Protein AF-A0A2T4H9T2-F1 (afdb_monomer_lite)

Sequence (642 aa):
MNTPTLPVQPPLKVDITNKEGQTPLYLAVSANNWRLVSCLVDAGASPSVQDENRISPMILACKQGYAVIADDLLTKSKYRGIESDTDGKTALHHAASSSRWSSDWRRLDVVRQLSKVMKTIDVLDHQDETPLQSAVIANQKLVCLDLLRNKASINLVDVKRLSALSQIVQSGPRMERKSLAKWESEIRETTAKKANEQDRNGDTALHTAVYQGDYEKLDWLMQNEVDLHIENSSGRTAFIEACRRENCHRLIRGVVHALNSRLPEPKAGQASHPEGDADDEQDLSGTDWLRNLVRTKFDINAGDSMFDESPLAWACEDGLEEVVEILLEAKEININRKATKCDSYTPLHFALASKNSAIVQLLLDHSEGHGKPGELSYSDPGAVLKVCAGYNIQPSDWDWISDKWTLADIAGKYGHPNLQSHLRNKTGNSIPKPHLRPSWFFGNYSGLSFTNNPASSPSRTITMNVTFSGSFSEHFYFRAQEAIPPEDLDFYFEVKIIRLRKNNVFTLGFCGEEIPKYRAPGWDPSSWGYHSDDGGLFEGDGRAVVEDAKHICGQGDTMGCGVNFKTGEGYRTRNGVLLDSGDAFTSGWLKIGKLYPCVGFRDSGNGGKLQAEIALLGPGTRLFKSDLPQNERARNHLMIEK

InterPro domains:
  IPR001870 B30.2/SPRY domain [PS50188] (423-617)
  IPR002110 Ankyrin repeat [PF12796] (25-114)
  IPR002110 Ankyrin repeat [PF12796] (194-248)
  IPR002110 Ankyrin repeat [PF12796] (291-366)
  IPR002110 Ankyrin repeat [PS50088] (20-52)
  IPR002110 Ankyrin repeat [PS50088] (201-233)
  IPR002110 Ankyrin repeat [PS50088] (343-367)
  IPR002110 Ankyrin repeat [SM00248] (20-49)
  IPR002110 Ankyrin repeat [SM00248] (53-84)
  IPR002110 Ankyrin repeat [SM00248] (87-123)
  IPR002110 Ankyrin repeat [SM00248] (127-156)
  IPR002110 Ankyrin repeat [SM00248] (201-230)
  IPR002110 Ankyrin repeat [SM00248] (307-337)
  IPR002110 Ankyrin repeat [SM00248] (343-375)
  IPR003877 SPRY domain [PF00622] (491-609)
  IPR003877 SPRY domain [SM00449] (488-611)
  IPR013320 Concanavalin A-like lectin/glucanase domain superfamily [SSF49899] (490-602)
  IPR036770 Ankyrin repeat-containing domain superfamily [G3DSA:1.25.40.20] (7-191)
  IPR036770 Ankyrin repeat-containing domain superfamily [G3DSA:1.25.40.20] (192-261)
  IPR036770 Ankyrin repeat-containing domain superfamily [G3DSA:1.25.40.20] (282-430)

Organism: Fusarium culmorum (NCBI:txid5516)

Foldseek 3Di:
DDPDPDPPPDLDPQCDADPQQAGQLLVCLVVLPLVSNLVSLLSAYQQQRAGPQQQGSLLSCLLQQSLSSNVSNLPSHPDQFPTAGPQQHTSLLSLLQHPNHPDDVSSLVSNVSSCVSPVHQQRQTNQRDGSLLSNLLNVVVSSNVSSVVVPHDQCRATNVRAGSVNSNVVDDDDDDDVVCVVVLVVCLVVVLVQQCDADPQQDGVLLVCLVVLVVVSNLVNLLRQHAQCRATNQQDGSLLSNLLDLSNLVVLLVLQVLQQPDDDDDPPDDPDDDDDDDDDPPDPPSDSNNVNCVVNVDDQQQAGPQQSQGSLLSNLLSLPLSSNLSSLSHPRDDQQQFRVRPPRDGSLNSNLVNVRVNSNVSSLVSVQPDDDDDDDDPVDCVVVVVVVNDDPDDLVVQPDDQADQHSLQVCVLSPNPVSSVVVVVVSPDPPDQPWPQLADWDDDDPQKDWDWDRDPDPQFKTKIKIWGDFWDQFKFKIWGSYFDRSVQLKFKKKKAFADDDPPKKKKWWKFAPDTDPRDGAQCALGGWIQIQQQRFIHHHHPDGLDGDNPRRHDHGKMKMKMARNVLQAIWIDIPLETDDGGRPCPDPCVSPHTMTIMMMMGDRTDIDMTIMMMGRPTDDQDEGAYPDDPVVVVVVPGHHDD

Secondary structure (DSSP, 8-state):
--------PPP--TT---TTS--HHHHHHHTT-HHHHHHHHHTT--TT---TTS--HHHHHHHHT-HHHHHHHHHHS------B-TT--BHHHHHHH-S--S-HHHHHHHHHHHHHHHT-S----TT---HHHHHHHTT-HHHHHHHHHTT--TT-B-TTS-BHHHHHHHT-S-S-HHHHHHHHHHHHHHHHHHHT---TTS--HHHHHHHHT-HHHHHHHHHTT--S--B-TTS-BHHHHHHT-GGGHHHHHHHHHHHHT------TT------------------HHHHHHHHHT--TTPPPTTT---HHHHHHHTT-HHHHHHHHT-TT--TT--BTTTTTB-HHHHHHHTT-HHHHHHHHHHGGGS-PPPP--TT-HHHHHHHHTT----GGG----TT---HHHHHHHTT-HHHHHHHHHHT-----------PPEE---TTEEEEEE--SSSS-EEEEEEEE-S---SEEEEEESSPPPTT-SEEEEEEEEEE--TT-EEEEEEE-SS--TT--TTSSTTEEEEETTT--EEESSS-EEE--TTS---TT-EEEEEEETTTTEEEEEETTEEPP---TT-SGGGGSS--EEEEEEE--SS--EEEEEEE---SS---BEE-S-HHHHTTT-PPBP-

Structure (mmCIF, N/CA/C/O backbone):
data_AF-A0A2T4H9T2-F1
#
_entry.id   AF-A0A2T4H9T2-F1
#
loop_
_atom_site.group_PDB
_atom_site.id
_atom_site.type_symbol
_atom_site.label_atom_id
_atom_site.label_alt_id
_atom_site.label_comp_id
_atom_site.label_asym_id
_atom_site.label_entity_id
_atom_site.label_seq_id
_atom_site.pdbx_PDB_ins_code
_atom_site.Cartn_x
_atom_site.Cartn_y
_atom_site.Cartn_z
_atom_site.occupancy
_atom_site.B_iso_or_equiv
_atom_site.auth_seq_id
_atom_site.auth_comp_id
_atom_site.auth_asym_id
_atom_site.auth_atom_id
_atom_site.pdbx_PDB_model_num
ATOM 1 N N . MET A 1 1 ? 62.724 23.140 -68.842 1.00 39.16 1 MET A N 1
ATOM 2 C CA . MET A 1 1 ? 61.859 22.114 -68.227 1.00 39.16 1 MET A CA 1
ATOM 3 C C . MET A 1 1 ? 61.239 22.733 -66.990 1.00 39.16 1 MET A C 1
ATOM 5 O O . MET A 1 1 ? 61.945 22.938 -66.014 1.00 39.16 1 MET A O 1
ATOM 9 N N . ASN A 1 2 ? 59.963 23.112 -67.074 1.00 41.78 2 ASN A N 1
ATOM 10 C CA . ASN A 1 2 ? 59.170 23.491 -65.909 1.00 41.78 2 ASN A CA 1
ATOM 11 C C . ASN A 1 2 ? 58.841 22.204 -65.152 1.00 41.78 2 ASN A C 1
ATOM 13 O O . ASN A 1 2 ? 58.091 21.379 -65.669 1.00 41.78 2 ASN A O 1
ATOM 17 N N . THR A 1 3 ? 59.394 22.012 -63.958 1.00 46.94 3 THR A N 1
ATOM 18 C CA . THR A 1 3 ? 58.753 21.145 -62.969 1.00 46.94 3 THR A CA 1
ATOM 19 C C . THR A 1 3 ? 57.492 21.885 -62.519 1.00 46.94 3 THR A C 1
ATOM 21 O O . THR A 1 3 ? 57.608 22.989 -61.984 1.00 46.94 3 THR A O 1
ATOM 24 N N . PRO A 1 4 ? 56.277 21.376 -62.788 1.00 48.88 4 PRO A N 1
ATOM 25 C CA . PRO A 1 4 ? 55.081 22.038 -62.308 1.00 48.88 4 PRO A CA 1
ATOM 26 C C . PRO A 1 4 ? 55.066 21.876 -60.791 1.00 48.88 4 PRO A C 1
ATOM 28 O O . PRO A 1 4 ? 54.924 20.767 -60.276 1.00 48.88 4 PRO A O 1
ATOM 31 N N . THR A 1 5 ? 55.244 22.978 -60.069 1.00 53.50 5 THR A N 1
ATOM 32 C CA . THR A 1 5 ? 54.831 23.072 -58.674 1.00 53.50 5 THR A CA 1
ATOM 33 C C . THR A 1 5 ? 53.336 22.777 -58.642 1.00 53.50 5 THR A C 1
ATOM 35 O O . THR A 1 5 ? 52.525 23.553 -59.146 1.00 53.50 5 THR A O 1
ATOM 38 N N . LEU A 1 6 ? 52.975 21.601 -58.122 1.00 52.44 6 LEU A N 1
ATOM 39 C CA . LEU A 1 6 ? 51.584 21.255 -57.853 1.00 52.44 6 LEU A CA 1
ATOM 40 C C . LEU A 1 6 ? 50.980 22.394 -57.017 1.00 52.44 6 LEU A C 1
ATOM 42 O O . LEU A 1 6 ? 51.574 22.759 -55.997 1.00 52.44 6 LEU A O 1
ATOM 46 N N . PRO A 1 7 ? 49.856 22.997 -57.442 1.00 53.22 7 PRO A N 1
ATOM 47 C CA . PRO A 1 7 ? 49.224 24.047 -56.663 1.00 53.22 7 PRO A CA 1
ATOM 48 C C . PRO A 1 7 ? 48.892 23.474 -55.286 1.00 53.22 7 PRO A C 1
ATOM 50 O O . PRO A 1 7 ? 48.322 22.384 -55.193 1.00 53.22 7 PRO A O 1
ATOM 53 N N . VAL A 1 8 ? 49.275 24.193 -54.225 1.00 55.41 8 VAL A N 1
ATOM 54 C CA . VAL A 1 8 ? 48.832 23.906 -52.857 1.00 55.41 8 VAL A CA 1
ATOM 55 C C . VAL A 1 8 ? 47.310 23.888 -52.908 1.00 55.41 8 VAL A C 1
ATOM 57 O O . VAL A 1 8 ? 46.683 24.933 -53.084 1.00 55.41 8 VAL A O 1
ATOM 60 N N . GLN A 1 9 ? 46.723 22.691 -52.873 1.00 55.75 9 GLN A N 1
ATOM 61 C CA . GLN A 1 9 ? 45.278 22.559 -52.922 1.00 55.75 9 GLN A CA 1
ATOM 62 C C . GLN A 1 9 ? 44.709 23.274 -51.690 1.00 55.75 9 GLN A C 1
ATOM 64 O O . GLN A 1 9 ? 45.250 23.100 -50.592 1.00 55.75 9 GLN A O 1
ATOM 69 N N . PRO A 1 10 ? 43.662 24.105 -51.844 1.00 59.22 10 PRO A N 1
ATOM 70 C CA . PRO A 1 10 ? 42.992 24.692 -50.693 1.00 59.22 10 PRO A CA 1
ATOM 71 C C . PRO A 1 10 ? 42.564 23.565 -49.739 1.00 59.22 10 PRO A C 1
ATOM 73 O O . PRO A 1 10 ? 42.245 22.473 -50.219 1.00 59.22 10 PRO A O 1
ATOM 76 N N . PRO A 1 11 ? 42.559 23.795 -48.411 1.00 64.06 11 PRO A N 1
ATOM 77 C CA . PRO A 1 11 ? 42.157 22.770 -47.456 1.00 64.06 11 PRO A CA 1
ATOM 78 C C . PRO A 1 11 ? 40.789 22.224 -47.863 1.00 64.06 11 PRO A C 1
ATOM 80 O O . PRO A 1 11 ? 39.823 22.982 -48.003 1.00 64.06 11 PRO A O 1
ATOM 83 N N . LEU A 1 12 ? 40.741 20.917 -48.131 1.00 73.50 12 LEU A N 1
ATOM 84 C CA . LEU A 1 12 ? 39.542 20.237 -48.593 1.00 73.50 12 LEU A CA 1
ATOM 85 C C . LEU A 1 12 ? 38.439 20.453 -47.553 1.00 73.50 12 LEU A C 1
ATOM 87 O O . LEU A 1 12 ? 38.557 20.016 -46.410 1.00 73.50 12 LEU A O 1
ATOM 91 N N . LYS A 1 13 ? 37.363 21.147 -47.936 1.00 84.25 13 LYS A N 1
ATOM 92 C CA . LYS A 1 13 ? 36.178 21.282 -47.083 1.00 84.25 13 LYS A CA 1
ATOM 93 C C . LYS A 1 13 ? 35.403 19.967 -47.128 1.00 84.25 13 LYS A C 1
ATOM 95 O O . LYS A 1 13 ? 34.566 19.768 -48.001 1.00 84.25 13 LYS A O 1
ATOM 100 N N . VAL A 1 14 ? 35.734 19.064 -46.212 1.00 88.50 14 VAL A N 1
ATOM 101 C CA . VAL A 1 14 ? 35.209 17.688 -46.171 1.00 88.50 14 VAL A CA 1
ATOM 102 C C . VAL A 1 14 ? 33.744 17.588 -45.726 1.00 88.50 14 VAL A C 1
ATOM 104 O O . VAL A 1 14 ? 33.053 16.664 -46.146 1.00 88.50 14 VAL A O 1
ATOM 107 N N . ASP A 1 15 ? 33.246 18.574 -44.975 1.00 92.56 15 ASP A N 1
ATOM 108 C CA . ASP A 1 15 ? 31.880 18.604 -44.424 1.00 92.56 15 ASP A CA 1
ATOM 109 C C . ASP A 1 15 ? 30.929 19.553 -45.185 1.00 92.56 15 ASP A C 1
ATOM 111 O O . ASP A 1 15 ? 29.998 20.116 -44.612 1.00 92.56 15 ASP A O 1
ATOM 115 N N . ILE A 1 16 ? 31.159 19.781 -46.484 1.00 94.19 16 ILE A N 1
ATOM 116 C CA . ILE A 1 16 ? 30.186 20.509 -47.319 1.00 94.19 16 ILE A CA 1
ATOM 117 C C . ILE A 1 16 ? 28.883 19.719 -47.435 1.00 94.19 16 ILE A C 1
ATOM 119 O O . ILE A 1 16 ? 28.915 18.495 -47.482 1.00 94.19 16 ILE A O 1
ATOM 123 N N . THR A 1 17 ? 27.749 20.405 -47.533 1.00 95.75 17 THR A N 1
ATOM 124 C CA . THR A 1 17 ? 26.437 19.761 -47.635 1.00 95.75 17 THR A CA 1
ATOM 125 C C . THR A 1 17 ? 25.785 20.006 -48.993 1.00 95.75 17 THR A C 1
ATOM 127 O O . THR A 1 17 ? 25.987 21.047 -49.626 1.00 95.75 17 THR A O 1
ATOM 130 N N . ASN A 1 18 ? 25.007 19.029 -49.465 1.00 94.38 18 ASN A N 1
ATOM 131 C CA . ASN A 1 18 ? 24.081 19.229 -50.579 1.00 94.38 18 ASN A CA 1
ATOM 132 C C . ASN A 1 18 ? 22.810 19.970 -50.103 1.00 94.38 18 ASN A C 1
ATOM 134 O O . ASN A 1 18 ? 22.722 20.414 -48.959 1.00 94.38 18 ASN A O 1
ATOM 138 N N . LYS A 1 19 ? 21.812 20.109 -50.987 1.00 96.12 19 LYS A N 1
ATOM 139 C CA . LYS A 1 19 ? 20.543 20.779 -50.649 1.00 96.12 19 LYS A CA 1
ATOM 140 C C . LYS A 1 19 ? 19.772 20.089 -49.523 1.00 96.12 19 LYS A C 1
ATOM 142 O O . LYS A 1 19 ? 19.080 20.785 -48.809 1.00 96.12 19 LYS A O 1
ATOM 147 N N . GLU A 1 20 ? 19.949 18.780 -49.360 1.00 94.69 20 GLU A N 1
ATOM 148 C CA . GLU A 1 20 ? 19.311 17.947 -48.329 1.00 94.69 20 GLU A CA 1
ATOM 149 C C . GLU A 1 20 ? 20.119 17.929 -47.014 1.00 94.69 20 GLU A C 1
ATOM 151 O O . GLU A 1 20 ? 19.839 17.143 -46.112 1.00 94.69 20 GLU A O 1
ATOM 156 N N . GLY A 1 21 ? 21.176 18.744 -46.898 1.00 94.88 21 GLY A N 1
ATOM 157 C CA . GLY A 1 21 ? 22.042 18.769 -45.716 1.00 94.88 21 GLY A CA 1
ATOM 158 C C . GLY A 1 21 ? 23.037 17.602 -45.628 1.00 94.88 21 GLY A C 1
ATOM 159 O O . GLY A 1 21 ? 23.742 17.473 -44.632 1.00 94.88 21 GLY A O 1
ATOM 160 N N . GLN A 1 22 ? 23.149 16.758 -46.655 1.00 97.06 22 GLN A N 1
ATOM 161 C CA . GLN A 1 22 ? 23.993 15.560 -46.626 1.00 97.06 22 GLN A CA 1
ATOM 162 C C . GLN A 1 22 ? 25.444 15.882 -46.996 1.00 97.06 22 GLN A C 1
ATOM 164 O O . GLN A 1 22 ? 25.711 16.518 -48.020 1.00 97.06 22 GLN A O 1
ATOM 169 N N . THR A 1 23 ? 26.391 15.389 -46.195 1.00 96.56 23 THR A N 1
ATOM 170 C CA . THR A 1 23 ? 27.833 15.505 -46.462 1.00 96.56 23 THR A CA 1
ATOM 171 C C . THR A 1 23 ? 28.352 14.407 -47.398 1.00 96.56 23 THR A C 1
ATOM 173 O O . THR A 1 23 ? 27.713 13.360 -47.538 1.00 96.56 23 THR A O 1
ATOM 176 N N . PRO A 1 24 ? 29.553 14.562 -47.997 1.00 96.44 24 PRO A N 1
ATOM 177 C CA . PRO A 1 24 ? 30.239 13.460 -48.670 1.00 96.44 24 PRO A CA 1
ATOM 178 C C . PRO A 1 24 ? 30.332 12.195 -47.807 1.00 96.44 24 PRO A C 1
ATOM 180 O O . PRO A 1 24 ? 30.154 11.089 -48.318 1.00 96.44 24 PRO A O 1
ATOM 183 N N . LEU A 1 25 ? 30.553 12.352 -46.493 1.00 96.94 25 LEU A N 1
ATOM 184 C CA . LEU A 1 25 ? 30.584 11.237 -45.546 1.00 96.94 25 LEU A CA 1
ATOM 185 C C . LEU A 1 25 ? 29.209 10.572 -45.408 1.00 96.94 25 LEU A C 1
ATOM 187 O O . LEU A 1 25 ? 29.130 9.348 -45.466 1.00 96.94 25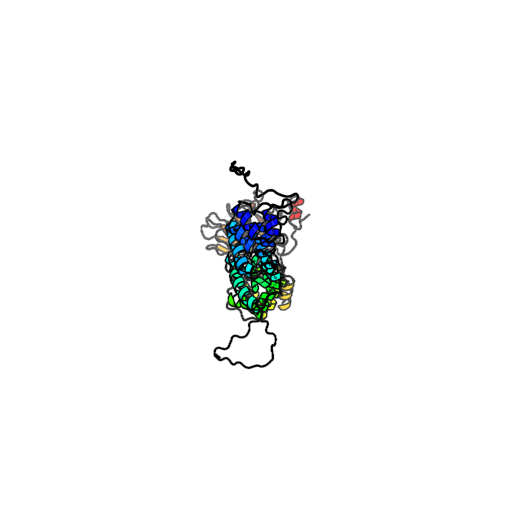 LEU A O 1
ATOM 191 N N . TYR A 1 26 ? 28.127 11.349 -45.302 1.00 97.44 26 TYR A N 1
ATOM 192 C CA . TYR A 1 26 ? 26.760 10.815 -45.290 1.00 97.44 26 TYR A CA 1
ATOM 193 C C . TYR A 1 26 ? 26.480 9.965 -46.535 1.00 97.44 26 TYR A C 1
ATOM 195 O O . TYR A 1 26 ? 26.018 8.830 -46.427 1.00 97.44 26 TYR A O 1
ATOM 203 N N . LEU A 1 27 ? 26.806 10.481 -47.724 1.00 97.25 27 LEU A N 1
ATOM 204 C CA . LEU A 1 27 ? 26.595 9.773 -48.990 1.00 97.25 27 LEU A CA 1
ATOM 205 C C . LEU A 1 27 ? 27.427 8.484 -49.070 1.00 97.25 27 LEU A C 1
ATOM 207 O O . LEU A 1 27 ? 26.932 7.459 -49.540 1.00 97.25 27 LEU A O 1
ATOM 211 N N . ALA A 1 28 ? 28.664 8.503 -48.564 1.00 97.12 28 ALA A N 1
ATOM 212 C CA . ALA A 1 28 ? 29.516 7.318 -48.485 1.00 97.12 28 ALA A CA 1
ATOM 213 C C . ALA A 1 28 ? 28.938 6.238 -47.551 1.00 97.12 28 ALA A C 1
ATOM 215 O O . ALA A 1 28 ? 28.970 5.053 -47.897 1.00 97.12 28 ALA A O 1
ATOM 216 N N . VAL A 1 29 ? 28.375 6.640 -46.404 1.00 97.50 29 VAL A N 1
ATOM 217 C CA . VAL A 1 29 ? 27.665 5.739 -45.481 1.00 97.50 29 VAL A CA 1
ATOM 218 C C . VAL A 1 29 ? 26.393 5.190 -46.129 1.00 97.50 29 VAL A C 1
ATOM 220 O O . VAL A 1 29 ? 26.170 3.984 -46.079 1.00 97.50 29 VAL A O 1
ATOM 223 N N . SER A 1 30 ? 25.592 6.035 -46.785 1.00 96.62 30 SER A N 1
ATOM 224 C CA . SER A 1 30 ? 24.369 5.631 -47.498 1.00 96.62 30 SER A CA 1
ATOM 225 C C . SER A 1 30 ? 24.654 4.578 -48.577 1.00 96.62 30 SER A C 1
ATOM 227 O O . SER A 1 30 ? 23.951 3.574 -48.682 1.00 96.62 30 SER A O 1
ATOM 229 N N . ALA A 1 31 ? 25.766 4.742 -49.301 1.00 96.06 31 ALA A N 1
ATOM 230 C CA . ALA A 1 31 ? 26.255 3.785 -50.290 1.00 96.06 31 ALA A CA 1
ATOM 231 C C . ALA A 1 31 ? 26.927 2.529 -49.689 1.00 96.06 31 ALA A C 1
ATOM 233 O O . ALA A 1 31 ? 27.397 1.678 -50.446 1.00 96.06 31 ALA A O 1
ATOM 234 N N . ASN A 1 32 ? 27.020 2.412 -48.356 1.00 94.81 32 ASN A N 1
ATOM 235 C CA . ASN A 1 32 ? 27.740 1.355 -47.634 1.00 94.81 32 ASN A CA 1
ATOM 236 C C . ASN A 1 32 ? 29.196 1.163 -48.123 1.00 94.81 32 ASN A C 1
ATOM 238 O O . ASN A 1 32 ? 29.727 0.051 -48.185 1.00 94.81 32 ASN A O 1
ATOM 242 N N . ASN A 1 33 ? 29.858 2.257 -48.511 1.00 95.62 33 ASN A N 1
ATOM 243 C CA . ASN A 1 33 ? 31.213 2.225 -49.051 1.00 95.62 33 ASN A CA 1
ATOM 244 C C . ASN A 1 33 ? 32.239 2.502 -47.945 1.00 95.62 33 ASN A C 1
ATOM 246 O O . ASN A 1 33 ? 32.772 3.605 -47.830 1.00 95.62 33 ASN A O 1
ATOM 250 N N . TRP A 1 34 ? 32.529 1.480 -47.137 1.00 92.75 34 TRP A N 1
ATOM 251 C CA . TRP A 1 34 ? 33.434 1.588 -45.984 1.00 92.75 34 TRP A CA 1
ATOM 252 C C . TRP A 1 34 ? 34.834 2.131 -46.335 1.00 92.75 34 TRP A C 1
ATOM 254 O O . TRP A 1 34 ? 35.432 2.844 -45.536 1.00 92.75 34 TRP A O 1
ATOM 264 N N . ARG A 1 35 ? 35.352 1.856 -47.546 1.00 94.75 35 ARG A N 1
ATOM 265 C CA . ARG A 1 35 ? 36.651 2.394 -47.995 1.00 94.75 35 ARG A CA 1
ATOM 266 C C . ARG A 1 35 ? 36.602 3.910 -48.132 1.00 94.75 35 ARG A C 1
ATOM 268 O O . ARG A 1 35 ? 37.500 4.598 -47.659 1.00 94.75 35 ARG A O 1
ATOM 275 N N . LEU A 1 36 ? 35.541 4.418 -48.759 1.00 94.62 36 LEU A N 1
ATOM 276 C CA . LEU A 1 36 ? 35.337 5.853 -48.918 1.00 94.62 36 LEU A CA 1
ATOM 277 C C . LEU A 1 36 ? 35.062 6.529 -47.570 1.00 94.62 36 LEU A C 1
ATOM 279 O O . LEU A 1 36 ? 35.586 7.611 -47.327 1.00 94.62 36 LEU A O 1
ATOM 283 N N . VAL A 1 37 ? 34.313 5.869 -46.681 1.00 96.06 37 VAL A N 1
ATOM 284 C CA . VAL A 1 37 ? 34.125 6.318 -45.293 1.00 96.06 37 VAL A CA 1
ATOM 285 C C . VAL A 1 37 ? 35.475 6.485 -44.594 1.00 96.06 37 VAL A C 1
ATOM 287 O O . VAL A 1 37 ? 35.736 7.568 -44.082 1.00 96.06 37 VAL A O 1
ATOM 290 N N . SER A 1 38 ? 36.351 5.472 -44.620 1.00 92.88 38 SER A N 1
ATOM 291 C CA . SER A 1 38 ? 37.668 5.565 -43.971 1.00 92.88 38 SER A CA 1
ATOM 292 C C . SER A 1 38 ? 38.484 6.729 -44.534 1.00 92.88 38 SER A C 1
ATOM 294 O O . SER A 1 38 ? 38.973 7.540 -43.759 1.00 92.88 38 SER A O 1
ATOM 296 N N . CYS A 1 39 ? 38.557 6.885 -45.863 1.00 93.00 39 CYS A N 1
ATOM 297 C CA . CYS A 1 39 ? 39.285 8.002 -46.475 1.00 93.00 39 CYS A CA 1
ATOM 298 C C . CYS A 1 39 ? 38.747 9.378 -46.052 1.00 93.00 39 CYS A C 1
ATOM 300 O O . CYS A 1 39 ? 39.526 10.307 -45.853 1.00 93.00 39 CYS A O 1
ATOM 302 N N . LEU A 1 40 ? 37.425 9.528 -45.934 1.00 93.44 40 LEU A N 1
ATOM 303 C CA . LEU A 1 40 ? 36.804 10.790 -45.528 1.00 93.44 40 LEU A CA 1
ATOM 304 C C . LEU A 1 40 ? 37.019 11.079 -44.039 1.00 93.44 40 LEU A C 1
ATOM 306 O O . LEU A 1 40 ? 37.300 12.221 -43.681 1.00 93.44 40 LEU A O 1
ATOM 310 N N . VAL A 1 41 ? 36.942 10.060 -43.181 1.00 93.12 41 VAL A N 1
ATOM 311 C CA . VAL A 1 41 ? 37.238 10.192 -41.747 1.00 93.12 41 VAL A CA 1
ATOM 312 C C . VAL A 1 41 ? 38.714 10.534 -41.521 1.00 93.12 41 VAL A C 1
ATOM 314 O O . VAL A 1 41 ? 39.004 11.449 -40.754 1.00 93.12 41 VAL A O 1
ATOM 317 N N . ASP A 1 42 ? 39.635 9.895 -42.249 1.00 90.56 42 ASP A N 1
ATOM 318 C CA . ASP A 1 42 ? 41.073 10.205 -42.211 1.00 90.56 42 ASP A CA 1
ATOM 319 C C . ASP A 1 42 ? 41.361 11.642 -42.689 1.00 90.56 42 ASP A C 1
ATOM 321 O O . ASP A 1 42 ? 42.283 12.301 -42.205 1.00 90.56 42 ASP A O 1
ATOM 325 N N . ALA A 1 43 ? 40.533 12.164 -43.601 1.00 90.19 43 ALA A N 1
ATOM 326 C CA . ALA A 1 43 ? 40.561 13.559 -44.040 1.00 90.19 43 ALA A CA 1
ATOM 327 C C . ALA A 1 43 ? 39.885 14.538 -43.052 1.00 90.19 43 ALA A C 1
ATOM 329 O O . ALA A 1 43 ? 39.850 15.742 -43.311 1.00 90.19 43 ALA A O 1
ATOM 330 N N . GLY A 1 44 ? 39.369 14.049 -41.919 1.00 90.56 44 GLY A N 1
ATOM 331 C CA . GLY A 1 44 ? 38.781 14.851 -40.847 1.00 90.56 44 GLY A CA 1
ATOM 332 C C . GLY A 1 44 ? 37.279 15.115 -40.971 1.00 90.56 44 GLY A C 1
ATOM 333 O O . GLY A 1 44 ? 36.791 16.025 -40.303 1.00 90.56 44 GLY A O 1
ATOM 334 N N . ALA A 1 45 ? 36.551 14.363 -41.804 1.00 93.75 45 ALA A N 1
ATOM 335 C CA . ALA A 1 45 ? 35.101 14.509 -41.934 1.00 93.75 45 ALA A CA 1
ATOM 336 C C . ALA A 1 45 ? 34.376 14.177 -40.621 1.00 93.75 45 ALA A C 1
ATOM 338 O O . ALA A 1 45 ? 34.696 13.199 -39.936 1.00 93.75 45 ALA A O 1
ATOM 339 N N . SER A 1 46 ? 33.373 14.982 -40.276 1.00 93.31 46 SER A N 1
ATOM 340 C CA . SER A 1 46 ? 32.620 14.837 -39.035 1.00 93.31 46 SER A CA 1
ATOM 341 C C . SER A 1 46 ? 31.448 13.860 -39.196 1.00 93.31 46 SER A C 1
ATOM 343 O O . SER A 1 46 ? 30.561 14.086 -40.024 1.00 93.31 46 SER A O 1
ATOM 345 N N . PRO A 1 47 ? 31.351 12.806 -38.362 1.00 95.50 47 PRO A N 1
ATOM 346 C CA . PRO A 1 47 ? 30.220 11.874 -38.392 1.00 95.50 47 PRO A CA 1
ATOM 347 C C . PRO A 1 47 ? 28.937 12.434 -37.756 1.00 95.50 47 PRO A C 1
ATOM 349 O O . PRO A 1 47 ? 27.939 11.717 -37.704 1.00 95.50 47 PRO A O 1
ATOM 352 N N . SER A 1 48 ? 28.963 13.671 -37.242 1.00 95.50 48 SER A N 1
ATOM 353 C CA . SER A 1 48 ? 27.856 14.296 -36.504 1.00 95.50 48 SER A CA 1
ATOM 354 C C . SER A 1 48 ? 27.090 15.351 -37.312 1.00 95.50 48 SER A C 1
ATOM 356 O O . SER A 1 48 ? 26.119 15.899 -36.798 1.00 95.50 48 SER A O 1
ATOM 358 N N . VAL A 1 49 ? 27.497 15.667 -38.549 1.00 94.75 49 VAL A N 1
ATOM 359 C CA . VAL A 1 49 ? 26.762 16.630 -39.394 1.00 94.75 49 VAL A CA 1
ATOM 360 C C . VAL A 1 49 ? 25.426 16.020 -39.800 1.00 94.75 49 VAL A C 1
ATOM 362 O O . VAL A 1 49 ? 25.405 14.925 -40.353 1.00 94.75 49 VAL A O 1
ATOM 365 N N . GLN A 1 50 ? 24.326 16.705 -39.499 1.00 95.75 50 GLN A N 1
ATOM 366 C CA . GLN A 1 50 ? 22.980 16.174 -39.690 1.00 95.75 50 GLN A CA 1
ATOM 367 C C . GLN A 1 50 ? 22.353 16.660 -41.005 1.00 95.75 50 GLN A C 1
ATOM 369 O O . GLN A 1 50 ? 22.529 17.820 -41.377 1.00 95.75 50 GLN A O 1
ATOM 374 N N . ASP A 1 51 ? 21.609 15.776 -41.672 1.00 95.75 51 ASP A N 1
ATOM 375 C CA . ASP A 1 51 ? 20.751 16.124 -42.810 1.00 95.75 51 ASP A CA 1
ATOM 376 C C . ASP A 1 51 ? 19.480 16.888 -42.369 1.00 95.75 51 ASP A C 1
ATOM 378 O O . ASP A 1 51 ? 19.289 17.187 -41.185 1.00 95.75 51 ASP A O 1
ATOM 382 N N . GLU A 1 52 ? 18.586 17.203 -43.311 1.00 95.00 52 GLU A N 1
ATOM 383 C CA . GLU A 1 52 ? 17.302 17.873 -43.024 1.00 95.00 52 GLU A CA 1
ATOM 384 C C . GLU A 1 52 ? 16.410 17.126 -42.008 1.00 95.00 52 GLU A C 1
ATOM 386 O O . GLU A 1 52 ? 15.639 17.762 -41.290 1.00 95.00 52 GLU A O 1
ATOM 391 N N . ASN A 1 53 ? 16.544 15.799 -41.885 1.00 94.06 53 ASN A N 1
ATOM 392 C CA . ASN A 1 53 ? 15.817 14.967 -40.915 1.00 94.06 53 ASN A CA 1
ATOM 393 C C . ASN A 1 53 ? 16.598 14.765 -39.610 1.00 94.06 53 ASN A C 1
ATOM 395 O O . ASN A 1 53 ? 16.313 13.852 -38.830 1.00 94.06 53 ASN A O 1
ATOM 399 N N . ARG A 1 54 ? 17.617 15.591 -39.371 1.00 96.12 54 ARG A N 1
ATOM 400 C CA . ARG A 1 54 ? 18.520 15.471 -38.229 1.00 96.12 54 ARG A CA 1
ATOM 401 C C . ARG A 1 54 ? 19.267 14.119 -38.184 1.00 96.12 54 ARG A C 1
ATOM 403 O O . ARG A 1 54 ? 19.746 13.698 -37.133 1.00 96.12 54 ARG A O 1
ATOM 410 N N . ILE A 1 55 ? 19.431 13.422 -39.308 1.00 97.25 55 ILE A N 1
ATOM 411 C CA . ILE A 1 55 ? 20.174 12.158 -39.365 1.00 97.25 55 ILE A CA 1
ATOM 412 C C . ILE A 1 55 ? 21.651 12.449 -39.635 1.00 97.25 55 ILE A C 1
ATOM 414 O O . ILE A 1 55 ? 22.010 13.006 -40.670 1.00 97.25 55 ILE A O 1
ATOM 418 N N . SER A 1 56 ? 22.527 12.048 -38.710 1.00 96.88 56 SER A N 1
ATOM 419 C CA . SER A 1 56 ? 23.983 12.104 -38.894 1.00 96.88 56 SER A CA 1
ATOM 420 C C . SER A 1 56 ? 24.520 10.853 -39.609 1.00 96.88 56 SER A C 1
ATOM 422 O O . SER A 1 56 ? 23.864 9.807 -39.574 1.00 96.88 56 SER A O 1
ATOM 424 N N . PRO A 1 57 ? 25.729 10.889 -40.211 1.00 97.19 57 PRO A N 1
ATOM 425 C CA . PRO A 1 57 ? 26.400 9.689 -40.707 1.00 97.19 57 PRO A CA 1
ATOM 426 C C . PRO A 1 57 ? 26.484 8.553 -39.674 1.00 97.19 57 PRO A C 1
ATOM 428 O O . PRO A 1 57 ? 26.302 7.391 -40.040 1.00 97.19 57 PRO A O 1
ATOM 431 N N . MET A 1 58 ? 26.699 8.864 -38.386 1.00 97.38 58 MET A N 1
ATOM 432 C CA . MET A 1 58 ? 26.695 7.848 -37.324 1.00 97.38 58 MET A CA 1
ATOM 433 C C . MET A 1 58 ? 25.302 7.248 -37.089 1.00 97.38 58 MET A C 1
ATOM 435 O O . MET A 1 58 ? 25.163 6.023 -37.017 1.00 97.38 58 MET A O 1
ATOM 439 N N . ILE A 1 59 ? 24.264 8.090 -36.987 1.00 97.00 59 ILE A N 1
ATOM 440 C CA . ILE A 1 59 ? 22.877 7.625 -36.830 1.00 97.00 59 ILE A CA 1
ATOM 441 C C . ILE A 1 59 ? 22.487 6.752 -38.026 1.00 97.00 59 ILE A C 1
ATOM 443 O O . ILE A 1 59 ? 21.935 5.669 -37.837 1.00 97.00 59 ILE A O 1
ATOM 447 N N . LEU A 1 60 ? 22.831 7.171 -39.248 1.00 96.69 60 LEU A N 1
ATOM 448 C CA . LEU A 1 60 ? 22.561 6.414 -40.468 1.00 96.69 60 LEU A CA 1
ATOM 449 C C . LEU A 1 60 ? 23.241 5.038 -40.444 1.00 96.69 60 LEU A C 1
ATOM 451 O O . LEU A 1 60 ? 22.589 4.035 -40.737 1.00 96.69 60 LEU A O 1
ATOM 455 N N . ALA A 1 61 ? 24.516 4.968 -40.047 1.00 96.12 61 ALA A N 1
ATOM 456 C CA . ALA A 1 61 ? 25.242 3.705 -39.931 1.00 96.12 61 ALA A CA 1
ATOM 457 C C . ALA A 1 61 ? 24.580 2.747 -38.923 1.00 96.12 61 ALA A C 1
ATOM 459 O O . ALA A 1 61 ? 24.378 1.571 -39.233 1.00 96.12 61 ALA A O 1
ATOM 460 N N . CYS A 1 62 ? 24.177 3.248 -37.748 1.00 95.88 62 CYS A N 1
ATOM 461 C CA . CYS A 1 62 ? 23.504 2.448 -36.719 1.00 95.88 62 CYS A CA 1
ATOM 462 C C . CYS A 1 62 ? 22.100 1.999 -37.153 1.00 95.88 62 CYS A C 1
ATOM 464 O O . CYS A 1 62 ? 21.733 0.838 -36.965 1.00 95.88 62 CYS A O 1
ATOM 466 N N . LYS A 1 63 ? 21.339 2.893 -37.795 1.00 94.69 63 LYS A N 1
ATOM 467 C CA . LYS A 1 63 ? 19.995 2.624 -38.326 1.00 94.69 63 LYS A CA 1
ATOM 468 C C . LYS A 1 63 ? 20.029 1.530 -39.394 1.00 94.69 63 LYS A C 1
ATOM 470 O O . LYS A 1 63 ? 19.216 0.605 -39.353 1.00 94.69 63 LYS A O 1
ATOM 475 N N . GLN A 1 64 ? 21.006 1.583 -40.301 1.00 94.06 64 GLN A N 1
ATOM 476 C CA . GLN A 1 64 ? 21.174 0.592 -41.371 1.00 94.06 64 GLN A CA 1
ATOM 477 C C . GLN A 1 64 ? 21.906 -0.688 -40.940 1.00 94.06 64 GLN A C 1
ATOM 479 O O . GLN A 1 64 ? 21.941 -1.648 -41.705 1.00 94.06 64 GLN A O 1
ATOM 484 N N . GLY A 1 65 ? 22.455 -0.740 -39.721 1.00 92.50 65 GLY A N 1
ATOM 485 C CA . GLY A 1 65 ? 23.173 -1.909 -39.208 1.00 92.50 65 GLY A CA 1
ATOM 486 C C . GLY A 1 65 ? 24.574 -2.096 -39.799 1.00 92.50 65 GLY A C 1
ATOM 487 O O . GLY A 1 65 ? 25.107 -3.208 -39.801 1.00 92.50 65 GLY A O 1
ATOM 488 N N . TYR A 1 66 ? 25.188 -1.024 -40.308 1.00 94.00 66 TYR A N 1
ATOM 489 C CA . TYR A 1 66 ? 26.516 -1.050 -40.923 1.00 94.00 66 TYR A CA 1
ATOM 490 C C . TYR A 1 66 ? 27.617 -1.070 -39.861 1.00 94.00 66 TYR A C 1
ATOM 492 O O . TYR A 1 66 ? 28.323 -0.090 -39.642 1.00 94.00 66 TYR A O 1
ATOM 500 N N . ALA A 1 67 ? 27.775 -2.224 -39.211 1.00 89.50 67 ALA A N 1
ATOM 501 C CA . ALA A 1 67 ? 28.634 -2.396 -38.042 1.00 89.50 67 ALA A CA 1
ATOM 502 C C . ALA A 1 67 ? 30.085 -1.939 -38.246 1.00 89.50 67 ALA A C 1
ATOM 504 O O . ALA A 1 67 ? 30.649 -1.288 -37.378 1.00 89.50 67 ALA A O 1
ATOM 505 N N . VAL A 1 68 ? 30.674 -2.268 -39.401 1.00 90.88 68 VAL A N 1
ATOM 506 C CA . VAL A 1 68 ? 32.060 -1.891 -39.737 1.00 90.88 68 VAL A CA 1
ATOM 507 C C . VAL A 1 68 ? 32.198 -0.378 -39.866 1.00 90.88 68 VAL A C 1
ATOM 509 O O . VAL A 1 68 ? 33.157 0.197 -39.375 1.00 90.88 68 VAL A O 1
ATOM 512 N N . ILE A 1 69 ? 31.219 0.263 -40.504 1.00 94.56 69 ILE A N 1
ATOM 513 C CA . ILE A 1 69 ? 31.198 1.714 -40.679 1.00 94.56 69 ILE A CA 1
ATOM 514 C C . ILE A 1 69 ? 30.992 2.400 -39.326 1.00 94.56 69 ILE A C 1
ATOM 516 O O . ILE A 1 69 ? 31.698 3.351 -39.026 1.00 94.56 69 ILE A O 1
ATOM 520 N N . ALA A 1 70 ? 30.063 1.917 -38.495 1.00 94.62 70 ALA A N 1
ATOM 521 C CA . ALA A 1 70 ? 29.821 2.482 -37.168 1.00 94.62 70 ALA A CA 1
ATOM 522 C C . ALA A 1 70 ? 31.062 2.384 -36.260 1.00 94.62 70 ALA A C 1
ATOM 524 O O . ALA A 1 70 ? 31.411 3.361 -35.602 1.00 94.62 70 ALA A O 1
ATOM 525 N N . ASP A 1 71 ? 31.757 1.244 -36.272 1.00 91.50 71 ASP A N 1
ATOM 526 C CA . ASP A 1 71 ? 33.011 1.048 -35.534 1.00 91.50 71 ASP A CA 1
ATOM 527 C C . ASP A 1 71 ? 34.138 1.961 -36.052 1.00 91.50 71 ASP A C 1
ATOM 529 O O . ASP A 1 71 ? 34.796 2.642 -35.266 1.00 91.50 71 ASP A O 1
ATOM 533 N N . ASP A 1 72 ? 34.307 2.081 -37.375 1.00 91.44 72 ASP A N 1
ATOM 534 C CA . ASP A 1 72 ? 35.267 3.018 -37.977 1.00 91.44 72 ASP A CA 1
ATOM 535 C C . ASP A 1 72 ? 34.964 4.472 -37.578 1.00 91.44 72 ASP A C 1
ATOM 537 O O . ASP A 1 72 ? 35.869 5.225 -37.215 1.00 91.44 72 ASP A O 1
ATOM 541 N N . LEU A 1 73 ? 33.690 4.878 -37.595 1.00 94.50 73 LEU A N 1
ATOM 542 C CA . LEU A 1 73 ? 33.286 6.224 -37.188 1.00 94.50 73 LEU A CA 1
ATOM 543 C C . LEU A 1 73 ? 33.540 6.466 -35.692 1.00 94.50 73 LEU A C 1
ATOM 545 O O . LEU A 1 73 ? 33.908 7.579 -35.322 1.00 94.50 73 LEU A O 1
ATOM 549 N N . LEU A 1 74 ? 33.374 5.462 -34.829 1.00 92.50 74 LEU A N 1
ATOM 550 C CA . LEU A 1 74 ? 33.624 5.583 -33.388 1.00 92.50 74 LEU A CA 1
ATOM 551 C C . LEU A 1 74 ? 35.113 5.667 -33.055 1.00 92.50 74 LEU A C 1
ATOM 553 O O . LEU A 1 74 ? 35.506 6.432 -32.176 1.00 92.50 74 LEU A O 1
ATOM 557 N N . THR A 1 75 ? 35.932 4.884 -33.753 1.00 88.88 75 THR A N 1
ATOM 558 C CA . THR A 1 75 ? 37.346 4.690 -33.412 1.00 88.88 75 THR A CA 1
ATOM 559 C C . THR A 1 75 ? 38.277 5.680 -34.108 1.00 88.88 75 THR A C 1
ATOM 561 O O . THR A 1 75 ? 39.281 6.084 -33.521 1.00 88.88 75 THR A O 1
ATOM 564 N N . LYS A 1 76 ? 37.957 6.099 -35.340 1.00 87.50 76 LYS A N 1
ATOM 565 C CA . LYS A 1 76 ? 38.833 6.955 -36.163 1.00 87.50 76 LYS A CA 1
ATOM 566 C C . LYS A 1 76 ? 38.446 8.433 -36.159 1.00 87.50 76 LYS A C 1
ATOM 568 O O . LYS A 1 76 ? 39.208 9.259 -36.653 1.00 87.50 76 LYS A O 1
ATOM 573 N N . SER A 1 77 ? 37.291 8.794 -35.602 1.00 86.06 77 SER A N 1
ATOM 574 C CA . SER A 1 77 ? 36.811 10.180 -35.579 1.00 86.06 77 SER A CA 1
ATOM 575 C C . SER A 1 77 ? 36.643 10.728 -34.156 1.00 86.06 77 SER A C 1
ATOM 577 O O . SER A 1 77 ? 36.664 9.997 -33.169 1.00 86.06 77 SER A O 1
ATOM 579 N N . LYS A 1 78 ? 36.442 12.046 -34.029 1.00 84.38 78 LYS A N 1
ATOM 580 C CA . LYS A 1 78 ? 36.147 12.712 -32.745 1.00 84.38 78 LYS A CA 1
ATOM 581 C C . LYS A 1 78 ? 34.643 12.723 -32.442 1.00 84.38 78 LYS A C 1
ATOM 583 O O . LYS A 1 78 ? 34.060 13.789 -32.238 1.00 84.38 78 LYS A O 1
ATOM 588 N N . TYR A 1 79 ? 34.014 11.551 -32.430 1.00 89.12 79 TYR A N 1
ATOM 589 C CA . TYR A 1 79 ? 32.582 11.421 -32.160 1.00 89.12 79 TYR A CA 1
ATOM 590 C C . TYR A 1 79 ? 32.232 11.691 -30.686 1.00 89.12 79 TYR A C 1
ATOM 592 O O . TYR A 1 79 ? 32.974 11.303 -29.786 1.00 89.12 79 TYR A O 1
ATOM 600 N N . ARG A 1 80 ? 31.098 12.365 -30.432 1.00 84.06 80 ARG A N 1
ATOM 601 C CA . ARG A 1 80 ? 30.612 12.697 -29.072 1.00 84.06 80 ARG A CA 1
ATOM 602 C C . ARG A 1 80 ? 29.225 12.147 -28.733 1.00 84.06 80 ARG A C 1
ATOM 604 O O . ARG A 1 80 ? 28.892 12.101 -27.555 1.00 84.06 80 ARG A O 1
ATOM 611 N N . GLY A 1 81 ? 28.431 11.739 -29.723 1.00 82.31 81 GLY A N 1
ATOM 612 C CA . GLY A 1 81 ? 27.143 11.076 -29.495 1.00 82.31 81 GLY A CA 1
ATOM 613 C C . GLY A 1 81 ? 26.042 11.931 -28.878 1.00 82.31 81 GLY A C 1
ATOM 614 O O . GLY A 1 81 ? 25.152 11.385 -28.239 1.00 82.31 81 GLY A O 1
ATOM 615 N N . ILE A 1 82 ? 26.095 13.254 -29.040 1.00 81.81 82 ILE A N 1
ATOM 616 C CA . ILE A 1 82 ? 25.065 14.158 -28.498 1.00 81.81 82 ILE A CA 1
ATOM 617 C C . ILE A 1 82 ? 23.924 14.421 -29.483 1.00 81.81 82 ILE A C 1
ATOM 619 O O . ILE A 1 82 ? 22.930 15.038 -29.112 1.00 81.81 82 ILE A O 1
ATOM 623 N N . GLU A 1 83 ? 24.077 14.021 -30.743 1.00 92.69 83 GLU A N 1
ATOM 624 C CA . GLU A 1 83 ? 23.081 14.301 -31.763 1.00 92.69 83 GLU A CA 1
ATOM 625 C C . GLU A 1 83 ? 21.946 13.266 -31.784 1.00 92.69 83 GLU A C 1
ATOM 627 O O . GLU A 1 83 ? 22.130 12.084 -31.481 1.00 92.69 83 GLU A O 1
ATOM 632 N N . SER A 1 84 ? 20.760 13.741 -32.152 1.00 95.25 84 SER A N 1
ATOM 633 C CA . SER A 1 84 ? 19.524 12.970 -32.233 1.00 95.25 84 SER A CA 1
ATOM 634 C C . SER A 1 84 ? 18.734 13.346 -33.477 1.00 95.25 84 SER A C 1
ATOM 636 O O . SER A 1 84 ? 18.845 14.478 -33.960 1.00 95.25 84 SER A O 1
ATOM 638 N N . ASP A 1 85 ? 17.950 12.399 -33.986 1.00 95.94 85 ASP A N 1
ATOM 639 C CA . ASP A 1 85 ? 17.066 12.622 -35.127 1.00 95.94 85 ASP A CA 1
ATOM 640 C C . ASP A 1 85 ? 15.817 13.454 -34.764 1.00 95.94 85 ASP A C 1
ATOM 642 O O . ASP A 1 85 ? 15.719 14.050 -33.685 1.00 95.94 85 ASP A O 1
ATOM 646 N N . THR A 1 86 ? 14.863 13.561 -35.689 1.00 96.44 86 THR A N 1
ATOM 647 C CA . THR A 1 86 ? 13.598 14.282 -35.466 1.00 96.44 86 THR A CA 1
ATOM 648 C C . THR A 1 86 ? 12.739 13.694 -34.346 1.00 96.44 86 THR A C 1
ATOM 650 O O . THR A 1 86 ? 11.984 14.444 -33.729 1.00 96.44 86 THR A O 1
ATOM 653 N N . ASP A 1 87 ? 12.889 12.405 -34.036 1.00 94.81 87 ASP A N 1
ATOM 654 C CA . ASP A 1 87 ? 12.179 11.718 -32.950 1.00 94.81 87 ASP A CA 1
ATOM 655 C C . ASP A 1 87 ? 12.964 11.779 -31.627 1.00 94.81 87 ASP A C 1
ATOM 657 O O . ASP A 1 87 ? 12.538 11.245 -30.608 1.00 94.81 87 ASP A O 1
ATOM 661 N N . GLY A 1 88 ? 14.125 12.441 -31.619 1.00 95.50 88 GLY A N 1
ATOM 662 C CA . GLY A 1 88 ? 15.009 12.487 -30.459 1.00 95.50 88 GLY A CA 1
ATOM 663 C C . GLY A 1 88 ? 15.867 11.230 -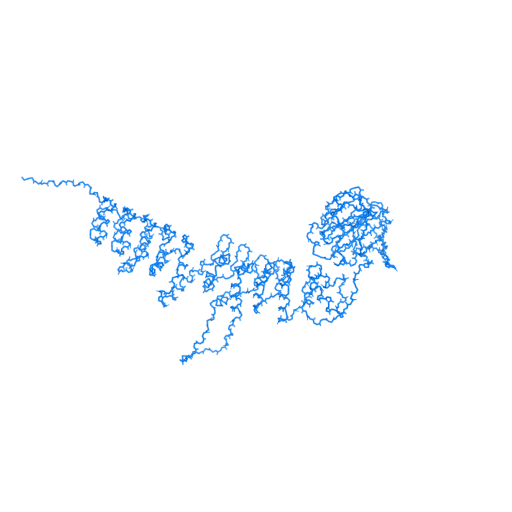30.308 1.00 95.50 88 GLY A C 1
ATOM 664 O O . GLY A 1 88 ? 16.648 11.136 -29.361 1.00 95.50 88 GLY A O 1
ATOM 665 N N . LYS A 1 89 ? 15.816 10.289 -31.259 1.00 96.19 89 LYS A N 1
ATOM 666 C CA . LYS A 1 89 ? 16.572 9.037 -31.188 1.00 96.19 89 LYS A CA 1
ATOM 667 C C . LYS A 1 89 ? 18.031 9.265 -31.555 1.00 96.19 89 LYS A C 1
ATOM 669 O O . LYS A 1 89 ? 18.383 9.730 -32.639 1.00 96.19 89 LYS A O 1
ATOM 674 N N . THR A 1 90 ? 18.902 8.916 -30.617 1.00 96.12 90 THR A N 1
ATOM 675 C CA . THR A 1 90 ? 20.363 8.951 -30.783 1.00 96.12 90 THR A CA 1
ATOM 676 C C . THR A 1 90 ? 20.875 7.713 -31.525 1.00 96.12 90 THR A C 1
ATOM 678 O O . THR A 1 90 ? 20.159 6.722 -31.699 1.00 96.12 90 THR A O 1
ATOM 681 N N . ALA A 1 91 ? 22.158 7.709 -31.900 1.00 95.94 91 ALA A N 1
ATOM 682 C CA . ALA A 1 91 ? 22.806 6.530 -32.481 1.00 95.94 91 ALA A CA 1
ATOM 683 C C . ALA A 1 91 ? 22.666 5.274 -31.595 1.00 95.94 91 ALA A C 1
ATOM 685 O O . ALA A 1 91 ? 22.505 4.172 -32.120 1.00 95.94 91 ALA A O 1
ATOM 686 N N . LEU A 1 92 ? 22.647 5.437 -30.263 1.00 95.62 92 LEU A N 1
ATOM 687 C CA . LEU A 1 92 ? 22.465 4.336 -29.314 1.00 95.62 92 LEU A CA 1
ATOM 688 C C . LEU A 1 92 ? 21.059 3.718 -29.396 1.00 95.62 92 LEU A C 1
ATOM 690 O O . LEU A 1 92 ? 20.953 2.496 -29.386 1.00 95.62 92 LEU A O 1
ATOM 694 N N . HIS A 1 93 ? 20.000 4.515 -29.574 1.00 95.81 93 HIS A N 1
ATOM 695 C CA . HIS A 1 93 ? 18.635 4.006 -29.791 1.00 95.81 93 HIS A CA 1
ATOM 696 C C . HIS A 1 93 ? 18.524 3.185 -31.082 1.00 95.81 93 HIS A C 1
ATOM 698 O O . HIS A 1 93 ? 17.949 2.092 -31.098 1.00 95.81 93 HIS A O 1
ATOM 704 N N . HIS A 1 94 ? 19.118 3.682 -32.171 1.00 95.81 94 HIS A N 1
ATOM 705 C CA . HIS A 1 94 ? 19.124 2.990 -33.465 1.00 95.81 94 HIS A CA 1
ATOM 706 C C . HIS A 1 94 ? 19.969 1.713 -33.429 1.00 95.81 94 HIS A C 1
ATOM 708 O O . HIS A 1 94 ? 19.542 0.674 -33.931 1.00 95.81 94 HIS A O 1
ATOM 714 N N . ALA A 1 95 ? 21.132 1.741 -32.772 1.00 94.44 95 ALA A N 1
ATOM 715 C CA . ALA A 1 95 ? 21.932 0.541 -32.535 1.00 94.44 95 ALA A CA 1
ATOM 716 C C . ALA A 1 95 ? 21.177 -0.474 -31.658 1.00 94.44 95 ALA A C 1
ATOM 718 O O . ALA A 1 95 ? 21.255 -1.681 -31.897 1.00 94.44 95 ALA A O 1
ATOM 719 N N . ALA A 1 96 ? 20.393 -0.003 -30.687 1.00 93.00 96 ALA A N 1
ATOM 720 C CA . ALA A 1 96 ? 19.621 -0.842 -29.781 1.00 93.00 96 ALA A CA 1
ATOM 721 C C . ALA A 1 96 ? 18.389 -1.501 -30.423 1.00 93.00 96 ALA A C 1
ATOM 723 O O . ALA A 1 96 ? 18.073 -2.639 -30.085 1.00 93.00 96 ALA A O 1
ATOM 724 N N . SER A 1 97 ? 17.757 -0.862 -31.409 1.00 91.44 97 SER A N 1
ATOM 725 C CA . SER A 1 97 ? 16.523 -1.357 -32.046 1.00 91.44 97 SER A CA 1
ATOM 726 C C . SER A 1 97 ? 16.706 -1.974 -33.439 1.00 91.44 97 SER A C 1
ATOM 728 O O . SER A 1 97 ? 15.878 -2.776 -33.865 1.00 91.44 97 SER A O 1
ATOM 730 N N . SER A 1 98 ? 17.777 -1.652 -34.170 1.00 88.69 98 SER A N 1
ATOM 731 C CA . SER A 1 98 ? 17.924 -2.113 -35.557 1.00 88.69 98 SER A CA 1
ATOM 732 C C . SER A 1 98 ? 18.131 -3.629 -35.660 1.00 88.69 98 SER A C 1
ATOM 734 O O . SER A 1 98 ? 19.029 -4.197 -35.045 1.00 88.69 98 SER A O 1
ATOM 736 N N . SER A 1 99 ? 17.339 -4.285 -36.509 1.00 83.56 99 SER A N 1
ATOM 737 C CA . SER A 1 99 ? 17.468 -5.711 -36.846 1.00 83.56 99 SER A CA 1
ATOM 738 C C . SER A 1 99 ? 18.389 -5.979 -38.044 1.00 83.56 99 SER A C 1
ATOM 740 O O . SER A 1 99 ? 18.576 -7.127 -38.436 1.00 83.56 99 SER A O 1
ATOM 742 N N . ARG A 1 100 ? 18.962 -4.930 -38.653 1.00 84.06 100 ARG A N 1
ATOM 743 C CA . ARG A 1 100 ? 19.721 -5.009 -39.918 1.00 84.06 100 ARG A CA 1
ATOM 744 C C . ARG A 1 100 ? 21.190 -5.411 -39.748 1.00 84.06 100 ARG A C 1
ATOM 746 O O . ARG A 1 100 ? 21.915 -5.532 -40.732 1.00 84.06 100 ARG A O 1
ATOM 753 N N . TRP A 1 101 ? 21.644 -5.599 -38.513 1.00 85.25 101 TRP A N 1
ATOM 754 C CA . TRP A 1 101 ? 23.035 -5.920 -38.207 1.00 85.25 101 TRP A CA 1
ATOM 755 C C . TRP A 1 101 ? 23.385 -7.336 -38.667 1.00 85.25 101 TRP A C 1
ATOM 757 O O . TRP A 1 101 ? 22.744 -8.304 -38.276 1.00 85.25 101 TRP A O 1
ATOM 767 N N . SER A 1 102 ? 24.445 -7.475 -39.466 1.00 75.62 102 SER A N 1
ATOM 768 C CA . SER A 1 102 ? 24.881 -8.785 -39.978 1.00 75.62 102 SER A CA 1
ATOM 769 C C . SER A 1 102 ? 25.548 -9.674 -38.916 1.00 75.62 102 SER A C 1
ATOM 771 O O . SER A 1 102 ? 25.727 -10.869 -39.134 1.00 75.62 102 SER A O 1
ATOM 773 N N . SER A 1 103 ? 25.988 -9.108 -37.786 1.00 75.00 103 SER A N 1
ATOM 774 C CA . SER A 1 103 ? 26.609 -9.847 -36.678 1.00 75.00 103 SER A CA 1
ATOM 775 C C . SER A 1 103 ? 26.313 -9.198 -35.331 1.00 75.00 103 SER A C 1
ATOM 777 O O . SER A 1 103 ? 26.638 -8.026 -35.128 1.00 75.00 103 SER A O 1
ATOM 779 N N . ASP A 1 104 ? 25.794 -9.987 -34.389 1.00 70.94 104 ASP A N 1
ATOM 780 C CA . ASP A 1 104 ? 25.412 -9.489 -33.065 1.00 70.94 104 ASP A CA 1
ATOM 781 C C . ASP A 1 104 ? 26.607 -8.980 -32.255 1.00 70.94 104 ASP A C 1
ATOM 783 O O . ASP A 1 104 ? 26.528 -7.922 -31.646 1.00 70.94 104 ASP A O 1
ATOM 787 N N . TRP A 1 105 ? 27.761 -9.653 -32.279 1.00 81.06 105 TRP A N 1
ATOM 788 C CA . TRP A 1 105 ? 28.882 -9.257 -31.413 1.00 81.06 105 TRP A CA 1
ATOM 789 C C . TRP A 1 105 ? 29.442 -7.856 -31.724 1.00 81.06 105 TRP A C 1
ATOM 791 O O . TRP A 1 105 ? 29.781 -7.124 -30.797 1.00 81.06 105 TRP A O 1
ATOM 801 N N . ARG A 1 106 ? 29.502 -7.455 -33.005 1.00 84.75 106 ARG A N 1
ATOM 802 C CA . ARG A 1 106 ? 29.957 -6.106 -33.403 1.00 84.75 106 ARG A CA 1
ATOM 803 C C . ARG A 1 106 ? 28.952 -5.042 -33.007 1.00 84.75 106 ARG A C 1
ATOM 805 O O . ARG A 1 106 ? 29.335 -3.957 -32.596 1.00 84.75 106 ARG A O 1
ATOM 812 N N . ARG A 1 107 ? 27.664 -5.368 -33.111 1.00 89.81 107 ARG A N 1
ATOM 813 C CA . ARG A 1 107 ? 26.586 -4.508 -32.634 1.00 89.81 107 ARG A CA 1
ATOM 814 C C . ARG A 1 107 ? 26.708 -4.244 -31.143 1.00 89.81 107 ARG A C 1
ATOM 816 O O . ARG A 1 107 ? 26.626 -3.094 -30.731 1.00 89.81 107 ARG A O 1
ATOM 823 N N . LEU A 1 108 ? 26.919 -5.296 -30.351 1.00 90.12 108 LEU A N 1
ATOM 824 C CA . LEU A 1 108 ? 27.113 -5.166 -28.907 1.00 90.12 108 LEU A CA 1
ATOM 825 C C . LEU A 1 108 ? 28.322 -4.286 -28.593 1.00 90.12 108 LEU A C 1
ATOM 827 O O . LEU A 1 108 ? 28.249 -3.433 -27.715 1.00 90.12 108 LEU A O 1
ATOM 831 N N . ASP A 1 109 ? 29.414 -4.446 -29.337 1.00 91.06 109 ASP A N 1
ATOM 832 C CA . ASP A 1 109 ? 30.588 -3.605 -29.144 1.00 91.06 109 ASP A CA 1
ATOM 833 C C . ASP A 1 109 ? 30.311 -2.129 -29.469 1.00 91.06 109 ASP A C 1
ATOM 835 O O . ASP A 1 109 ? 30.596 -1.262 -28.645 1.00 91.06 109 ASP A O 1
ATOM 839 N N . VAL A 1 110 ? 29.629 -1.847 -30.585 1.00 92.56 110 VAL A N 1
ATOM 840 C CA . VAL A 1 110 ? 29.174 -0.491 -30.932 1.00 92.56 110 VAL A CA 1
ATOM 841 C C . VAL A 1 110 ? 28.265 0.092 -29.845 1.00 92.56 110 VAL A C 1
ATOM 843 O O . VAL A 1 110 ? 28.478 1.226 -29.425 1.00 92.56 110 VAL A O 1
ATOM 846 N N . VAL A 1 111 ? 27.295 -0.669 -29.328 1.00 93.25 111 VAL A N 1
ATOM 847 C CA . VAL A 1 111 ? 26.403 -0.242 -28.231 1.00 93.25 111 VAL A CA 1
ATOM 848 C C . VAL A 1 111 ? 27.202 0.151 -26.980 1.00 93.25 111 VAL A C 1
ATOM 850 O O . VAL A 1 111 ? 26.972 1.216 -26.401 1.00 93.25 111 VAL A O 1
ATOM 853 N N . ARG A 1 112 ? 28.194 -0.657 -26.588 1.00 90.88 112 ARG A N 1
ATOM 854 C CA . ARG A 1 112 ? 29.072 -0.365 -25.439 1.00 90.88 112 ARG A CA 1
ATOM 855 C C . ARG A 1 112 ? 29.945 0.861 -25.676 1.00 90.88 112 ARG A C 1
ATOM 857 O O . ARG A 1 112 ? 30.112 1.681 -24.773 1.00 90.88 112 ARG A O 1
ATOM 864 N N . GLN A 1 113 ? 30.532 0.979 -26.864 1.00 91.56 113 GLN A N 1
ATOM 865 C CA . GLN A 1 113 ? 31.372 2.116 -27.233 1.00 91.56 113 GLN A CA 1
ATOM 866 C C . GLN A 1 113 ? 30.559 3.418 -27.259 1.00 91.56 113 GLN A C 1
ATOM 868 O O . GLN A 1 113 ? 30.995 4.416 -26.686 1.00 91.56 113 GLN A O 1
ATOM 873 N N . LEU A 1 114 ? 29.349 3.393 -27.826 1.00 92.88 114 LEU A N 1
ATOM 874 C CA . LEU A 1 114 ? 28.422 4.526 -27.827 1.00 92.88 114 LEU A CA 1
ATOM 875 C C . LEU A 1 114 ? 28.097 4.986 -26.404 1.00 92.88 114 LEU A C 1
ATOM 877 O O . LEU A 1 114 ? 28.264 6.164 -26.101 1.00 92.88 114 LEU A O 1
ATOM 881 N N . SER A 1 115 ? 27.739 4.064 -25.505 1.00 90.12 115 SER A N 1
ATOM 882 C CA . SER A 1 115 ? 27.481 4.392 -24.094 1.00 90.12 115 SER A CA 1
ATOM 883 C C . SER A 1 115 ? 28.677 5.083 -23.418 1.00 90.12 115 SER A C 1
ATOM 885 O O . SER A 1 115 ? 28.506 6.065 -22.691 1.00 90.12 115 SER A O 1
ATOM 887 N N . LYS A 1 116 ? 29.908 4.633 -23.703 1.00 89.69 116 LYS A N 1
ATOM 888 C CA . LYS A 1 116 ? 31.133 5.265 -23.182 1.00 89.69 116 LYS A CA 1
ATOM 889 C C . LYS A 1 116 ? 31.340 6.673 -23.733 1.00 89.69 116 LYS A C 1
ATOM 891 O O . LYS A 1 116 ? 31.645 7.582 -22.963 1.00 89.69 116 LYS A O 1
ATOM 896 N N . VAL A 1 117 ? 31.180 6.857 -25.045 1.00 91.12 117 VAL A N 1
ATOM 897 C CA . VAL A 1 117 ? 31.343 8.160 -25.711 1.00 91.12 117 VAL A CA 1
ATOM 898 C C . VAL A 1 117 ? 30.317 9.168 -25.189 1.00 91.12 117 VAL A C 1
ATOM 900 O O . VAL A 1 117 ? 30.671 10.303 -24.873 1.00 91.12 117 VAL A O 1
ATOM 903 N N . MET A 1 118 ? 29.071 8.726 -25.025 1.00 88.81 118 MET A N 1
ATOM 904 C CA . MET A 1 118 ? 27.956 9.539 -24.538 1.00 88.81 118 MET A CA 1
ATOM 905 C C . MET A 1 118 ? 28.016 9.803 -23.027 1.00 88.81 118 MET A C 1
ATOM 907 O O . MET A 1 118 ? 27.331 10.694 -22.533 1.00 88.81 118 MET A O 1
ATOM 911 N N . LYS A 1 119 ? 28.842 9.048 -22.287 1.00 89.00 119 LYS A N 1
ATOM 912 C CA . LYS A 1 119 ? 28.951 9.066 -20.814 1.00 89.00 119 LYS A CA 1
ATOM 913 C C . LYS A 1 119 ? 27.644 8.740 -20.081 1.00 89.00 119 LYS A C 1
ATOM 915 O O . LYS A 1 119 ? 27.519 9.020 -18.893 1.00 89.00 119 LYS A O 1
ATOM 920 N N . THR A 1 120 ? 26.683 8.149 -20.776 1.00 89.12 120 THR A N 1
ATOM 921 C CA . THR A 1 120 ? 25.423 7.666 -20.218 1.00 89.12 120 THR A CA 1
ATOM 922 C C . THR A 1 120 ? 24.857 6.577 -21.126 1.00 89.12 120 THR A C 1
ATOM 924 O O . THR A 1 120 ? 25.116 6.555 -22.331 1.00 89.12 120 THR A O 1
ATOM 927 N N . ILE A 1 121 ? 24.121 5.643 -20.531 1.00 89.81 121 ILE A N 1
ATOM 928 C CA . ILE A 1 121 ? 23.407 4.568 -21.228 1.00 89.81 121 ILE A CA 1
ATOM 929 C C . ILE A 1 121 ? 21.896 4.837 -21.309 1.00 89.81 121 ILE A C 1
ATOM 931 O O . ILE A 1 121 ? 21.244 4.381 -22.244 1.00 89.81 121 ILE A O 1
ATOM 935 N N . ASP A 1 122 ? 21.370 5.641 -20.381 1.00 91.38 122 ASP A N 1
ATOM 936 C CA . ASP A 1 122 ? 19.951 5.975 -20.230 1.00 91.38 122 ASP A CA 1
ATOM 937 C C . ASP A 1 122 ? 19.644 7.334 -20.880 1.00 91.38 122 ASP A C 1
ATOM 939 O O . ASP A 1 122 ? 19.170 8.271 -20.239 1.00 91.38 122 ASP A O 1
ATOM 943 N N . VAL A 1 123 ? 20.001 7.483 -22.155 1.00 92.88 123 VAL A N 1
ATOM 944 C CA . VAL A 1 123 ? 19.563 8.649 -22.937 1.00 92.88 123 VAL A CA 1
ATOM 945 C C . VAL A 1 123 ? 18.076 8.553 -23.244 1.00 92.88 123 VAL A C 1
ATOM 947 O O . VAL A 1 123 ? 17.577 7.456 -23.443 1.00 92.88 123 VAL A O 1
ATOM 950 N N . LEU A 1 124 ? 17.392 9.691 -23.309 1.00 93.62 124 LEU A N 1
ATOM 951 C CA . LEU A 1 124 ? 15.957 9.755 -23.575 1.00 93.62 124 LEU A CA 1
ATOM 952 C C . LEU A 1 124 ? 15.708 10.361 -24.957 1.00 93.62 124 LEU A C 1
ATOM 954 O O . LEU A 1 124 ? 16.373 11.334 -25.328 1.00 93.62 124 LEU A O 1
ATOM 958 N N . ASP A 1 125 ? 14.785 9.774 -25.713 1.00 94.38 125 ASP A N 1
ATOM 959 C CA . ASP A 1 125 ? 14.250 10.368 -26.940 1.00 94.38 125 ASP A CA 1
ATOM 960 C C . ASP A 1 125 ? 13.066 11.317 -26.652 1.00 94.38 125 ASP A C 1
ATOM 962 O O . ASP A 1 125 ? 12.803 11.670 -25.503 1.00 94.38 125 ASP A O 1
ATOM 966 N N . HIS A 1 126 ? 12.349 11.791 -27.680 1.00 94.94 126 HIS A N 1
ATOM 967 C CA . HIS A 1 126 ? 11.205 12.695 -27.475 1.00 94.94 126 HIS A CA 1
ATOM 968 C C . HIS A 1 126 ? 9.970 12.008 -26.859 1.00 94.94 126 HIS A C 1
ATOM 970 O O . HIS A 1 126 ? 8.976 12.679 -26.574 1.00 94.94 126 HIS A O 1
ATOM 976 N N . GLN A 1 127 ? 9.985 10.684 -26.702 1.00 90.44 127 GLN A N 1
ATOM 977 C CA . GLN A 1 127 ? 8.962 9.900 -26.014 1.00 90.44 127 GLN A CA 1
ATOM 978 C C . GLN A 1 127 ? 9.425 9.472 -24.615 1.00 90.44 127 GLN A C 1
ATOM 980 O O . GLN A 1 127 ? 8.751 8.661 -23.983 1.00 90.44 127 GLN A O 1
ATOM 985 N N . ASP A 1 128 ? 10.535 10.018 -24.114 1.00 89.50 128 ASP A N 1
ATOM 986 C CA . ASP A 1 128 ? 11.197 9.562 -22.891 1.00 89.50 128 ASP A CA 1
ATOM 987 C C . ASP A 1 128 ? 11.545 8.056 -22.931 1.00 89.50 128 ASP A C 1
ATOM 989 O O . ASP A 1 128 ? 11.714 7.416 -21.891 1.00 89.50 128 ASP A O 1
ATOM 993 N N . GLU A 1 129 ? 11.666 7.462 -24.127 1.00 90.81 129 GLU A N 1
ATOM 994 C CA . GLU A 1 129 ? 12.118 6.082 -24.276 1.00 90.81 129 GLU A CA 1
ATOM 995 C C . GLU A 1 129 ? 13.642 6.023 -24.148 1.00 90.81 129 GLU A C 1
ATOM 997 O O . GLU A 1 129 ? 14.378 6.856 -24.675 1.00 90.81 129 GLU A O 1
ATOM 1002 N N . THR A 1 130 ? 14.119 4.992 -23.460 1.00 93.25 130 THR A N 1
ATOM 1003 C CA . THR A 1 130 ? 15.533 4.634 -23.346 1.00 93.25 130 THR A CA 1
ATOM 1004 C C . THR A 1 130 ? 15.967 3.709 -24.489 1.00 93.25 130 THR A C 1
ATOM 1006 O O . THR A 1 130 ? 15.144 2.993 -25.079 1.00 93.25 130 THR A O 1
ATOM 1009 N N . PRO A 1 131 ? 17.283 3.564 -24.748 1.00 94.00 131 PRO A N 1
ATOM 1010 C CA . PRO A 1 131 ? 17.789 2.545 -25.660 1.00 94.00 131 PRO A CA 1
ATOM 1011 C C . PRO A 1 131 ? 17.370 1.129 -25.255 1.00 94.00 131 PRO A C 1
ATOM 1013 O O . PRO A 1 131 ? 17.168 0.279 -26.121 1.00 94.00 131 PRO A O 1
ATOM 1016 N N . LEU A 1 132 ? 17.201 0.871 -23.953 1.00 89.19 132 LEU A N 1
ATOM 1017 C CA . LEU A 1 132 ? 16.712 -0.410 -23.453 1.00 89.19 132 LEU A CA 1
ATOM 1018 C C . LEU A 1 132 ? 15.259 -0.664 -23.879 1.00 89.19 132 LEU A C 1
ATOM 1020 O O . LEU A 1 132 ? 14.978 -1.744 -24.392 1.00 89.19 132 LEU A O 1
ATOM 1024 N N . GLN A 1 133 ? 14.364 0.319 -23.739 1.00 82.75 133 GLN A N 1
ATOM 1025 C CA . GLN A 1 133 ? 12.975 0.226 -24.219 1.00 82.75 133 GLN A CA 1
ATOM 1026 C C . GLN A 1 133 ? 12.923 0.049 -25.743 1.00 82.75 133 GLN A C 1
ATOM 1028 O O . GLN A 1 133 ? 12.260 -0.859 -26.239 1.00 82.75 133 GLN A O 1
ATOM 1033 N N . SER A 1 134 ? 13.732 0.804 -26.492 1.00 89.38 134 SER A N 1
ATOM 1034 C CA . SER A 1 134 ? 13.891 0.616 -27.942 1.00 89.38 134 SER A CA 1
ATOM 1035 C C . SER A 1 134 ? 14.339 -0.809 -28.319 1.00 89.38 134 SER A C 1
ATOM 1037 O O . SER A 1 134 ? 13.843 -1.377 -29.295 1.00 89.38 134 SER A O 1
ATOM 1039 N N . ALA A 1 135 ? 15.252 -1.419 -27.552 1.00 88.12 135 ALA A N 1
ATOM 1040 C CA . ALA A 1 135 ? 15.670 -2.807 -27.758 1.00 88.12 135 ALA A CA 1
ATOM 1041 C C . ALA A 1 135 ? 14.564 -3.817 -27.412 1.00 88.12 135 ALA A C 1
ATOM 1043 O O . ALA A 1 135 ? 14.403 -4.805 -28.129 1.00 88.12 135 ALA A O 1
ATOM 1044 N N . VAL A 1 136 ? 13.797 -3.567 -26.346 1.00 77.00 136 VAL A N 1
ATOM 1045 C CA . VAL A 1 136 ? 12.656 -4.398 -25.927 1.00 77.00 136 VAL A CA 1
ATOM 1046 C C . VAL A 1 136 ? 11.570 -4.398 -27.001 1.00 77.00 136 VAL A C 1
ATOM 1048 O O . VAL A 1 136 ? 11.198 -5.466 -27.485 1.00 77.00 136 VAL A O 1
ATOM 1051 N N . ILE A 1 137 ? 11.126 -3.217 -27.441 1.00 77.00 137 ILE A N 1
ATOM 1052 C CA . ILE A 1 137 ? 10.086 -3.052 -28.470 1.00 77.00 137 ILE A CA 1
ATOM 1053 C C . ILE A 1 137 ? 10.497 -3.745 -29.776 1.00 77.00 137 ILE A C 1
ATOM 1055 O O . ILE A 1 137 ? 9.689 -4.400 -30.434 1.00 77.00 137 ILE A O 1
ATOM 1059 N N . ALA A 1 138 ? 11.776 -3.643 -30.141 1.00 77.75 138 ALA A N 1
ATOM 1060 C CA . ALA A 1 138 ? 12.320 -4.266 -31.341 1.00 77.75 138 ALA A CA 1
ATOM 1061 C C . ALA A 1 138 ? 12.691 -5.754 -31.174 1.00 77.75 138 ALA A C 1
ATOM 1063 O O . ALA A 1 138 ? 13.220 -6.353 -32.116 1.00 77.75 138 ALA A O 1
ATOM 1064 N N . ASN A 1 139 ? 12.437 -6.351 -30.004 1.00 72.44 139 ASN A N 1
ATOM 1065 C CA . ASN A 1 139 ? 12.751 -7.739 -29.658 1.00 72.44 139 ASN A CA 1
ATOM 1066 C C . ASN A 1 139 ? 14.243 -8.108 -29.836 1.00 72.44 139 ASN A C 1
ATOM 1068 O O . ASN A 1 139 ? 14.599 -9.163 -30.362 1.00 72.44 139 ASN A O 1
ATOM 1072 N N . GLN A 1 140 ? 15.145 -7.218 -29.417 1.00 78.69 140 GLN A N 1
ATOM 1073 C CA . GLN A 1 140 ? 16.596 -7.332 -29.607 1.00 78.69 140 GLN A CA 1
ATOM 1074 C C . GLN A 1 140 ? 17.281 -7.897 -28.359 1.00 78.69 140 GLN A C 1
ATOM 1076 O O . GLN A 1 140 ? 18.085 -7.241 -27.696 1.00 78.69 140 GLN A O 1
ATOM 1081 N N . LYS A 1 141 ? 16.973 -9.159 -28.051 1.00 70.69 141 LYS A N 1
ATOM 1082 C CA . LYS A 1 141 ? 17.341 -9.848 -26.801 1.00 70.69 141 LYS A CA 1
ATOM 1083 C C . LYS A 1 141 ? 18.808 -9.705 -26.381 1.00 70.69 141 LYS A C 1
ATOM 1085 O O . LYS A 1 141 ? 19.088 -9.406 -25.220 1.00 70.69 141 LYS A O 1
ATOM 1090 N N . LEU A 1 142 ? 19.751 -9.951 -27.296 1.00 75.75 142 LEU A N 1
ATOM 1091 C CA . LEU A 1 142 ? 21.182 -9.881 -26.975 1.00 75.75 142 LEU A CA 1
ATOM 1092 C C . LEU A 1 142 ? 21.608 -8.463 -26.589 1.00 75.75 142 LEU A C 1
ATOM 1094 O O . LEU A 1 142 ? 22.471 -8.303 -25.730 1.00 75.75 142 LEU A O 1
ATOM 1098 N N . VAL A 1 143 ? 20.967 -7.447 -27.168 1.00 84.81 143 VAL A N 1
ATOM 1099 C CA . VAL A 1 143 ? 21.236 -6.049 -26.838 1.00 84.81 143 VAL A CA 1
ATOM 1100 C C . VAL A 1 143 ? 20.588 -5.647 -25.523 1.00 84.81 143 VAL A C 1
ATOM 1102 O O . VAL A 1 143 ? 21.250 -4.996 -24.723 1.00 84.81 143 VAL A O 1
ATOM 1105 N N . CYS A 1 144 ? 19.355 -6.085 -25.240 1.00 80.06 144 CYS A N 1
ATOM 1106 C CA . CYS A 1 144 ? 18.722 -5.862 -23.934 1.00 80.06 144 CYS A CA 1
ATOM 1107 C C . CYS A 1 144 ? 19.618 -6.364 -22.792 1.00 80.06 144 CYS A C 1
ATOM 1109 O O . CYS A 1 144 ? 19.882 -5.639 -21.837 1.00 80.06 144 CYS A O 1
ATOM 1111 N N . LEU A 1 145 ? 20.135 -7.592 -22.924 1.00 70.44 145 LEU A N 1
ATOM 1112 C CA . LEU A 1 145 ? 21.053 -8.187 -21.950 1.00 70.44 145 LEU A CA 1
ATOM 1113 C C . LEU A 1 145 ? 22.333 -7.374 -21.776 1.00 70.44 145 LEU A C 1
ATOM 1115 O O . LEU A 1 145 ? 22.814 -7.196 -20.659 1.00 70.44 145 LEU A O 1
ATOM 1119 N N . ASP A 1 146 ? 22.902 -6.900 -22.878 1.00 81.81 146 ASP A N 1
ATOM 1120 C CA . ASP A 1 146 ? 24.141 -6.144 -22.828 1.00 81.81 146 ASP A CA 1
ATOM 1121 C C . ASP A 1 146 ? 23.948 -4.753 -22.219 1.00 81.81 146 ASP A C 1
ATOM 1123 O O . ASP A 1 146 ? 24.751 -4.332 -21.390 1.00 81.81 146 ASP A O 1
ATOM 1127 N N . LEU A 1 147 ? 22.847 -4.071 -22.543 1.00 85.19 147 LEU A N 1
ATOM 1128 C CA . LEU A 1 147 ? 22.487 -2.789 -21.938 1.00 85.19 147 LEU A CA 1
ATOM 1129 C C . LEU A 1 147 ? 22.289 -2.924 -20.420 1.00 85.19 147 LEU A C 1
ATOM 1131 O O . LEU A 1 147 ? 22.850 -2.141 -19.655 1.00 85.19 147 LEU A O 1
ATOM 1135 N N . LEU A 1 148 ? 21.578 -3.961 -19.968 1.00 74.19 148 LEU A N 1
ATOM 1136 C CA . LEU A 1 148 ? 21.385 -4.243 -18.540 1.00 74.19 148 LEU A CA 1
ATOM 1137 C C . LEU A 1 148 ? 22.709 -4.539 -17.821 1.00 74.19 148 LEU A C 1
ATOM 1139 O O . LEU A 1 148 ? 22.972 -3.990 -16.751 1.00 74.19 148 LEU A O 1
ATOM 1143 N N . ARG A 1 149 ? 23.597 -5.340 -18.429 1.00 77.50 149 ARG A N 1
ATOM 1144 C CA . ARG A 1 149 ? 24.952 -5.590 -17.893 1.00 77.50 149 ARG A CA 1
ATOM 1145 C C . ARG A 1 149 ? 25.778 -4.314 -17.770 1.00 77.50 149 ARG A C 1
ATOM 1147 O O . ARG A 1 149 ? 26.601 -4.202 -16.865 1.00 77.50 149 ARG A O 1
ATOM 1154 N N . ASN A 1 150 ? 25.533 -3.345 -18.646 1.00 79.56 150 ASN A N 1
ATOM 1155 C CA . ASN A 1 150 ? 26.143 -2.020 -18.606 1.00 79.56 150 ASN A CA 1
ATOM 1156 C C . ASN A 1 150 ? 25.332 -1.005 -17.774 1.00 79.56 150 ASN A C 1
ATOM 1158 O O . ASN A 1 150 ? 25.524 0.199 -17.925 1.00 79.56 150 ASN A O 1
ATOM 1162 N N . LYS A 1 151 ? 24.497 -1.488 -16.840 1.00 78.38 151 LYS A N 1
ATOM 1163 C CA . LYS A 1 151 ? 23.749 -0.701 -15.845 1.00 78.38 151 LYS A CA 1
ATOM 1164 C C . LYS A 1 151 ? 22.662 0.219 -16.419 1.00 78.38 151 LYS A C 1
ATOM 1166 O O . LYS A 1 151 ? 22.359 1.231 -15.795 1.00 78.38 151 LYS A O 1
ATOM 1171 N N . ALA A 1 152 ? 22.059 -0.130 -17.556 1.00 83.44 152 ALA A N 1
ATOM 1172 C CA . ALA A 1 152 ? 20.853 0.555 -18.025 1.00 83.44 152 ALA A CA 1
ATOM 1173 C C . ALA A 1 152 ? 19.702 0.412 -17.018 1.00 83.44 152 ALA A C 1
ATOM 1175 O O . ALA A 1 152 ? 19.479 -0.668 -16.458 1.00 83.44 152 ALA A O 1
ATOM 1176 N N . SER A 1 153 ? 18.957 1.491 -16.786 1.00 75.38 153 SER A N 1
ATOM 1177 C CA . SER A 1 153 ? 17.845 1.489 -15.842 1.00 75.38 153 SER A CA 1
ATOM 1178 C C . SER A 1 153 ? 16.596 0.860 -16.456 1.00 75.38 153 SER A C 1
ATOM 1180 O O . SER A 1 153 ? 15.994 1.387 -17.385 1.00 75.38 153 SER A O 1
ATOM 1182 N N . ILE A 1 154 ? 16.136 -0.244 -15.863 1.00 68.31 154 ILE A N 1
ATOM 1183 C CA . ILE A 1 154 ? 14.907 -0.938 -16.281 1.00 68.31 154 ILE A CA 1
ATOM 1184 C C . ILE A 1 154 ? 13.608 -0.223 -15.851 1.00 68.31 154 ILE A C 1
ATOM 1186 O O . ILE A 1 154 ? 12.536 -0.534 -16.365 1.00 68.31 154 ILE A O 1
ATOM 1190 N N . ASN A 1 155 ? 13.699 0.750 -14.933 1.00 62.66 155 ASN A N 1
ATOM 1191 C CA . ASN A 1 155 ? 12.534 1.402 -14.310 1.00 62.66 155 ASN A CA 1
ATOM 1192 C C . ASN A 1 155 ? 12.243 2.806 -14.840 1.00 62.66 155 ASN A C 1
ATOM 1194 O O . ASN A 1 155 ? 11.281 3.419 -14.384 1.00 62.66 155 ASN A O 1
ATOM 1198 N N . LEU A 1 156 ? 13.073 3.341 -15.738 1.00 69.69 156 LEU A N 1
ATOM 1199 C CA . LEU A 1 156 ? 12.727 4.599 -16.391 1.00 69.69 156 LEU A CA 1
ATOM 1200 C C . LEU A 1 156 ? 11.455 4.384 -17.203 1.00 69.69 156 LEU A C 1
ATOM 1202 O O . LEU A 1 156 ? 11.289 3.334 -17.827 1.00 69.69 156 LEU A O 1
ATOM 1206 N N . VAL A 1 157 ? 10.548 5.347 -17.105 1.00 69.19 157 VAL A N 1
ATOM 1207 C CA . VAL A 1 157 ? 9.239 5.288 -17.741 1.00 69.19 157 VAL A CA 1
ATOM 1208 C C . VAL A 1 157 ? 9.198 6.269 -18.898 1.00 69.19 157 VAL A C 1
ATOM 1210 O O . VAL A 1 157 ? 9.725 7.372 -18.783 1.00 69.19 157 VAL A O 1
ATOM 1213 N N . ASP A 1 158 ? 8.570 5.843 -19.986 1.00 75.38 158 ASP A N 1
ATOM 1214 C CA . ASP A 1 158 ? 8.299 6.695 -21.139 1.00 75.38 158 ASP A CA 1
ATOM 1215 C C . ASP A 1 158 ? 7.143 7.681 -20.854 1.00 75.38 158 ASP A C 1
ATOM 1217 O O . ASP A 1 158 ? 6.522 7.676 -19.781 1.00 75.38 158 ASP A O 1
ATOM 1221 N N . VAL A 1 159 ? 6.786 8.501 -21.846 1.00 73.81 159 VAL A N 1
ATOM 1222 C CA . VAL A 1 159 ? 5.638 9.426 -21.772 1.00 73.81 159 VAL A CA 1
ATOM 1223 C C . VAL A 1 159 ? 4.295 8.728 -21.509 1.00 73.81 159 VAL A C 1
ATOM 1225 O O . VAL A 1 159 ? 3.344 9.368 -21.058 1.00 73.81 159 VAL A O 1
ATOM 1228 N N . LYS A 1 160 ? 4.192 7.416 -21.763 1.00 71.75 160 LYS A N 1
ATOM 1229 C CA . LYS A 1 160 ? 3.012 6.584 -21.468 1.00 71.75 160 LYS A CA 1
ATOM 1230 C C . LYS A 1 160 ? 3.079 5.949 -20.076 1.00 71.75 160 LYS A C 1
ATOM 1232 O O . LYS A 1 160 ? 2.196 5.170 -19.728 1.00 71.75 160 LYS A O 1
ATOM 1237 N N . ARG A 1 161 ? 4.085 6.300 -19.269 1.00 65.44 161 ARG A N 1
ATOM 1238 C CA . ARG A 1 161 ? 4.395 5.717 -17.955 1.00 65.44 161 ARG A CA 1
ATOM 1239 C C . ARG A 1 161 ? 4.768 4.233 -18.004 1.00 65.44 161 ARG A C 1
ATOM 1241 O O . ARG A 1 161 ? 4.708 3.552 -16.981 1.00 65.44 161 ARG A O 1
ATOM 1248 N N . LEU A 1 162 ? 5.180 3.734 -19.166 1.00 58.53 162 LEU A N 1
ATOM 1249 C CA . LEU A 1 162 ? 5.596 2.352 -19.352 1.00 58.53 162 LEU A CA 1
ATOM 1250 C C . LEU A 1 162 ? 7.110 2.244 -19.179 1.00 58.53 162 LEU A C 1
ATOM 1252 O O . LEU A 1 162 ? 7.879 2.926 -19.851 1.00 58.53 162 LEU A O 1
ATOM 1256 N N . SER A 1 163 ? 7.551 1.366 -18.282 1.00 69.81 163 SER A N 1
ATOM 1257 C CA . SER A 1 163 ? 8.962 0.998 -18.144 1.00 69.81 163 SER A CA 1
ATOM 1258 C C . SER A 1 163 ? 9.364 -0.104 -19.124 1.00 69.81 163 SER A C 1
ATOM 1260 O O . SER A 1 163 ? 8.501 -0.807 -19.660 1.00 69.81 163 SER A O 1
ATOM 1262 N N . ALA A 1 164 ? 10.673 -0.327 -19.301 1.00 64.62 164 ALA A N 1
ATOM 1263 C CA . ALA A 1 164 ? 11.184 -1.473 -20.061 1.00 64.62 164 ALA A CA 1
ATOM 1264 C C . ALA A 1 164 ? 10.586 -2.799 -19.558 1.00 64.62 164 ALA A C 1
ATOM 1266 O O . ALA A 1 164 ? 10.214 -3.652 -20.358 1.00 64.62 164 ALA A O 1
ATOM 1267 N N . LEU A 1 165 ? 10.424 -2.944 -18.237 1.00 58.31 165 LEU A N 1
ATOM 1268 C CA . LEU A 1 165 ? 9.771 -4.103 -17.632 1.00 58.31 165 LEU A CA 1
ATOM 1269 C C . LEU A 1 165 ? 8.307 -4.240 -18.073 1.00 58.31 165 LEU A C 1
ATOM 1271 O O . LEU A 1 165 ? 7.894 -5.319 -18.486 1.00 58.31 165 LEU A O 1
ATOM 1275 N N . SER A 1 166 ? 7.530 -3.154 -18.031 1.00 52.97 166 SER A N 1
ATOM 1276 C CA . SER A 1 166 ? 6.117 -3.199 -18.439 1.00 52.97 166 SER A CA 1
ATOM 1277 C C . SER A 1 166 ? 5.953 -3.565 -19.919 1.00 52.97 166 SER A C 1
ATOM 1279 O O . SER A 1 166 ? 5.081 -4.355 -20.273 1.00 52.97 166 SER A O 1
ATOM 1281 N N . GLN A 1 167 ? 6.849 -3.077 -20.781 1.00 60.12 167 GLN A N 1
ATOM 1282 C CA . GLN A 1 167 ? 6.835 -3.367 -22.215 1.00 60.12 167 GLN A CA 1
ATOM 1283 C C . GLN A 1 167 ? 7.230 -4.824 -22.509 1.00 60.12 167 GLN A C 1
ATOM 1285 O O . GLN A 1 167 ? 6.712 -5.429 -23.447 1.00 60.12 167 GLN A O 1
ATOM 1290 N N . ILE A 1 168 ? 8.102 -5.425 -21.690 1.00 58.66 168 ILE A N 1
ATOM 1291 C CA . ILE A 1 168 ? 8.421 -6.862 -21.746 1.00 58.66 168 ILE A CA 1
ATOM 1292 C C . ILE A 1 168 ? 7.180 -7.698 -21.416 1.00 58.66 168 ILE A C 1
ATOM 1294 O O . ILE A 1 168 ? 6.868 -8.644 -22.136 1.00 58.66 168 ILE A O 1
ATOM 1298 N N . VAL A 1 169 ? 6.457 -7.333 -20.355 1.00 50.44 169 VAL A N 1
ATOM 1299 C CA . VAL A 1 169 ? 5.233 -8.033 -19.933 1.00 50.44 169 VAL A CA 1
ATOM 1300 C C . VAL A 1 169 ? 4.155 -7.946 -21.018 1.00 50.44 169 VAL A C 1
ATOM 1302 O O . VAL A 1 169 ? 3.538 -8.953 -21.356 1.00 50.44 169 VAL A O 1
ATOM 1305 N N . GLN A 1 170 ? 3.994 -6.777 -21.642 1.00 49.84 170 GLN A N 1
ATOM 1306 C CA . GLN A 1 170 ? 3.019 -6.559 -22.716 1.00 49.84 170 GLN A CA 1
ATOM 1307 C C . GLN A 1 170 ? 3.366 -7.263 -24.043 1.00 49.84 170 GLN A C 1
ATOM 1309 O O . GLN A 1 170 ? 2.495 -7.403 -24.899 1.00 49.84 170 GLN A O 1
ATOM 1314 N N . SER A 1 171 ? 4.614 -7.702 -24.249 1.00 51.28 171 SER A N 1
ATOM 1315 C CA . SER A 1 171 ? 5.103 -8.214 -25.544 1.00 51.28 171 SER A CA 1
ATOM 1316 C C . SER A 1 171 ? 5.193 -9.748 -25.669 1.00 51.28 171 SER A C 1
ATOM 1318 O O . SER A 1 171 ? 5.713 -10.256 -26.670 1.00 51.28 171 SER A O 1
ATOM 1320 N N . GLY A 1 172 ? 4.647 -10.529 -24.727 1.00 47.59 172 GLY A N 1
ATOM 1321 C CA . GLY A 1 172 ? 4.480 -11.987 -24.905 1.00 47.59 172 GLY A CA 1
ATOM 1322 C C . GLY A 1 172 ? 3.422 -12.334 -25.978 1.00 47.59 172 GLY A C 1
ATOM 1323 O O . GLY A 1 172 ? 2.484 -11.555 -26.135 1.00 47.59 172 GLY A O 1
ATOM 1324 N N . PRO A 1 173 ? 3.489 -13.460 -26.739 1.00 43.47 173 PRO A N 1
ATOM 1325 C CA . PRO A 1 173 ? 4.442 -14.573 -26.782 1.00 43.47 173 PRO A CA 1
ATOM 1326 C C . PRO A 1 173 ? 5.259 -14.582 -28.101 1.00 43.47 173 PRO A C 1
ATOM 1328 O O . PRO A 1 173 ? 4.797 -15.049 -29.142 1.00 43.47 173 PRO A O 1
ATOM 1331 N N . ARG A 1 174 ? 6.506 -14.092 -28.081 1.00 46.66 174 ARG A N 1
ATOM 1332 C CA . ARG A 1 174 ? 7.465 -14.209 -29.211 1.00 46.66 174 ARG A CA 1
ATOM 1333 C C . ARG A 1 174 ? 8.878 -14.655 -28.798 1.00 46.66 174 ARG A C 1
ATOM 1335 O O . ARG A 1 174 ? 9.796 -14.619 -29.611 1.00 46.66 174 ARG A O 1
ATOM 1342 N N . MET A 1 175 ? 9.060 -15.090 -27.550 1.00 48.38 175 MET A N 1
ATOM 1343 C CA . MET A 1 175 ? 10.359 -15.455 -26.966 1.00 48.38 175 MET A CA 1
ATOM 1344 C C . MET A 1 175 ? 10.465 -16.973 -26.733 1.00 48.38 175 MET A C 1
ATOM 1346 O O . MET A 1 175 ? 9.540 -17.599 -26.221 1.00 48.38 175 MET A O 1
ATOM 1350 N N . GLU A 1 176 ? 11.593 -17.587 -27.108 1.00 45.81 176 GLU A N 1
ATOM 1351 C CA . GLU A 1 176 ? 11.829 -19.032 -26.943 1.00 45.81 176 GLU A CA 1
ATOM 1352 C C . GLU A 1 176 ? 11.901 -19.466 -25.461 1.00 45.81 176 GLU A C 1
ATOM 1354 O O . GLU A 1 176 ? 12.717 -18.959 -24.683 1.00 45.81 176 GLU A O 1
ATOM 1359 N N . ARG A 1 177 ? 11.108 -20.487 -25.092 1.00 39.28 177 ARG A N 1
ATOM 1360 C CA . ARG A 1 177 ? 10.848 -20.951 -23.707 1.00 39.28 177 ARG A CA 1
ATOM 1361 C C . ARG A 1 177 ? 12.086 -21.236 -22.839 1.00 39.28 177 ARG A C 1
ATOM 1363 O O . ARG A 1 177 ? 12.095 -20.887 -21.667 1.00 39.28 177 ARG A O 1
ATOM 1370 N N . LYS A 1 178 ? 13.149 -21.852 -23.375 1.00 40.34 178 LYS A N 1
ATOM 1371 C CA . LYS A 1 178 ? 14.353 -22.204 -22.577 1.00 40.34 178 LYS A CA 1
ATOM 1372 C C . LYS A 1 178 ? 15.227 -20.997 -22.237 1.00 40.34 178 LYS A C 1
ATOM 1374 O O . LYS A 1 178 ? 15.896 -20.970 -21.211 1.00 40.34 178 LYS A O 1
ATOM 1379 N N . SER A 1 179 ? 15.223 -20.001 -23.115 1.00 39.41 179 SER A N 1
ATOM 1380 C CA . SER A 1 179 ? 15.903 -18.733 -22.885 1.00 39.41 179 SER A CA 1
ATOM 1381 C C . SER A 1 179 ? 15.096 -17.798 -21.991 1.00 39.41 179 SER A C 1
ATOM 1383 O O . SER A 1 179 ? 15.699 -17.001 -21.283 1.00 39.41 179 SER A O 1
ATOM 1385 N N . LEU A 1 180 ? 13.766 -17.913 -22.030 1.00 41.53 180 LEU A N 1
ATOM 1386 C CA . LEU A 1 180 ? 12.837 -17.187 -21.175 1.00 41.53 180 LEU A CA 1
ATOM 1387 C C . LEU A 1 180 ? 13.118 -17.480 -19.696 1.00 41.53 180 LEU A C 1
ATOM 1389 O O . LEU A 1 180 ? 13.370 -16.547 -18.963 1.00 41.53 180 LEU A O 1
ATOM 1393 N N . ALA A 1 181 ? 13.249 -18.747 -19.290 1.00 43.38 181 ALA A N 1
ATOM 1394 C CA . ALA A 1 181 ? 13.434 -19.116 -17.879 1.00 43.38 181 ALA A CA 1
ATOM 1395 C C . ALA A 1 181 ? 14.709 -18.542 -17.218 1.00 43.38 181 ALA A C 1
ATOM 1397 O O . ALA A 1 181 ? 14.680 -18.090 -16.075 1.00 43.38 181 ALA A O 1
ATOM 1398 N N . LYS A 1 182 ? 15.846 -18.530 -17.931 1.00 43.59 182 LYS A N 1
ATOM 1399 C CA . LYS A 1 182 ? 17.101 -17.945 -17.416 1.00 43.59 182 LYS A CA 1
ATOM 1400 C C . LYS A 1 182 ? 17.059 -16.412 -17.405 1.00 43.59 182 LYS A C 1
ATOM 1402 O O . LYS A 1 182 ? 17.609 -15.774 -16.516 1.00 43.59 182 LYS A O 1
ATOM 1407 N N . TRP A 1 183 ? 16.407 -15.830 -18.406 1.00 46.97 183 TRP A N 1
ATOM 1408 C CA . TRP A 1 183 ? 16.210 -14.387 -18.529 1.00 46.97 183 TRP A CA 1
ATOM 1409 C C . TRP A 1 183 ? 15.211 -13.865 -17.484 1.00 46.97 183 TRP A C 1
ATOM 1411 O O . TRP A 1 183 ? 15.446 -12.835 -16.863 1.00 46.97 183 TRP A O 1
ATOM 1421 N N . GLU A 1 184 ? 14.160 -14.637 -17.216 1.00 49.59 184 GLU A N 1
ATOM 1422 C CA . GLU A 1 184 ? 13.203 -14.443 -16.133 1.00 49.59 184 GLU A CA 1
ATOM 1423 C C . GLU A 1 184 ? 13.894 -14.518 -14.779 1.00 49.59 184 GLU A C 1
ATOM 1425 O O . GLU A 1 184 ? 13.600 -13.670 -13.955 1.00 49.59 184 GLU A O 1
ATOM 1430 N N . SER A 1 185 ? 14.829 -15.447 -14.533 1.00 53.84 185 SER A N 1
ATOM 1431 C CA . SER A 1 185 ? 15.489 -15.527 -13.219 1.00 53.84 185 SER A CA 1
ATOM 1432 C C . SER A 1 185 ? 16.426 -14.343 -12.934 1.00 53.84 185 SER A C 1
ATOM 1434 O O . SER A 1 185 ? 16.415 -13.817 -11.826 1.00 53.84 185 SER A O 1
ATOM 1436 N N . GLU A 1 186 ? 17.216 -13.890 -13.917 1.00 51.75 186 GLU A N 1
ATOM 1437 C CA . GLU A 1 186 ? 18.127 -12.738 -13.754 1.00 51.75 186 GLU A CA 1
ATOM 1438 C C . GLU A 1 186 ? 17.356 -11.400 -13.652 1.00 51.75 186 GLU A C 1
ATOM 1440 O O . GLU A 1 186 ? 17.722 -10.518 -12.865 1.00 51.75 186 GLU A O 1
ATOM 1445 N N . ILE A 1 187 ? 16.248 -11.256 -14.394 1.00 52.47 187 ILE A N 1
ATOM 1446 C CA . ILE A 1 187 ? 15.322 -10.122 -14.245 1.00 52.47 187 ILE A CA 1
ATOM 1447 C C . ILE A 1 187 ? 14.576 -10.218 -12.915 1.00 52.47 187 ILE A C 1
ATOM 1449 O O . ILE A 1 187 ? 14.456 -9.198 -12.249 1.00 52.47 187 ILE A O 1
ATOM 1453 N N . ARG A 1 188 ? 14.128 -11.404 -12.486 1.00 54.47 188 ARG A N 1
ATOM 1454 C CA . ARG A 1 188 ? 13.470 -11.638 -11.188 1.00 54.47 188 ARG A CA 1
ATOM 1455 C C . ARG A 1 188 ? 14.326 -11.163 -10.035 1.00 54.47 188 ARG A C 1
ATOM 1457 O O . ARG A 1 188 ? 13.858 -10.353 -9.251 1.00 54.47 188 ARG A O 1
ATOM 1464 N N . GLU A 1 189 ? 15.584 -11.585 -9.972 1.00 57.81 189 GLU A N 1
ATOM 1465 C CA . GLU A 1 189 ? 16.490 -11.194 -8.888 1.00 57.81 189 GLU A CA 1
ATOM 1466 C C . GLU A 1 189 ? 16.721 -9.672 -8.859 1.00 57.81 189 GLU A C 1
ATOM 1468 O O . GLU A 1 189 ? 16.597 -9.022 -7.819 1.00 57.81 189 GLU A O 1
ATOM 1473 N N . THR A 1 190 ? 16.992 -9.077 -10.025 1.00 54.66 190 THR A N 1
ATOM 1474 C CA . THR A 1 190 ? 17.245 -7.631 -10.144 1.00 54.66 190 THR A CA 1
ATOM 1475 C C . THR A 1 190 ? 15.985 -6.807 -9.864 1.00 54.66 190 THR A C 1
ATOM 1477 O O . THR A 1 190 ? 16.053 -5.738 -9.255 1.00 54.66 190 THR A O 1
ATOM 1480 N N . THR A 1 191 ? 14.824 -7.301 -10.288 1.00 55.97 191 THR A N 1
ATOM 1481 C CA . THR A 1 191 ? 13.551 -6.594 -10.167 1.00 55.97 191 THR A CA 1
ATOM 1482 C C . THR A 1 191 ? 12.935 -6.767 -8.788 1.00 55.97 191 THR A C 1
ATOM 1484 O O . THR A 1 191 ? 12.420 -5.786 -8.273 1.00 55.97 191 THR A O 1
ATOM 1487 N N . ALA A 1 192 ? 13.056 -7.929 -8.139 1.00 63.12 192 ALA A N 1
ATOM 1488 C CA . ALA A 1 192 ? 12.670 -8.118 -6.739 1.00 63.12 192 ALA A CA 1
ATOM 1489 C C . ALA A 1 192 ? 13.460 -7.167 -5.832 1.00 63.12 192 ALA A C 1
ATOM 1491 O O . ALA A 1 192 ? 12.884 -6.436 -5.028 1.00 63.12 192 ALA A O 1
ATOM 1492 N N . LYS A 1 193 ? 14.782 -7.070 -6.048 1.00 66.94 193 LYS A N 1
ATOM 1493 C CA . LYS A 1 193 ? 15.640 -6.138 -5.307 1.00 66.94 193 LYS A CA 1
ATOM 1494 C C . LYS A 1 193 ? 15.202 -4.681 -5.473 1.00 66.94 193 LYS A C 1
ATOM 1496 O O . LYS A 1 193 ? 15.188 -3.944 -4.495 1.00 66.94 193 LYS A O 1
ATOM 1501 N N . LYS A 1 194 ? 14.834 -4.276 -6.691 1.00 64.56 194 LYS A N 1
ATOM 1502 C CA . LYS A 1 194 ? 14.406 -2.902 -6.984 1.00 64.56 194 LYS A CA 1
ATOM 1503 C C . LYS A 1 194 ? 12.955 -2.622 -6.580 1.00 64.56 194 LYS A C 1
ATOM 1505 O O . LYS A 1 194 ? 12.629 -1.502 -6.215 1.00 64.56 194 LYS A O 1
ATOM 1510 N N . ALA A 1 195 ? 12.084 -3.628 -6.618 1.00 70.75 195 ALA A N 1
ATOM 1511 C CA . ALA A 1 195 ? 10.702 -3.539 -6.157 1.00 70.75 195 ALA A CA 1
ATOM 1512 C C . ALA A 1 195 ? 10.610 -3.306 -4.641 1.00 70.75 195 ALA A C 1
ATOM 1514 O O . ALA A 1 195 ? 9.659 -2.671 -4.188 1.00 70.75 195 ALA A O 1
ATOM 1515 N N . ASN A 1 196 ? 11.614 -3.779 -3.898 1.00 82.50 196 ASN A N 1
ATOM 1516 C CA . ASN A 1 196 ? 11.759 -3.601 -2.455 1.00 82.50 196 ASN A CA 1
ATOM 1517 C C . ASN A 1 196 ? 12.403 -2.253 -2.060 1.00 82.50 196 ASN A C 1
ATOM 1519 O O . ASN A 1 196 ? 12.498 -1.957 -0.872 1.00 82.50 196 ASN A O 1
ATOM 1523 N N . GLU A 1 197 ? 12.864 -1.428 -3.011 1.00 78.12 197 GLU A N 1
ATOM 1524 C CA . GLU A 1 197 ? 13.359 -0.080 -2.697 1.00 78.12 197 GLU A CA 1
ATOM 1525 C C . GLU A 1 197 ? 12.199 0.817 -2.245 1.00 78.12 197 GLU A C 1
ATOM 1527 O O . GLU A 1 197 ? 11.118 0.804 -2.836 1.00 78.12 197 GLU A O 1
ATOM 1532 N N . GLN A 1 198 ? 12.439 1.599 -1.193 1.00 83.69 198 GLN A N 1
ATOM 1533 C CA . GLN A 1 198 ? 11.465 2.528 -0.632 1.00 83.69 198 GLN A CA 1
ATOM 1534 C C . GLN A 1 198 ? 11.665 3.935 -1.198 1.00 83.69 198 GLN A C 1
ATOM 1536 O O . GLN A 1 198 ? 12.796 4.415 -1.323 1.00 83.69 198 GLN A O 1
ATOM 1541 N N . ASP A 1 199 ? 10.567 4.610 -1.528 1.00 74.81 199 ASP A N 1
ATOM 1542 C CA . ASP A 1 199 ? 10.587 6.014 -1.924 1.00 74.81 199 ASP A CA 1
ATOM 1543 C C . ASP A 1 199 ? 10.718 6.963 -0.710 1.00 74.81 199 ASP A C 1
ATOM 1545 O O . ASP A 1 199 ? 11.016 6.556 0.414 1.00 74.81 199 ASP A O 1
ATOM 1549 N N . ARG A 1 200 ? 10.505 8.270 -0.920 1.00 77.50 200 ARG A N 1
ATOM 1550 C CA . ARG A 1 200 ? 10.599 9.279 0.154 1.00 77.50 200 ARG A CA 1
ATOM 1551 C C . ARG A 1 200 ? 9.542 9.121 1.249 1.00 77.50 200 ARG A C 1
ATOM 1553 O O . ARG A 1 200 ? 9.757 9.631 2.344 1.00 77.50 200 ARG A O 1
ATOM 1560 N N . ASN A 1 201 ? 8.431 8.460 0.948 1.00 69.94 201 ASN A N 1
ATOM 1561 C CA . ASN A 1 201 ? 7.362 8.154 1.889 1.00 69.94 201 ASN A CA 1
ATOM 1562 C C . ASN A 1 201 ? 7.542 6.762 2.509 1.00 69.94 201 ASN A C 1
ATOM 1564 O O . ASN A 1 201 ? 6.723 6.344 3.328 1.00 69.94 201 ASN A O 1
ATOM 1568 N N . GLY A 1 202 ? 8.620 6.046 2.186 1.00 82.56 202 GLY A N 1
ATOM 1569 C CA . GLY A 1 202 ? 8.818 4.668 2.619 1.00 82.56 202 GLY A CA 1
ATOM 1570 C C . GLY A 1 202 ? 8.051 3.654 1.761 1.00 82.56 202 GLY A C 1
ATOM 1571 O O . GLY A 1 202 ? 8.056 2.467 2.075 1.00 82.56 202 GLY A O 1
ATOM 1572 N N . ASP A 1 203 ? 7.372 4.083 0.697 1.00 80.56 203 ASP A N 1
ATOM 1573 C CA . ASP A 1 203 ? 6.522 3.202 -0.096 1.00 80.56 203 ASP A CA 1
ATOM 1574 C C . ASP A 1 203 ? 7.368 2.373 -1.073 1.00 80.56 203 ASP A C 1
ATOM 1576 O O . ASP A 1 203 ? 8.242 2.888 -1.772 1.00 80.56 203 ASP A O 1
ATOM 1580 N N . THR A 1 204 ? 7.089 1.071 -1.137 1.00 85.38 204 THR A N 1
ATOM 1581 C CA . THR A 1 204 ? 7.679 0.154 -2.129 1.00 85.38 204 THR A CA 1
ATOM 1582 C C . THR A 1 204 ? 6.867 0.128 -3.427 1.00 85.38 204 THR A C 1
ATOM 1584 O O . THR A 1 204 ? 5.755 0.665 -3.516 1.00 85.38 204 THR A O 1
ATOM 1587 N N . ALA A 1 205 ? 7.369 -0.571 -4.451 1.00 74.69 205 ALA A N 1
ATOM 1588 C CA . ALA A 1 205 ? 6.616 -0.769 -5.691 1.00 74.69 205 ALA A CA 1
ATOM 1589 C C . ALA A 1 205 ? 5.262 -1.468 -5.457 1.00 74.69 205 ALA A C 1
ATOM 1591 O O . ALA A 1 205 ? 4.302 -1.183 -6.179 1.00 74.69 205 ALA A O 1
ATOM 1592 N N . LEU A 1 206 ? 5.179 -2.332 -4.436 1.00 83.81 206 LEU A N 1
ATOM 1593 C CA . LEU A 1 206 ? 3.948 -3.015 -4.041 1.00 83.81 206 LEU A CA 1
ATOM 1594 C C . LEU A 1 206 ? 2.941 -2.055 -3.392 1.00 83.81 206 LEU A C 1
ATOM 1596 O O . LEU A 1 206 ? 1.770 -2.088 -3.758 1.00 83.81 206 LEU A O 1
ATOM 1600 N N . HIS A 1 207 ? 3.391 -1.131 -2.534 1.00 84.62 207 HIS A N 1
ATOM 1601 C CA . HIS A 1 207 ? 2.532 -0.062 -2.003 1.00 84.62 207 HIS A CA 1
ATOM 1602 C C . HIS A 1 207 ? 1.962 0.793 -3.136 1.00 84.62 207 HIS A C 1
ATOM 1604 O O . HIS A 1 207 ? 0.762 1.035 -3.206 1.00 84.62 207 HIS A O 1
ATOM 1610 N N . THR A 1 208 ? 2.814 1.194 -4.084 1.00 76.31 208 THR A N 1
ATOM 1611 C CA . THR A 1 208 ? 2.384 1.998 -5.237 1.00 76.31 208 THR A CA 1
ATOM 1612 C C . THR A 1 208 ? 1.334 1.274 -6.083 1.00 76.31 208 THR A C 1
ATOM 1614 O O . THR A 1 208 ? 0.375 1.904 -6.523 1.00 76.31 208 THR A O 1
ATOM 1617 N N . ALA A 1 209 ? 1.482 -0.039 -6.295 1.00 78.81 209 ALA A N 1
ATOM 1618 C CA . ALA A 1 209 ? 0.491 -0.840 -7.016 1.00 78.81 209 ALA A CA 1
ATOM 1619 C C . ALA A 1 209 ? -0.865 -0.867 -6.286 1.00 78.81 209 ALA A C 1
ATOM 1621 O O . ALA A 1 209 ? -1.901 -0.694 -6.926 1.00 78.81 209 ALA A O 1
ATOM 1622 N N . VAL A 1 210 ? -0.853 -0.989 -4.953 1.00 85.25 210 VAL A N 1
ATOM 1623 C CA . VAL A 1 210 ? -2.054 -0.916 -4.102 1.00 85.25 210 VAL A CA 1
ATOM 1624 C C . VAL A 1 210 ? -2.718 0.462 -4.183 1.00 85.25 210 VAL A C 1
ATOM 1626 O O . VAL A 1 210 ? -3.923 0.547 -4.408 1.00 85.25 210 VAL A O 1
ATOM 1629 N N . TYR A 1 211 ? -1.948 1.552 -4.091 1.00 79.06 211 TYR A N 1
ATOM 1630 C CA . TYR A 1 211 ? -2.481 2.915 -4.219 1.00 79.06 211 TYR A CA 1
ATOM 1631 C C . TYR A 1 211 ? -3.160 3.165 -5.568 1.00 79.06 211 TYR A C 1
ATOM 1633 O O . TYR A 1 211 ? -4.145 3.900 -5.637 1.00 79.06 211 TYR A O 1
ATOM 1641 N N . GLN A 1 212 ? -2.612 2.580 -6.634 1.00 72.38 212 GLN A N 1
ATOM 1642 C CA . GLN A 1 212 ? -3.064 2.784 -8.009 1.00 72.38 212 GLN A CA 1
ATOM 1643 C C . GLN A 1 212 ? -4.153 1.795 -8.443 1.00 72.38 212 GLN A C 1
ATOM 1645 O O . GLN A 1 212 ? -4.767 2.016 -9.484 1.00 72.38 212 GLN A O 1
ATOM 1650 N N . GLY A 1 213 ? -4.401 0.727 -7.674 1.00 71.44 213 GLY A N 1
ATOM 1651 C CA . GLY A 1 213 ? -5.299 -0.358 -8.081 1.00 71.44 213 GLY A CA 1
ATOM 1652 C C . GLY A 1 213 ? -4.798 -1.121 -9.314 1.00 71.44 213 GLY A C 1
ATOM 1653 O O . GLY A 1 213 ? -5.598 -1.651 -10.082 1.00 71.44 213 GLY A O 1
ATOM 1654 N N . ASP A 1 214 ? -3.481 -1.147 -9.539 1.00 71.12 214 ASP A N 1
ATOM 1655 C CA . ASP A 1 214 ? -2.865 -1.776 -10.710 1.00 71.12 214 ASP A CA 1
ATOM 1656 C C . ASP A 1 214 ? -2.690 -3.283 -10.468 1.00 71.12 214 ASP A C 1
ATOM 1658 O O . ASP A 1 214 ? -1.656 -3.748 -9.978 1.00 71.12 214 ASP A O 1
ATOM 1662 N N . TYR A 1 215 ? -3.745 -4.047 -10.769 1.00 69.94 215 TYR A N 1
ATOM 1663 C CA . TYR A 1 215 ? -3.772 -5.491 -10.531 1.00 69.94 215 TYR A CA 1
ATOM 1664 C C . TYR A 1 215 ? -2.756 -6.260 -11.375 1.00 69.94 215 TYR A C 1
ATOM 1666 O O . TYR A 1 215 ? -2.250 -7.271 -10.906 1.00 69.94 215 TYR A O 1
ATOM 1674 N N . GLU A 1 216 ? -2.423 -5.797 -12.582 1.00 65.50 216 GLU A N 1
ATOM 1675 C CA . GLU A 1 216 ? -1.430 -6.470 -13.430 1.00 65.50 216 GLU A CA 1
ATOM 1676 C C . GLU A 1 216 ? -0.030 -6.334 -12.830 1.00 65.50 216 GLU A C 1
ATOM 1678 O O . GLU A 1 216 ? 0.709 -7.315 -12.707 1.00 65.50 216 GLU A O 1
ATOM 1683 N N . LYS A 1 217 ? 0.320 -5.123 -12.387 1.00 66.69 217 LYS A N 1
ATOM 1684 C CA . LYS A 1 217 ? 1.574 -4.874 -11.673 1.00 66.69 217 LYS A CA 1
ATOM 1685 C C . LYS A 1 217 ? 1.628 -5.639 -10.358 1.00 66.69 217 LYS A C 1
ATOM 1687 O O . LYS A 1 217 ? 2.686 -6.142 -9.992 1.00 66.69 217 LYS A O 1
ATOM 1692 N N . LEU A 1 218 ? 0.504 -5.751 -9.662 1.00 72.31 218 LEU A N 1
ATOM 1693 C CA . LEU A 1 218 ? 0.399 -6.519 -8.432 1.00 72.31 218 LEU A CA 1
ATOM 1694 C C . LEU A 1 218 ? 0.578 -8.025 -8.670 1.00 72.31 218 LEU A C 1
ATOM 1696 O O . LEU A 1 218 ? 1.383 -8.646 -7.978 1.00 72.31 218 LEU A O 1
ATOM 1700 N N . ASP A 1 219 ? -0.124 -8.593 -9.655 1.00 70.44 219 ASP A N 1
ATOM 1701 C CA . ASP A 1 219 ? -0.026 -10.004 -10.048 1.00 70.44 219 ASP A CA 1
ATOM 1702 C C . ASP A 1 219 ? 1.426 -10.339 -10.388 1.00 70.44 219 ASP A C 1
ATOM 1704 O O . ASP A 1 219 ? 1.978 -11.336 -9.917 1.00 70.44 219 ASP A O 1
ATOM 1708 N N . TRP A 1 220 ? 2.073 -9.446 -11.136 1.00 70.25 220 TRP A N 1
ATOM 1709 C CA . TRP A 1 220 ? 3.482 -9.556 -11.457 1.00 70.25 220 TRP A CA 1
ATOM 1710 C C . TRP A 1 220 ? 4.355 -9.502 -10.194 1.00 70.25 220 TRP A C 1
ATOM 1712 O O . TRP A 1 220 ? 5.150 -10.407 -9.969 1.00 70.25 220 TRP A O 1
ATOM 1722 N N . LEU A 1 221 ? 4.210 -8.506 -9.317 1.00 73.31 221 LEU A N 1
ATOM 1723 C CA . LEU A 1 221 ? 5.037 -8.400 -8.104 1.00 73.31 221 LEU A CA 1
ATOM 1724 C C . LEU A 1 221 ? 4.879 -9.630 -7.192 1.00 73.31 221 LEU A C 1
ATOM 1726 O O . LEU A 1 221 ? 5.877 -10.186 -6.735 1.00 73.31 221 LEU A O 1
ATOM 1730 N N . MET A 1 222 ? 3.651 -10.118 -7.001 1.00 74.06 222 MET A N 1
ATOM 1731 C CA . MET A 1 222 ? 3.360 -11.302 -6.185 1.00 74.06 222 MET A CA 1
ATOM 1732 C C . MET A 1 222 ? 3.979 -12.591 -6.745 1.00 74.06 222 MET A C 1
ATOM 1734 O O . MET A 1 222 ? 4.329 -13.477 -5.968 1.00 74.06 222 MET A O 1
ATOM 1738 N N . GLN A 1 223 ? 4.176 -12.682 -8.064 1.00 71.12 223 GLN A N 1
ATOM 1739 C CA . GLN A 1 223 ? 4.863 -13.797 -8.729 1.00 71.12 223 GLN A CA 1
ATOM 1740 C C . GLN A 1 223 ? 6.399 -13.738 -8.617 1.00 71.12 223 GLN A C 1
ATOM 1742 O O . GLN A 1 223 ? 7.069 -14.733 -8.898 1.00 71.12 223 GLN A O 1
ATOM 1747 N N . ASN A 1 224 ? 6.979 -12.592 -8.239 1.00 68.88 224 ASN A N 1
ATOM 1748 C CA . ASN A 1 224 ? 8.413 -12.315 -8.395 1.00 68.88 224 ASN A CA 1
ATOM 1749 C C . ASN A 1 224 ? 9.151 -12.042 -7.062 1.00 68.88 224 ASN A C 1
ATOM 1751 O O . ASN A 1 224 ? 9.989 -11.151 -6.999 1.00 68.88 224 ASN A O 1
ATOM 1755 N N . GLU A 1 225 ? 8.892 -12.842 -6.019 1.00 73.62 225 GLU A N 1
ATOM 1756 C CA . GLU A 1 225 ? 9.679 -12.891 -4.759 1.00 73.62 225 GLU A CA 1
ATOM 1757 C C . GLU A 1 225 ? 9.917 -11.527 -4.071 1.00 73.62 225 GLU A C 1
ATOM 1759 O O . GLU A 1 225 ? 10.986 -11.269 -3.513 1.00 73.62 225 GLU A O 1
ATOM 1764 N N . VAL A 1 226 ? 8.927 -10.632 -4.114 1.00 82.00 226 VAL A N 1
ATOM 1765 C CA . VAL A 1 226 ? 8.991 -9.340 -3.410 1.00 82.00 226 VAL A CA 1
ATOM 1766 C C . VAL A 1 226 ? 8.778 -9.506 -1.908 1.00 82.00 226 VAL A C 1
ATOM 1768 O O . VAL A 1 226 ? 8.010 -10.370 -1.479 1.00 82.00 226 VAL A O 1
ATOM 1771 N N . ASP A 1 227 ? 9.431 -8.656 -1.116 1.00 86.19 227 ASP A N 1
ATOM 1772 C CA . ASP A 1 227 ? 9.272 -8.651 0.336 1.00 86.19 227 ASP A CA 1
ATOM 1773 C C . ASP A 1 227 ? 7.945 -7.979 0.714 1.00 86.19 227 ASP A C 1
ATOM 1775 O O . ASP A 1 227 ? 7.665 -6.841 0.331 1.00 86.19 227 ASP A O 1
ATOM 1779 N N . LEU A 1 228 ? 7.115 -8.713 1.454 1.00 88.19 228 LEU A N 1
ATOM 1780 C CA . LEU A 1 228 ? 5.780 -8.287 1.874 1.00 88.19 228 LEU A CA 1
ATOM 1781 C C . LEU A 1 228 ? 5.784 -7.597 3.246 1.00 88.19 228 LEU A C 1
ATOM 1783 O O . LEU A 1 228 ? 4.754 -7.062 3.652 1.00 88.19 228 LEU A O 1
ATOM 1787 N N . HIS A 1 229 ? 6.922 -7.602 3.946 1.00 91.75 229 HIS A N 1
ATOM 1788 C CA . HIS A 1 229 ? 7.062 -7.091 5.315 1.00 91.75 229 HIS A CA 1
ATOM 1789 C C . HIS A 1 229 ? 7.593 -5.667 5.388 1.00 91.75 229 HIS A C 1
ATOM 1791 O O . HIS A 1 229 ? 7.705 -5.109 6.475 1.00 91.75 229 HIS A O 1
ATOM 1797 N N . ILE A 1 230 ? 7.954 -5.076 4.250 1.00 91.94 230 ILE A N 1
ATOM 1798 C CA . ILE A 1 230 ? 8.448 -3.703 4.228 1.00 91.94 230 ILE A CA 1
ATOM 1799 C C . ILE A 1 230 ? 7.291 -2.768 4.573 1.00 91.94 230 ILE A C 1
ATOM 1801 O O . ILE A 1 230 ? 6.236 -2.813 3.940 1.00 91.94 230 ILE A O 1
ATOM 1805 N N . GLU A 1 231 ? 7.517 -1.909 5.561 1.00 94.69 231 GLU A N 1
ATOM 1806 C CA . GLU A 1 231 ? 6.561 -0.913 6.029 1.00 94.69 231 GLU A CA 1
ATOM 1807 C C . GLU A 1 231 ? 6.910 0.482 5.510 1.00 94.69 231 GLU A C 1
ATOM 1809 O O . GLU A 1 231 ? 8.082 0.862 5.479 1.00 94.69 231 GLU A O 1
ATOM 1814 N N . ASN A 1 232 ? 5.900 1.272 5.150 1.00 91.06 232 ASN A N 1
ATOM 1815 C CA . ASN A 1 232 ? 6.092 2.674 4.791 1.00 91.06 232 ASN A CA 1
ATOM 1816 C C . ASN A 1 232 ? 6.323 3.581 6.014 1.00 91.06 232 ASN A C 1
ATOM 1818 O O . ASN A 1 232 ? 6.353 3.129 7.156 1.00 91.06 232 ASN A O 1
ATOM 1822 N N . SER A 1 233 ? 6.461 4.895 5.803 1.00 91.44 233 SER A N 1
ATOM 1823 C CA . SER A 1 233 ? 6.723 5.849 6.902 1.00 91.44 233 SER A CA 1
ATOM 1824 C C . SER A 1 233 ? 5.597 5.936 7.938 1.00 91.44 233 SER A C 1
ATOM 1826 O O . SER A 1 233 ? 5.790 6.545 8.987 1.00 91.44 233 SER A O 1
ATOM 1828 N N . SER A 1 234 ? 4.423 5.363 7.655 1.00 87.81 234 SER A N 1
ATOM 1829 C CA . SER A 1 234 ? 3.327 5.250 8.622 1.00 87.81 234 SER A CA 1
ATOM 1830 C C . SER A 1 234 ? 3.317 3.910 9.370 1.00 87.81 234 SER A C 1
ATOM 1832 O O . SER A 1 234 ? 2.353 3.631 10.076 1.00 87.81 234 SER A O 1
ATOM 1834 N N . GLY A 1 235 ? 4.339 3.069 9.180 1.00 91.81 235 GLY A N 1
ATOM 1835 C CA . GLY A 1 235 ? 4.465 1.757 9.813 1.00 91.81 235 GLY A CA 1
ATOM 1836 C C . GLY A 1 235 ? 3.621 0.650 9.181 1.00 91.81 235 GLY A C 1
ATOM 1837 O O . GLY A 1 235 ? 3.519 -0.431 9.750 1.00 91.81 235 GLY A O 1
ATOM 1838 N N . ARG A 1 236 ? 2.989 0.893 8.024 1.00 94.12 236 ARG A N 1
ATOM 1839 C CA . ARG A 1 236 ? 2.063 -0.056 7.385 1.00 94.12 236 ARG A CA 1
ATOM 1840 C C . ARG A 1 236 ? 2.732 -0.804 6.242 1.00 94.12 236 ARG A C 1
ATOM 1842 O O . ARG A 1 236 ? 3.433 -0.186 5.447 1.00 94.12 236 ARG A O 1
ATOM 1849 N N . THR A 1 237 ? 2.456 -2.101 6.121 1.00 95.06 237 THR A N 1
ATOM 1850 C CA . THR A 1 237 ? 2.807 -2.892 4.931 1.00 95.06 237 THR A CA 1
ATOM 1851 C C . THR A 1 237 ? 1.829 -2.628 3.786 1.00 95.06 237 THR A C 1
ATOM 1853 O O . THR A 1 237 ? 0.704 -2.160 3.995 1.00 95.06 237 THR A O 1
ATOM 1856 N N . ALA A 1 238 ? 2.204 -3.014 2.563 1.00 91.75 238 ALA A N 1
ATOM 1857 C CA . ALA A 1 238 ? 1.330 -2.871 1.398 1.00 91.75 238 ALA A CA 1
ATOM 1858 C C . ALA A 1 238 ? 0.011 -3.654 1.550 1.00 91.75 238 ALA A C 1
ATOM 1860 O O . ALA A 1 238 ? -1.022 -3.226 1.038 1.00 91.75 238 ALA A O 1
ATOM 1861 N N . PHE A 1 239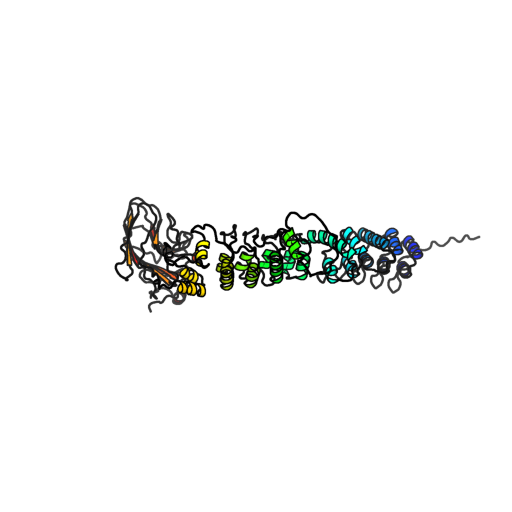 ? 0.025 -4.778 2.278 1.00 94.62 239 PHE A N 1
ATOM 1862 C CA . PHE A 1 239 ? -1.185 -5.552 2.558 1.00 94.62 239 PHE A CA 1
ATOM 1863 C C . PHE A 1 239 ? -2.116 -4.843 3.551 1.00 94.62 239 PHE A C 1
ATOM 1865 O O . PHE A 1 239 ? -3.325 -4.816 3.328 1.00 94.62 239 PHE A O 1
ATOM 1872 N N . ILE A 1 240 ? -1.572 -4.220 4.605 1.00 94.69 240 ILE A N 1
ATOM 1873 C CA . ILE A 1 240 ? -2.373 -3.399 5.526 1.00 94.69 240 ILE A CA 1
ATOM 1874 C C . ILE A 1 240 ? -2.996 -2.227 4.764 1.00 94.69 240 ILE A C 1
ATOM 1876 O O . ILE A 1 240 ? -4.193 -1.993 4.884 1.00 94.69 240 ILE A O 1
ATOM 1880 N N . GLU A 1 241 ? -2.227 -1.537 3.917 1.00 93.56 241 GLU A N 1
ATOM 1881 C CA . GLU A 1 241 ? -2.740 -0.421 3.109 1.00 93.56 241 GLU A CA 1
ATOM 1882 C C . GLU A 1 241 ? -3.859 -0.860 2.147 1.00 93.56 241 GLU A C 1
ATOM 1884 O O . GLU A 1 241 ? -4.813 -0.119 1.918 1.00 93.56 241 GLU A O 1
ATOM 1889 N N . ALA A 1 242 ? -3.794 -2.087 1.625 1.00 93.00 242 ALA A N 1
ATOM 1890 C CA . ALA A 1 242 ? -4.868 -2.658 0.821 1.00 93.00 242 ALA A CA 1
ATOM 1891 C C . ALA A 1 242 ? -6.142 -2.913 1.641 1.00 93.00 242 ALA A C 1
ATOM 1893 O O . ALA A 1 242 ? -7.240 -2.664 1.148 1.00 93.00 242 ALA A O 1
ATOM 1894 N N . CYS A 1 243 ? -6.014 -3.349 2.898 1.00 94.19 243 CYS A N 1
ATOM 1895 C CA . CYS A 1 243 ? -7.152 -3.603 3.791 1.00 94.19 243 CYS A CA 1
ATOM 1896 C C . CYS A 1 243 ? -7.875 -2.327 4.254 1.00 94.19 243 CYS A C 1
ATOM 1898 O O . CYS A 1 243 ? -8.939 -2.420 4.854 1.00 94.19 243 CYS A O 1
ATOM 1900 N N . ARG A 1 244 ? -7.326 -1.150 3.940 1.00 92.19 244 ARG A N 1
ATOM 1901 C CA . ARG A 1 244 ? -7.902 0.175 4.215 1.00 92.19 244 ARG A CA 1
ATOM 1902 C C . ARG A 1 244 ? -8.633 0.795 3.025 1.00 92.19 244 ARG A C 1
ATOM 1904 O O . ARG A 1 244 ? -9.000 1.969 3.044 1.00 92.19 244 ARG A O 1
ATOM 1911 N N . ARG A 1 245 ? -8.781 0.048 1.928 1.00 86.38 245 ARG A N 1
ATOM 1912 C CA . ARG A 1 245 ? -9.255 0.581 0.645 1.00 86.38 245 ARG A CA 1
ATOM 1913 C C . ARG A 1 245 ? -10.327 -0.310 0.037 1.00 86.38 245 ARG A C 1
ATOM 1915 O O . ARG A 1 245 ? -10.097 -1.491 -0.200 1.00 86.38 245 ARG A O 1
ATOM 1922 N N . GLU A 1 246 ? -11.443 0.296 -0.358 1.00 79.56 246 GLU A N 1
ATOM 1923 C CA . GLU A 1 246 ? -12.570 -0.395 -1.011 1.00 79.56 246 GLU A CA 1
ATOM 1924 C C . GLU A 1 246 ? -12.159 -1.134 -2.305 1.00 79.56 246 GLU A C 1
ATOM 1926 O O . GLU A 1 246 ? -12.590 -2.254 -2.576 1.00 79.56 246 GLU A O 1
ATOM 1931 N N . ASN A 1 247 ? -11.248 -0.561 -3.099 1.00 77.25 247 ASN A N 1
ATOM 1932 C CA . ASN A 1 247 ? -10.889 -1.094 -4.422 1.00 77.25 247 ASN A CA 1
ATOM 1933 C C . ASN A 1 247 ? -9.793 -2.180 -4.407 1.00 77.25 247 ASN A C 1
ATOM 1935 O O . ASN A 1 247 ? -9.256 -2.523 -5.458 1.00 77.25 247 ASN A O 1
ATOM 1939 N N . CYS A 1 248 ? -9.425 -2.734 -3.249 1.00 79.88 248 CYS A N 1
ATOM 1940 C CA . CYS A 1 248 ? -8.343 -3.725 -3.152 1.00 79.88 248 CYS A CA 1
ATOM 1941 C C . CYS A 1 248 ? -8.814 -5.171 -2.906 1.00 79.88 248 CYS A C 1
ATOM 1943 O O . CYS A 1 248 ? -7.979 -6.058 -2.727 1.00 79.88 248 CYS A O 1
ATOM 1945 N N . HIS A 1 249 ? -10.120 -5.449 -2.980 1.00 82.00 249 HIS A N 1
ATOM 1946 C CA . HIS A 1 249 ? -10.714 -6.774 -2.733 1.00 82.00 249 HIS A CA 1
ATOM 1947 C C . HIS A 1 249 ? -10.048 -7.917 -3.523 1.00 82.00 249 HIS A C 1
ATOM 1949 O O . HIS A 1 249 ? -9.836 -8.999 -2.978 1.00 82.00 249 HIS A O 1
ATOM 1955 N N . ARG A 1 250 ? -9.647 -7.690 -4.785 1.00 80.31 250 ARG A N 1
ATOM 1956 C CA . ARG A 1 250 ? -8.986 -8.712 -5.620 1.00 80.31 250 ARG A CA 1
ATOM 1957 C C . ARG A 1 250 ? -7.634 -9.158 -5.052 1.00 80.31 250 ARG A C 1
ATOM 1959 O O . ARG A 1 250 ? -7.342 -10.352 -5.079 1.00 80.31 250 ARG A O 1
ATOM 1966 N N . LEU A 1 251 ? -6.842 -8.231 -4.503 1.00 82.19 251 LEU A N 1
ATOM 1967 C CA . LEU A 1 251 ? -5.592 -8.565 -3.810 1.00 82.19 251 LEU A CA 1
ATOM 1968 C C . LEU A 1 251 ? -5.880 -9.409 -2.573 1.00 82.19 251 LEU A C 1
ATOM 1970 O O . LEU A 1 251 ? -5.289 -10.467 -2.381 1.00 82.19 251 LEU A O 1
ATOM 1974 N N . ILE A 1 252 ? -6.802 -8.940 -1.741 1.00 89.19 252 ILE A N 1
ATOM 1975 C CA . ILE A 1 252 ? -7.084 -9.566 -0.451 1.00 89.19 252 ILE A CA 1
ATOM 1976 C C . ILE A 1 252 ? -7.622 -10.985 -0.679 1.00 89.19 252 ILE A C 1
ATOM 1978 O O . ILE A 1 252 ? -7.098 -11.931 -0.096 1.00 89.19 252 ILE A O 1
ATOM 1982 N N . ARG A 1 253 ? -8.548 -11.169 -1.635 1.00 88.31 253 ARG A N 1
ATOM 1983 C CA . ARG A 1 253 ? -9.042 -12.496 -2.046 1.00 88.31 253 ARG A CA 1
ATOM 1984 C C . ARG A 1 253 ? -7.924 -13.395 -2.556 1.00 88.31 253 ARG A C 1
ATOM 1986 O O . ARG A 1 253 ? -7.887 -14.565 -2.191 1.00 88.31 253 ARG A O 1
ATOM 1993 N N . GLY A 1 254 ? -7.005 -12.875 -3.370 1.00 83.38 254 GLY A N 1
ATOM 1994 C CA . GLY A 1 254 ? -5.883 -13.666 -3.872 1.00 83.38 254 GLY A CA 1
ATOM 1995 C C . GLY A 1 254 ? -4.955 -14.154 -2.753 1.00 83.38 254 GLY A C 1
ATOM 1996 O O . GLY A 1 254 ? -4.560 -15.321 -2.753 1.00 83.38 254 GLY A O 1
ATOM 1997 N N . VAL A 1 255 ? -4.661 -13.307 -1.757 1.00 87.06 255 VAL A N 1
ATOM 1998 C CA . VAL A 1 255 ? -3.844 -13.685 -0.590 1.00 87.06 255 VAL A CA 1
ATOM 1999 C C . VAL A 1 255 ? -4.578 -14.711 0.272 1.00 87.06 255 VAL A C 1
ATOM 2001 O O . VAL A 1 255 ? -4.010 -15.755 0.588 1.00 87.06 255 VAL A O 1
ATOM 2004 N N . VAL A 1 256 ? -5.847 -14.463 0.605 1.00 88.31 256 VAL A N 1
ATOM 2005 C CA . VAL A 1 256 ? -6.663 -15.368 1.429 1.00 88.31 256 VAL A CA 1
ATOM 2006 C C . VAL A 1 256 ? -6.840 -16.729 0.755 1.00 88.31 256 VAL A C 1
ATOM 2008 O O . VAL A 1 256 ? -6.623 -17.768 1.382 1.00 88.31 256 VAL A O 1
ATOM 2011 N N . HIS A 1 257 ? -7.151 -16.748 -0.542 1.00 86.69 257 HIS A N 1
ATOM 2012 C CA . HIS A 1 257 ? -7.270 -17.979 -1.317 1.00 86.69 257 HIS A CA 1
ATOM 2013 C C . HIS A 1 257 ? -5.955 -18.767 -1.340 1.00 86.69 257 HIS A C 1
ATOM 2015 O O . HIS A 1 257 ? -5.963 -19.983 -1.132 1.00 86.69 257 HIS A O 1
ATOM 2021 N N . ALA A 1 258 ? -4.821 -18.087 -1.543 1.00 84.38 258 ALA A N 1
ATOM 2022 C CA . ALA A 1 258 ? -3.510 -18.720 -1.503 1.00 84.38 258 ALA A CA 1
ATOM 2023 C C . ALA A 1 258 ? -3.234 -19.344 -0.124 1.00 84.38 258 ALA A C 1
ATOM 2025 O O . ALA A 1 258 ? -2.930 -20.533 -0.056 1.00 84.38 258 ALA A O 1
ATOM 2026 N N . LEU A 1 259 ? -3.424 -18.600 0.973 1.00 84.62 259 LEU A N 1
ATOM 2027 C CA . LEU A 1 259 ? -3.229 -19.105 2.341 1.00 84.62 259 LEU A CA 1
ATOM 2028 C C . LEU A 1 259 ? -4.117 -20.322 2.651 1.00 84.62 259 LEU A C 1
ATOM 2030 O O . LEU A 1 259 ? -3.645 -21.317 3.203 1.00 84.62 259 LEU A O 1
ATOM 2034 N N . ASN A 1 260 ? -5.383 -20.286 2.232 1.00 84.50 260 ASN A N 1
ATOM 2035 C CA . ASN A 1 260 ? -6.343 -21.370 2.452 1.00 84.50 260 ASN A CA 1
ATOM 2036 C C . ASN A 1 260 ? -6.036 -22.652 1.665 1.00 84.50 260 ASN A C 1
ATOM 2038 O O . ASN A 1 260 ? -6.474 -23.735 2.083 1.00 84.50 260 ASN A O 1
ATOM 2042 N N . SER A 1 261 ? -5.296 -22.525 0.559 1.00 81.38 261 SER A N 1
ATOM 2043 C CA . SER A 1 261 ? -4.932 -23.599 -0.374 1.00 81.38 261 SER A CA 1
ATOM 2044 C C . SER A 1 261 ? -3.667 -24.372 0.022 1.00 81.38 261 SER A C 1
ATOM 2046 O O . SER A 1 261 ? -3.189 -25.182 -0.772 1.00 81.38 261 SER A O 1
ATOM 2048 N N . ARG A 1 262 ? -3.101 -24.150 1.224 1.00 64.31 262 ARG A N 1
ATOM 2049 C CA . ARG A 1 262 ? -1.920 -24.881 1.727 1.00 64.31 262 ARG A CA 1
ATOM 2050 C C . ARG A 1 262 ? -2.048 -26.399 1.482 1.00 64.31 262 ARG A C 1
ATOM 2052 O O . ARG A 1 262 ? -2.921 -27.059 2.045 1.00 64.31 262 ARG A O 1
ATOM 2059 N N . LEU A 1 263 ? -1.160 -26.933 0.635 1.00 51.72 263 LEU A N 1
ATOM 2060 C CA . LEU A 1 263 ? -0.991 -28.369 0.385 1.00 51.72 263 LEU A CA 1
ATOM 2061 C C . LEU A 1 263 ? -0.534 -29.082 1.675 1.00 51.72 263 LEU A C 1
ATOM 2063 O O . LEU A 1 263 ? 0.197 -28.482 2.466 1.00 51.72 263 LEU A O 1
ATOM 2067 N N . PRO A 1 264 ? -0.929 -30.350 1.897 1.00 37.06 264 PRO A N 1
ATOM 2068 C CA . PRO A 1 264 ? -0.511 -31.112 3.070 1.00 37.06 264 PRO A CA 1
ATOM 2069 C C . PRO A 1 264 ? 1.019 -31.236 3.143 1.00 37.06 264 PRO A C 1
ATOM 2071 O O . PRO A 1 264 ? 1.673 -31.537 2.145 1.00 37.06 264 PRO A O 1
ATOM 2074 N N . GLU A 1 265 ? 1.570 -31.023 4.342 1.00 36.34 265 GLU A N 1
ATOM 2075 C CA . GLU A 1 265 ? 2.990 -31.201 4.678 1.00 36.34 265 GLU A CA 1
ATOM 2076 C C . GLU A 1 265 ? 3.547 -32.526 4.111 1.00 36.34 265 GLU A C 1
ATOM 2078 O O . GLU A 1 265 ? 2.910 -33.579 4.271 1.00 36.34 265 GLU A O 1
ATOM 2083 N N . PRO A 1 266 ? 4.739 -32.533 3.479 1.00 35.06 266 PRO A N 1
ATOM 2084 C CA . PRO A 1 266 ? 5.356 -33.772 3.035 1.00 35.06 266 PRO A CA 1
ATOM 2085 C C . PRO A 1 266 ? 5.694 -34.615 4.266 1.00 35.06 266 PRO A C 1
ATOM 2087 O O . PRO A 1 266 ? 6.481 -34.216 5.125 1.00 35.06 266 PRO A O 1
ATOM 2090 N N . LYS A 1 267 ? 5.094 -35.807 4.359 1.00 32.47 267 LYS A N 1
ATOM 2091 C CA . LYS A 1 267 ? 5.405 -36.766 5.423 1.00 32.47 267 LYS A CA 1
ATOM 2092 C C . LYS A 1 267 ? 6.910 -37.035 5.421 1.00 32.47 267 LYS A C 1
ATOM 2094 O O . LYS A 1 267 ? 7.457 -37.526 4.435 1.00 32.47 267 LYS A O 1
ATOM 2099 N N . ALA A 1 268 ? 7.567 -36.724 6.535 1.00 35.78 268 ALA A N 1
ATOM 2100 C CA . ALA A 1 268 ? 8.973 -37.025 6.742 1.00 35.78 268 ALA A CA 1
ATOM 2101 C C . ALA A 1 268 ? 9.217 -38.530 6.529 1.00 35.78 268 ALA A C 1
ATOM 2103 O O . ALA A 1 268 ? 8.709 -39.349 7.295 1.00 35.78 268 ALA A O 1
ATOM 2104 N N . GLY A 1 269 ? 9.979 -38.896 5.489 1.00 41.56 269 GLY A N 1
ATOM 2105 C CA . GLY A 1 269 ? 10.500 -40.261 5.357 1.00 41.56 269 GLY A CA 1
ATOM 2106 C C . GLY A 1 269 ? 10.511 -40.936 3.984 1.00 41.56 269 GLY A C 1
ATOM 2107 O O . GLY A 1 269 ? 10.733 -42.142 3.961 1.00 41.56 269 GLY A O 1
ATOM 2108 N N . GLN A 1 270 ? 10.323 -40.253 2.851 1.00 32.53 270 GLN A N 1
ATOM 2109 C CA . GLN A 1 270 ? 10.556 -40.886 1.541 1.00 32.53 270 GLN A CA 1
ATOM 2110 C C . GLN A 1 270 ? 11.528 -40.083 0.678 1.00 32.53 270 GLN A C 1
ATOM 2112 O O . GLN A 1 270 ? 11.154 -39.234 -0.122 1.00 32.53 270 GLN A O 1
ATOM 2117 N N . ALA A 1 271 ? 12.809 -40.400 0.855 1.00 37.25 271 ALA A N 1
ATOM 2118 C CA . ALA A 1 271 ? 13.819 -40.210 -0.167 1.00 37.25 271 ALA A CA 1
ATOM 2119 C C . ALA A 1 271 ? 13.809 -41.443 -1.081 1.00 37.25 271 ALA A C 1
ATOM 2121 O O . ALA A 1 271 ? 14.345 -42.479 -0.702 1.00 37.25 271 ALA A O 1
ATOM 2122 N N . SER A 1 272 ? 13.202 -41.330 -2.262 1.00 31.16 272 SER A N 1
ATOM 2123 C CA . SER A 1 272 ? 13.574 -42.093 -3.464 1.00 31.16 272 SER A CA 1
ATOM 2124 C C . SER A 1 272 ? 12.684 -41.680 -4.634 1.00 31.16 272 SER A C 1
ATOM 2126 O O . SER A 1 272 ? 11.465 -41.822 -4.562 1.00 31.16 272 SER A O 1
ATOM 2128 N N . HIS A 1 273 ? 13.307 -41.212 -5.716 1.00 33.41 273 HIS A N 1
ATOM 2129 C CA . HIS A 1 273 ? 12.704 -41.173 -7.049 1.00 33.41 273 HIS A CA 1
ATOM 2130 C C . HIS A 1 273 ? 12.084 -42.531 -7.418 1.00 33.41 273 HIS A C 1
ATOM 2132 O O . HIS A 1 273 ? 12.639 -43.575 -7.063 1.00 33.41 273 HIS A O 1
ATOM 2138 N N . PRO A 1 274 ? 11.017 -42.512 -8.229 1.00 32.59 274 PRO A N 1
ATOM 2139 C CA . PRO A 1 274 ? 11.122 -43.247 -9.483 1.00 32.59 274 PRO A CA 1
ATOM 2140 C C . PRO A 1 274 ? 10.634 -42.437 -10.690 1.00 32.59 274 PRO A C 1
ATOM 2142 O O . PRO A 1 274 ? 9.614 -41.754 -10.645 1.00 32.59 274 PRO A O 1
ATOM 2145 N N . GLU A 1 275 ? 11.396 -42.551 -11.775 1.00 35.47 275 GLU A N 1
ATOM 2146 C CA . GLU A 1 275 ? 10.941 -42.331 -13.146 1.00 35.47 275 GLU A CA 1
ATOM 2147 C C . GLU A 1 275 ? 9.877 -43.386 -13.500 1.00 35.47 275 GLU A C 1
ATOM 2149 O O . GLU A 1 275 ? 10.045 -44.567 -13.182 1.00 35.47 275 GLU A O 1
ATOM 2154 N N . GLY A 1 276 ? 8.797 -42.972 -14.164 1.00 25.92 276 GLY A N 1
ATOM 2155 C CA . GLY A 1 276 ? 7.771 -43.867 -14.696 1.00 25.92 276 GLY A CA 1
ATOM 2156 C C . GLY A 1 276 ? 6.619 -43.091 -15.331 1.00 25.92 276 GLY A C 1
ATOM 2157 O O . GLY A 1 276 ? 5.892 -42.390 -14.633 1.00 25.92 276 GLY A O 1
ATOM 2158 N N . ASP A 1 277 ? 6.488 -43.223 -16.650 1.00 33.00 277 ASP A N 1
ATOM 2159 C CA . ASP A 1 277 ? 5.414 -42.673 -17.478 1.00 33.00 277 ASP A CA 1
ATOM 2160 C C . ASP A 1 277 ? 4.024 -43.153 -17.021 1.00 33.00 277 ASP A C 1
ATOM 2162 O O . ASP A 1 277 ? 3.778 -44.359 -16.943 1.00 33.00 277 ASP A O 1
ATOM 2166 N N . ALA A 1 278 ? 3.105 -42.214 -16.784 1.00 28.11 278 ALA A N 1
ATOM 2167 C CA . ALA A 1 278 ? 1.663 -42.407 -16.925 1.00 28.11 278 ALA A CA 1
ATOM 2168 C C . ALA A 1 278 ? 0.970 -41.040 -17.008 1.00 28.11 278 ALA A C 1
ATOM 2170 O O . ALA A 1 278 ? 1.074 -40.215 -16.101 1.00 28.11 278 ALA A O 1
ATOM 2171 N N . ASP A 1 279 ? 0.284 -40.835 -18.127 1.00 31.27 279 ASP A N 1
ATOM 2172 C CA . ASP A 1 279 ? -0.646 -39.750 -18.394 1.00 31.27 279 ASP A CA 1
ATOM 2173 C C . ASP A 1 279 ? -1.710 -39.646 -17.289 1.00 31.27 279 ASP A C 1
ATOM 2175 O O . ASP A 1 279 ? -2.530 -40.544 -17.141 1.00 31.27 279 ASP A O 1
ATOM 2179 N N . ASP A 1 280 ? -1.676 -38.552 -16.526 1.00 29.47 280 ASP A N 1
ATOM 2180 C CA . ASP A 1 280 ? -2.816 -37.914 -15.851 1.00 29.47 280 ASP A CA 1
ATOM 2181 C C . ASP A 1 280 ? -2.329 -36.553 -15.320 1.00 29.47 280 ASP A C 1
ATOM 2183 O O . ASP A 1 280 ? -2.151 -36.311 -14.125 1.00 29.47 280 ASP A O 1
ATOM 2187 N N . GLU A 1 281 ? -2.044 -35.645 -16.256 1.00 33.72 281 GLU A N 1
ATOM 2188 C CA . GLU A 1 281 ? -1.686 -34.249 -15.991 1.00 33.72 281 GLU A CA 1
ATOM 2189 C C . GLU A 1 281 ? -2.957 -33.467 -15.590 1.00 33.72 281 GLU A C 1
ATOM 2191 O O . GLU A 1 281 ? -3.457 -32.607 -16.312 1.00 33.72 281 GLU A O 1
ATOM 2196 N N . GLN A 1 282 ? -3.538 -33.804 -14.433 1.00 33.53 282 GLN A N 1
ATOM 2197 C CA . GLN A 1 282 ? -4.530 -32.951 -13.778 1.00 33.53 282 GLN A CA 1
ATOM 2198 C C . GLN A 1 282 ? -3.815 -31.767 -13.119 1.00 33.53 282 GLN A C 1
ATOM 2200 O O . GLN A 1 282 ? -3.311 -31.852 -12.002 1.00 33.53 282 GLN A O 1
ATOM 2205 N N . ASP A 1 283 ? -3.743 -30.682 -13.887 1.00 36.31 283 ASP A N 1
ATOM 2206 C CA . ASP A 1 283 ? -3.898 -29.282 -13.481 1.00 36.31 283 ASP A CA 1
ATOM 2207 C C . ASP A 1 283 ? -3.758 -28.994 -11.969 1.00 36.31 283 ASP A C 1
ATOM 2209 O O . ASP A 1 283 ? -4.731 -28.824 -11.235 1.00 36.31 283 ASP A O 1
ATOM 2213 N N . LEU A 1 284 ? -2.515 -28.926 -11.490 1.00 36.69 284 LEU A N 1
ATOM 2214 C CA . LEU A 1 284 ? -2.172 -28.355 -10.186 1.00 36.69 284 LEU A CA 1
ATOM 2215 C C . LEU A 1 284 ? -1.338 -27.090 -10.403 1.00 36.69 284 LEU A C 1
ATOM 2217 O O . LEU A 1 284 ? -0.164 -27.000 -10.034 1.00 36.69 284 LEU A O 1
ATOM 2221 N N . SER A 1 285 ? -1.992 -26.083 -10.989 1.00 40.81 285 SER A N 1
ATOM 2222 C CA . SER A 1 285 ? -1.605 -24.671 -10.985 1.00 40.81 285 SER A CA 1
ATOM 2223 C C . SER A 1 285 ? -1.683 -24.081 -9.561 1.00 40.81 285 SER A C 1
ATOM 2225 O O . SER A 1 285 ? -2.450 -23.160 -9.276 1.00 40.81 285 SER A O 1
ATOM 2227 N N . GLY A 1 286 ? -0.917 -24.640 -8.621 1.00 43.50 286 GLY A N 1
ATOM 2228 C CA . GLY A 1 286 ? -0.763 -24.102 -7.269 1.00 43.50 286 GLY A CA 1
ATOM 2229 C C . GLY A 1 286 ? -0.121 -22.714 -7.335 1.00 43.50 286 GLY A C 1
ATOM 2230 O O . GLY A 1 286 ? 1.083 -22.596 -7.549 1.00 43.50 286 GLY A O 1
ATOM 2231 N N . THR A 1 287 ? -0.970 -21.695 -7.217 1.00 59.53 287 THR A N 1
ATOM 2232 C CA . THR A 1 287 ? -0.764 -20.255 -7.429 1.00 59.53 287 THR A CA 1
ATOM 2233 C C . THR A 1 287 ? 0.616 -19.723 -7.014 1.00 59.53 287 THR A C 1
ATOM 2235 O O . THR A 1 287 ? 1.054 -19.875 -5.875 1.00 59.53 287 THR A O 1
ATOM 2238 N N . ASP A 1 288 ? 1.305 -19.019 -7.919 1.00 68.81 288 ASP A N 1
ATOM 2239 C CA . ASP A 1 288 ? 2.617 -18.396 -7.660 1.00 68.81 288 ASP A CA 1
ATOM 2240 C C . ASP A 1 288 ? 2.618 -17.433 -6.453 1.00 68.81 288 ASP A C 1
ATOM 2242 O O . ASP A 1 288 ? 3.646 -17.234 -5.807 1.00 68.81 288 ASP A O 1
ATOM 2246 N N . TRP A 1 289 ? 1.445 -16.920 -6.074 1.00 76.31 289 TRP A N 1
ATOM 2247 C CA . TRP A 1 289 ? 1.222 -16.145 -4.853 1.00 76.31 289 TRP A CA 1
ATOM 2248 C C . TRP A 1 289 ? 1.528 -16.945 -3.584 1.00 76.31 289 TRP A C 1
ATOM 2250 O O . TRP A 1 289 ? 2.206 -16.445 -2.687 1.00 76.31 289 TRP A O 1
ATOM 2260 N N . LEU A 1 290 ? 1.081 -18.206 -3.517 1.00 76.69 290 LEU A N 1
ATOM 2261 C CA . LEU A 1 290 ? 1.328 -19.084 -2.372 1.00 76.69 290 LEU A CA 1
ATOM 2262 C C . LEU A 1 290 ? 2.830 -19.297 -2.165 1.00 76.69 290 LEU A C 1
ATOM 2264 O O . LEU A 1 290 ? 3.304 -19.294 -1.029 1.00 76.69 290 LEU A O 1
ATOM 2268 N N . ARG A 1 291 ? 3.601 -19.424 -3.251 1.00 77.25 291 ARG A N 1
ATOM 2269 C CA . ARG A 1 291 ? 5.062 -19.569 -3.168 1.00 77.25 291 ARG A CA 1
ATOM 2270 C C . ARG A 1 291 ? 5.713 -18.357 -2.508 1.00 77.25 291 ARG A C 1
ATOM 2272 O O . ARG A 1 291 ? 6.587 -18.546 -1.662 1.00 77.25 291 ARG A O 1
ATOM 2279 N N . ASN A 1 292 ? 5.292 -17.141 -2.862 1.00 79.31 292 ASN A N 1
ATOM 2280 C CA . ASN A 1 292 ? 5.844 -15.929 -2.258 1.00 79.31 292 ASN A CA 1
ATOM 2281 C C . ASN A 1 292 ? 5.426 -15.784 -0.782 1.00 79.31 292 ASN A C 1
ATOM 2283 O O . ASN A 1 292 ? 6.273 -15.536 0.075 1.00 79.31 292 ASN A O 1
ATOM 2287 N N . LEU A 1 293 ? 4.155 -16.044 -0.453 1.00 84.50 293 LEU A N 1
ATOM 2288 C CA . LEU A 1 293 ? 3.641 -15.989 0.925 1.00 84.50 293 LEU A CA 1
ATOM 2289 C C . LEU A 1 293 ? 4.338 -16.994 1.858 1.00 84.50 293 LEU A C 1
ATOM 2291 O O . LEU A 1 293 ? 4.734 -16.645 2.970 1.00 84.50 293 LEU A O 1
ATOM 2295 N N . VAL A 1 294 ? 4.535 -18.240 1.405 1.00 80.44 294 VAL A N 1
ATOM 2296 C CA . VAL A 1 294 ? 5.240 -19.277 2.181 1.00 80.44 294 VAL A CA 1
ATOM 2297 C C . VAL A 1 294 ? 6.700 -18.894 2.405 1.00 80.44 294 VAL A C 1
ATOM 2299 O O . VAL A 1 294 ? 7.215 -19.055 3.511 1.00 80.44 294 VAL A O 1
ATOM 2302 N N . ARG A 1 295 ? 7.373 -18.367 1.377 1.00 79.19 295 ARG A N 1
ATOM 2303 C CA . ARG A 1 295 ? 8.787 -17.979 1.461 1.00 79.19 295 ARG A CA 1
ATOM 2304 C C . ARG A 1 295 ? 9.022 -16.790 2.373 1.00 79.19 295 ARG A C 1
ATOM 2306 O O . ARG A 1 295 ? 9.939 -16.835 3.189 1.00 79.19 295 ARG A O 1
ATOM 2313 N N . THR A 1 296 ? 8.199 -15.755 2.248 1.00 81.81 296 THR A N 1
ATOM 2314 C CA . THR A 1 296 ? 8.293 -14.572 3.106 1.00 81.81 296 THR A CA 1
ATOM 2315 C C . THR A 1 296 ? 7.817 -14.867 4.525 1.00 81.81 296 THR A C 1
ATOM 2317 O O . THR A 1 296 ? 8.134 -14.099 5.420 1.00 81.81 296 THR A O 1
ATOM 2320 N N . LYS A 1 297 ? 7.141 -15.999 4.781 1.00 86.94 297 LYS A N 1
ATOM 2321 C CA . LYS A 1 297 ? 6.479 -16.297 6.064 1.00 86.94 297 LYS A CA 1
ATOM 2322 C C . LYS A 1 297 ? 5.458 -15.215 6.410 1.00 86.94 297 LYS A C 1
ATOM 2324 O O . LYS A 1 297 ? 5.459 -14.670 7.510 1.00 86.94 297 LYS A O 1
ATOM 2329 N N . PHE A 1 298 ? 4.634 -14.876 5.427 1.00 90.25 298 PHE A N 1
ATOM 2330 C CA . PHE A 1 298 ? 3.578 -13.892 5.589 1.00 90.25 298 PHE A CA 1
ATOM 2331 C C . PHE A 1 298 ? 2.610 -14.303 6.710 1.00 90.25 298 PHE A C 1
ATOM 2333 O O . PHE A 1 298 ? 2.111 -15.431 6.708 1.00 90.25 298 PHE A O 1
ATOM 2340 N N . ASP A 1 299 ? 2.346 -13.387 7.644 1.00 90.56 299 ASP A N 1
ATOM 2341 C CA . ASP A 1 299 ? 1.361 -13.543 8.716 1.00 90.56 299 ASP A CA 1
ATOM 2342 C C . ASP A 1 299 ? 0.214 -12.555 8.489 1.00 90.56 299 ASP A C 1
ATOM 2344 O O . ASP A 1 299 ? 0.396 -11.340 8.565 1.00 90.56 299 ASP A O 1
ATOM 2348 N N . ILE A 1 300 ? -0.981 -13.088 8.229 1.00 91.88 300 ILE A N 1
ATOM 2349 C CA . ILE A 1 300 ? -2.192 -12.291 7.998 1.00 91.88 300 ILE A CA 1
ATOM 2350 C C . ILE A 1 300 ? -2.635 -11.504 9.246 1.00 91.88 300 ILE A C 1
ATOM 2352 O O . ILE A 1 300 ? -3.427 -10.573 9.134 1.00 91.88 300 ILE A O 1
ATOM 2356 N N . ASN A 1 301 ? -2.122 -11.846 10.433 1.00 92.50 301 ASN A N 1
ATOM 2357 C CA . ASN A 1 301 ? -2.450 -11.195 11.704 1.00 92.50 301 ASN A CA 1
ATOM 2358 C C . ASN A 1 301 ? -1.394 -10.183 12.171 1.00 92.50 301 ASN A C 1
ATOM 2360 O O . ASN A 1 301 ? -1.549 -9.609 13.256 1.00 92.50 301 ASN A O 1
ATOM 2364 N N . ALA A 1 302 ? -0.316 -9.991 11.404 1.00 93.69 302 ALA A N 1
ATOM 2365 C CA . ALA A 1 302 ? 0.757 -9.072 11.759 1.00 93.69 302 ALA A CA 1
ATOM 2366 C C . ALA A 1 302 ? 0.250 -7.625 11.769 1.00 93.69 302 ALA A C 1
ATOM 2368 O O . ALA A 1 302 ? -0.330 -7.164 10.788 1.00 93.69 302 ALA A O 1
ATOM 2369 N N . GLY A 1 303 ? 0.452 -6.925 12.887 1.00 92.44 303 GLY A N 1
ATOM 2370 C CA . GLY A 1 303 ? 0.066 -5.525 13.031 1.00 92.44 303 GLY A CA 1
ATOM 2371 C C . GLY A 1 303 ? 1.110 -4.561 12.475 1.00 92.44 303 GLY A C 1
ATOM 2372 O O . GLY A 1 303 ? 2.270 -4.932 12.300 1.00 92.44 303 GLY A O 1
ATOM 2373 N N . ASP A 1 304 ? 0.699 -3.320 12.224 1.00 92.56 304 ASP A N 1
ATOM 2374 C CA . ASP A 1 304 ? 1.607 -2.238 11.830 1.00 92.56 304 ASP A CA 1
ATOM 2375 C C . ASP A 1 304 ? 2.547 -1.821 12.980 1.00 92.56 304 ASP A C 1
ATOM 2377 O O . ASP A 1 304 ? 2.266 -2.024 14.167 1.00 92.56 304 ASP A O 1
ATOM 2381 N N . SER A 1 305 ? 3.679 -1.191 12.666 1.00 92.81 305 SER A N 1
ATOM 2382 C CA . SER A 1 305 ? 4.628 -0.794 13.711 1.00 92.81 305 SER A CA 1
ATOM 2383 C C . SER A 1 305 ? 4.191 0.409 14.549 1.00 92.81 305 SER A C 1
ATOM 2385 O O . SER A 1 305 ? 4.759 0.606 15.630 1.00 92.81 305 SER A O 1
ATOM 2387 N N . MET A 1 306 ? 3.193 1.183 14.128 1.00 87.50 306 MET A N 1
ATOM 2388 C CA . MET A 1 306 ? 2.744 2.375 14.846 1.00 87.50 306 MET A CA 1
ATOM 2389 C C . MET A 1 306 ? 1.792 2.007 15.992 1.00 87.50 306 MET A C 1
ATOM 2391 O O . MET A 1 306 ? 2.033 2.388 17.139 1.00 87.50 306 MET A O 1
ATOM 2395 N N . PHE A 1 307 ? 0.765 1.211 15.703 1.00 83.81 307 PHE A N 1
ATOM 2396 C CA . PHE A 1 307 ? -0.330 0.887 16.622 1.00 83.81 307 PHE A CA 1
ATOM 2397 C C . PHE A 1 307 ? -0.413 -0.606 16.977 1.00 83.81 307 PHE A C 1
ATOM 2399 O O . PHE A 1 307 ? -1.079 -0.975 17.945 1.00 83.81 307 PHE A O 1
ATOM 2406 N N . ASP A 1 308 ? 0.343 -1.465 16.282 1.00 88.81 308 ASP A N 1
ATOM 2407 C CA . ASP A 1 308 ? 0.196 -2.929 16.342 1.00 88.81 308 ASP A CA 1
ATOM 2408 C C . ASP A 1 308 ? -1.217 -3.380 15.920 1.00 88.81 308 ASP A C 1
ATOM 2410 O O . ASP A 1 308 ? -1.706 -4.427 16.349 1.00 88.81 308 ASP A O 1
ATOM 2414 N N . GLU A 1 309 ? -1.885 -2.601 15.065 1.00 90.12 309 GLU A N 1
ATOM 2415 C CA . GLU A 1 309 ? -3.216 -2.916 14.557 1.00 90.12 309 GLU A CA 1
ATOM 2416 C C . GLU A 1 309 ? -3.124 -3.883 13.375 1.00 90.12 309 GLU A C 1
ATOM 2418 O O . GLU A 1 309 ? -2.449 -3.643 12.373 1.00 90.12 309 GLU A O 1
ATOM 2423 N N . SER A 1 310 ? -3.810 -5.021 13.503 1.00 93.31 310 SER A N 1
ATOM 2424 C CA . SER A 1 310 ? -3.872 -6.052 12.458 1.00 93.31 310 SER A CA 1
ATOM 2425 C C . SER A 1 310 ? -4.640 -5.579 11.208 1.00 93.31 310 SER A C 1
ATOM 2427 O O . SER A 1 310 ? -5.488 -4.691 11.323 1.00 93.31 310 SER A O 1
ATOM 2429 N N . PRO A 1 311 ? -4.464 -6.222 10.034 1.00 95.81 311 PRO A N 1
ATOM 2430 C CA . PRO A 1 311 ? -5.227 -5.900 8.826 1.00 95.81 311 PRO A CA 1
ATOM 2431 C C . PRO A 1 311 ? -6.747 -5.949 9.041 1.00 95.81 311 PRO A C 1
ATOM 2433 O O . PRO A 1 311 ? -7.474 -5.097 8.535 1.00 95.81 311 PRO A O 1
ATOM 2436 N N . LEU A 1 312 ? -7.224 -6.907 9.846 1.00 94.38 312 LEU A N 1
ATOM 2437 C CA . LEU A 1 312 ? -8.637 -7.023 10.209 1.00 94.38 312 LEU A CA 1
ATOM 2438 C C . LEU A 1 312 ? -9.110 -5.860 11.096 1.00 94.38 312 LEU A C 1
ATOM 2440 O O . LEU A 1 312 ? -10.236 -5.402 10.933 1.00 94.38 312 LEU A O 1
ATOM 2444 N N . ALA A 1 313 ? -8.267 -5.368 12.010 1.00 89.12 313 ALA A N 1
ATOM 2445 C CA . ALA A 1 313 ? -8.595 -4.219 12.858 1.00 89.12 313 ALA A CA 1
ATOM 2446 C C . ALA A 1 313 ? -8.757 -2.941 12.024 1.00 89.12 313 ALA A C 1
ATOM 2448 O O . ALA A 1 313 ? -9.783 -2.276 12.142 1.00 89.12 313 ALA A O 1
ATOM 2449 N N . TRP A 1 314 ? -7.820 -2.686 11.106 1.00 94.31 314 TRP A N 1
ATOM 2450 C CA . TRP A 1 314 ? -7.891 -1.562 10.172 1.00 94.31 314 TRP A CA 1
ATOM 2451 C C . TRP A 1 314 ? -9.146 -1.603 9.290 1.00 94.31 314 TRP A C 1
ATOM 2453 O O . TRP A 1 314 ? -9.845 -0.601 9.166 1.00 94.31 314 TRP A O 1
ATOM 2463 N N . ALA A 1 315 ? -9.485 -2.770 8.731 1.00 95.00 315 ALA A N 1
ATOM 2464 C CA . ALA A 1 315 ? -10.703 -2.928 7.933 1.00 95.00 315 ALA A CA 1
ATOM 2465 C C . ALA A 1 315 ? -11.986 -2.661 8.747 1.00 95.00 315 ALA A C 1
ATOM 2467 O O . ALA A 1 315 ? -12.958 -2.116 8.222 1.00 95.00 315 ALA A O 1
ATOM 2468 N N . CYS A 1 316 ? -11.991 -3.020 10.037 1.00 88.12 316 CYS A N 1
ATOM 2469 C CA . CYS A 1 316 ? -13.111 -2.761 10.944 1.00 88.12 316 CYS A CA 1
ATOM 2470 C C . CYS A 1 316 ? -13.238 -1.280 11.329 1.00 88.12 316 CYS A C 1
ATOM 2472 O O . CYS A 1 316 ? -14.361 -0.775 11.420 1.00 88.12 316 CYS A O 1
ATOM 2474 N N . GLU A 1 317 ? -12.114 -0.597 11.558 1.00 85.81 317 GLU A N 1
ATOM 2475 C CA . GLU A 1 317 ? -12.083 0.835 11.876 1.00 85.81 317 GLU A CA 1
ATOM 2476 C C . GLU A 1 317 ? -12.567 1.677 10.693 1.00 85.81 317 GLU A C 1
ATOM 2478 O O . GLU A 1 317 ? -13.456 2.513 10.854 1.00 85.81 317 GLU A O 1
ATOM 2483 N N . ASP A 1 318 ? -12.048 1.393 9.494 1.00 89.56 318 ASP A N 1
ATOM 2484 C CA . ASP A 1 318 ? -12.425 2.093 8.262 1.00 89.56 318 ASP A CA 1
ATOM 2485 C C . ASP A 1 318 ? -13.831 1.686 7.762 1.00 89.56 318 ASP A C 1
ATOM 2487 O O . ASP A 1 318 ? -14.357 2.276 6.819 1.00 89.56 318 ASP A O 1
ATOM 2491 N N . GLY A 1 319 ? -14.477 0.703 8.404 1.00 86.81 319 GLY A N 1
ATOM 2492 C CA . GLY A 1 319 ? -15.865 0.327 8.131 1.00 86.81 319 GLY A CA 1
ATOM 2493 C C . GLY A 1 319 ? -16.068 -0.452 6.827 1.00 86.81 319 GLY A C 1
ATOM 2494 O O . GLY A 1 319 ? -17.158 -0.404 6.255 1.00 86.81 319 GLY A O 1
ATOM 2495 N N . LEU A 1 320 ? -15.049 -1.179 6.361 1.00 92.06 320 LEU A N 1
ATOM 2496 C CA . LEU A 1 320 ? -15.019 -1.846 5.057 1.00 92.06 320 LEU A CA 1
ATOM 2497 C C . LEU A 1 320 ? -15.589 -3.273 5.118 1.00 92.06 320 LEU A C 1
ATOM 2499 O O . LEU A 1 320 ? -14.848 -4.250 5.222 1.00 92.06 320 LEU A O 1
ATOM 2503 N N . GLU A 1 321 ? -16.916 -3.394 5.019 1.00 90.62 321 GLU A N 1
ATOM 2504 C CA . GLU A 1 321 ? -17.657 -4.666 5.132 1.00 90.62 321 GLU A CA 1
ATOM 2505 C C . GLU A 1 321 ? -17.118 -5.788 4.232 1.00 90.62 321 GLU A C 1
ATOM 2507 O O . GLU A 1 321 ? -16.821 -6.874 4.725 1.00 90.62 321 GLU A O 1
ATOM 2512 N N . GLU A 1 322 ? -16.934 -5.524 2.934 1.00 91.06 322 GLU A N 1
ATOM 2513 C CA . GLU A 1 322 ? -16.468 -6.537 1.974 1.00 91.06 322 GLU A CA 1
ATOM 2514 C C . GLU A 1 322 ? -15.042 -7.017 2.291 1.00 91.06 322 GLU A C 1
ATOM 2516 O O . GLU A 1 322 ? -14.731 -8.201 2.171 1.00 91.06 322 GLU A O 1
ATOM 2521 N N . VAL A 1 323 ? -14.165 -6.114 2.740 1.00 93.94 323 VAL A N 1
ATOM 2522 C CA . VAL A 1 323 ? -12.798 -6.473 3.137 1.00 93.94 323 VAL A CA 1
ATOM 2523 C C . VAL A 1 323 ? -12.814 -7.358 4.380 1.00 93.94 323 VAL A C 1
ATOM 2525 O O . VAL A 1 323 ? -12.093 -8.356 4.423 1.00 93.94 323 VAL A O 1
ATOM 2528 N N . VAL A 1 324 ? -13.646 -7.021 5.371 1.00 93.25 324 VAL A N 1
ATOM 2529 C CA . VAL A 1 324 ? -13.821 -7.837 6.578 1.00 93.25 324 VAL A CA 1
ATOM 2530 C C . VAL A 1 324 ? -14.327 -9.229 6.213 1.00 93.25 324 VAL A C 1
ATOM 2532 O O . VAL A 1 324 ? -13.756 -10.212 6.679 1.00 93.25 324 VAL A O 1
ATOM 2535 N N . GLU A 1 325 ? -15.338 -9.329 5.350 1.00 91.75 325 GLU A N 1
ATOM 2536 C CA . GLU A 1 325 ? -15.872 -10.614 4.890 1.00 91.75 325 GLU A CA 1
ATOM 2537 C C . GLU A 1 325 ? -14.776 -11.479 4.247 1.00 91.75 325 GLU A C 1
ATOM 2539 O O . GLU A 1 325 ? -14.587 -12.626 4.648 1.00 91.75 325 GLU A O 1
ATOM 2544 N N . ILE A 1 326 ? -13.979 -10.908 3.335 1.00 92.19 326 ILE A N 1
ATOM 2545 C CA . ILE A 1 326 ? -12.872 -11.621 2.680 1.00 92.19 326 ILE A CA 1
ATOM 2546 C C . ILE A 1 326 ? -11.811 -12.070 3.692 1.00 92.19 326 ILE A C 1
ATOM 2548 O O . ILE A 1 326 ? -11.327 -13.197 3.613 1.00 92.19 326 ILE A O 1
ATOM 2552 N N . LEU A 1 327 ? -11.410 -11.208 4.631 1.00 93.00 327 LEU A N 1
ATOM 2553 C CA . LEU A 1 327 ? -10.397 -11.555 5.636 1.00 93.00 327 LEU A CA 1
ATOM 2554 C C . LEU A 1 327 ? -10.871 -12.684 6.558 1.00 93.00 327 LEU A C 1
ATOM 2556 O O . LEU A 1 327 ? -10.067 -13.538 6.931 1.00 93.00 327 LEU A O 1
ATOM 2560 N N . LEU A 1 328 ? -12.165 -12.718 6.888 1.00 89.38 328 LEU A N 1
ATOM 2561 C CA . LEU A 1 328 ? -12.774 -13.794 7.668 1.00 89.38 328 LEU A CA 1
ATOM 2562 C C . LEU A 1 328 ? -12.822 -15.127 6.907 1.00 89.38 328 LEU A C 1
ATOM 2564 O O . LEU A 1 328 ? -12.861 -16.177 7.532 1.00 89.38 328 LEU A O 1
ATOM 2568 N N . GLU A 1 329 ? -12.733 -15.144 5.574 1.00 89.56 329 GLU A N 1
ATOM 2569 C CA . GLU A 1 329 ? -12.593 -16.406 4.832 1.00 89.56 329 GLU A CA 1
ATOM 2570 C C . GLU A 1 329 ? -11.249 -17.118 5.129 1.00 89.56 329 GLU A C 1
ATOM 2572 O O . GLU A 1 329 ? -11.109 -18.310 4.838 1.00 89.56 329 GLU A O 1
ATOM 2577 N N . ALA A 1 330 ? -10.239 -16.435 5.690 1.00 88.38 330 ALA A N 1
ATOM 2578 C CA . ALA A 1 330 ? -8.919 -17.012 5.954 1.00 88.38 330 ALA A CA 1
ATOM 2579 C C . ALA A 1 330 ? -8.893 -17.912 7.203 1.00 88.38 330 ALA A C 1
ATOM 2581 O O . ALA A 1 330 ? -9.116 -17.458 8.318 1.00 88.38 330 ALA A O 1
ATOM 2582 N N . LYS A 1 331 ? -8.481 -19.179 7.050 1.00 85.38 331 LYS A N 1
ATOM 2583 C CA . LYS A 1 331 ? -8.443 -20.177 8.145 1.00 85.38 331 LYS A CA 1
ATOM 2584 C C . LYS A 1 331 ? -7.571 -19.789 9.346 1.00 85.38 331 LYS A C 1
ATOM 2586 O O . LYS A 1 331 ? -7.787 -20.299 10.442 1.00 85.38 331 LYS A O 1
ATOM 2591 N N . GLU A 1 332 ? -6.546 -18.967 9.127 1.00 85.00 332 GLU A N 1
ATOM 2592 C CA . GLU A 1 332 ? -5.557 -18.568 10.142 1.00 85.00 332 GLU A CA 1
ATOM 2593 C C . GLU A 1 332 ? -5.846 -17.181 10.743 1.00 85.00 332 GLU A C 1
ATOM 2595 O O . GLU A 1 332 ? -5.033 -16.670 11.514 1.00 85.00 332 GLU A O 1
ATOM 2600 N N . ILE A 1 333 ? -6.981 -16.556 10.410 1.00 87.69 333 ILE A N 1
ATOM 2601 C CA . ILE A 1 333 ? -7.330 -15.228 10.921 1.00 87.69 333 ILE A CA 1
ATOM 2602 C C . ILE A 1 333 ? -7.633 -15.267 12.427 1.00 87.69 333 ILE A C 1
ATOM 2604 O O . ILE A 1 333 ? -8.376 -16.112 12.925 1.00 87.69 333 ILE A O 1
ATOM 2608 N N . ASN A 1 334 ? -7.064 -14.325 13.178 1.00 82.19 334 ASN A N 1
ATOM 2609 C CA . ASN A 1 334 ? -7.302 -14.147 14.604 1.00 82.19 334 ASN A CA 1
ATOM 2610 C C . ASN A 1 334 ? -8.182 -12.920 14.843 1.00 82.19 334 ASN A C 1
ATOM 2612 O O . ASN A 1 334 ? -7.701 -11.801 15.031 1.00 82.19 334 ASN A O 1
ATOM 2616 N N . ILE A 1 335 ? -9.485 -13.165 14.938 1.00 78.62 335 ILE A N 1
ATOM 2617 C CA . ILE A 1 335 ? -10.501 -12.138 15.209 1.00 78.62 335 ILE A CA 1
ATOM 2618 C C . ILE A 1 335 ? -10.323 -11.420 16.562 1.00 78.62 335 ILE A C 1
ATOM 2620 O O . ILE A 1 335 ? -10.897 -10.356 16.779 1.00 78.62 335 ILE A O 1
ATOM 2624 N N . ASN A 1 336 ? -9.520 -11.982 17.473 1.00 71.56 336 ASN A N 1
ATOM 2625 C CA . ASN A 1 336 ? -9.279 -11.465 18.822 1.00 71.56 336 ASN A CA 1
ATOM 2626 C C . ASN A 1 336 ? -7.869 -10.874 19.002 1.00 71.56 336 ASN A C 1
ATOM 2628 O O . ASN A 1 336 ? -7.440 -10.645 20.137 1.00 71.56 336 ASN A O 1
ATOM 2632 N N . ARG A 1 337 ? -7.119 -10.639 17.917 1.00 79.94 337 ARG A N 1
ATOM 2633 C CA . ARG A 1 337 ? -5.789 -10.018 17.994 1.00 79.94 337 ARG A CA 1
ATOM 2634 C C . ARG A 1 337 ? -5.907 -8.603 18.573 1.00 79.94 337 ARG A C 1
ATOM 2636 O O . ARG A 1 337 ? -6.611 -7.767 18.025 1.00 79.94 337 ARG A O 1
ATOM 2643 N N . LYS A 1 338 ? -5.229 -8.345 19.694 1.00 75.00 338 LYS A N 1
ATOM 2644 C CA . LYS A 1 338 ? -5.229 -7.039 20.381 1.00 75.00 338 LYS A CA 1
ATOM 2645 C C . LYS A 1 338 ? -4.152 -6.126 19.804 1.00 75.00 338 LYS A C 1
ATOM 2647 O O . LYS A 1 338 ? -3.035 -6.600 19.666 1.00 75.00 338 LYS A O 1
ATOM 2652 N N . ALA A 1 339 ? -4.439 -4.859 19.548 1.00 74.56 339 ALA A N 1
ATOM 2653 C CA . ALA A 1 339 ? -3.461 -3.855 19.153 1.00 74.56 339 ALA A CA 1
ATOM 2654 C C . ALA A 1 339 ? -2.694 -3.357 20.383 1.00 74.56 339 ALA A C 1
ATOM 2656 O O . ALA A 1 339 ? -3.184 -2.557 21.178 1.00 74.56 339 ALA A O 1
ATOM 2657 N N . THR A 1 340 ? -1.506 -3.909 20.626 1.00 76.19 340 THR A N 1
ATOM 2658 C CA . THR A 1 340 ? -0.843 -3.766 21.934 1.00 76.19 340 THR A CA 1
ATOM 2659 C C . THR A 1 340 ? -0.271 -2.375 22.202 1.00 76.19 340 THR A C 1
ATOM 2661 O O . THR A 1 340 ? 0.052 -2.076 23.353 1.00 76.19 340 THR A O 1
ATOM 2664 N N . LYS A 1 341 ? -0.159 -1.517 21.180 1.00 74.94 341 LYS A N 1
ATOM 2665 C CA . LYS A 1 341 ? 0.387 -0.158 21.316 1.00 74.94 341 LYS A CA 1
ATOM 2666 C C . LYS A 1 341 ? -0.694 0.918 21.473 1.00 74.94 341 LYS A C 1
ATOM 2668 O O . LYS A 1 341 ? -0.352 2.034 21.857 1.00 74.94 341 LYS A O 1
ATOM 2673 N N . CYS A 1 342 ? -1.969 0.589 21.248 1.00 59.78 342 CYS A N 1
ATOM 2674 C CA . CYS A 1 342 ? -3.121 1.479 21.435 1.00 59.78 342 CYS A CA 1
ATOM 2675 C C . CYS A 1 342 ? -4.245 0.766 22.211 1.00 59.78 342 CYS A C 1
ATOM 2677 O O . CYS A 1 342 ? -4.977 -0.058 21.670 1.00 59.78 342 CYS A O 1
ATOM 2679 N N . ASP A 1 343 ? -4.355 1.040 23.516 1.00 58.94 343 ASP A N 1
ATOM 2680 C CA . ASP A 1 343 ? -5.437 0.577 24.411 1.00 58.94 343 ASP A CA 1
ATOM 2681 C C . ASP A 1 343 ? -5.758 -0.941 24.401 1.00 58.94 343 ASP A C 1
ATOM 2683 O O . ASP A 1 343 ? -6.702 -1.393 25.049 1.00 58.94 343 ASP A O 1
ATOM 2687 N N . SER A 1 344 ? -4.939 -1.769 23.734 1.00 69.25 344 SER A N 1
ATOM 2688 C CA . SER A 1 344 ? -5.150 -3.210 23.549 1.00 69.25 344 SER A CA 1
ATOM 2689 C C . SER A 1 344 ? -6.475 -3.578 22.868 1.00 69.25 344 SER A C 1
ATOM 2691 O O . SER A 1 344 ? -7.048 -4.634 23.158 1.00 69.25 344 SER A O 1
ATOM 2693 N N . TYR A 1 345 ? -6.949 -2.739 21.942 1.00 69.19 345 TYR A N 1
ATOM 2694 C CA . TYR A 1 345 ? -8.206 -2.949 21.218 1.00 69.19 345 TYR A CA 1
ATOM 2695 C C . TYR A 1 345 ? -8.157 -4.131 20.244 1.00 69.19 345 TYR A C 1
ATOM 2697 O O . TYR A 1 345 ? -7.156 -4.390 19.588 1.00 69.19 345 TYR A O 1
ATOM 2705 N N . THR A 1 346 ? -9.261 -4.872 20.148 1.00 72.81 346 THR A N 1
ATOM 2706 C CA . THR A 1 346 ? -9.463 -5.948 19.153 1.00 72.81 346 THR A CA 1
ATOM 2707 C C . THR A 1 346 ? -10.222 -5.417 17.932 1.00 72.81 346 THR A C 1
ATOM 2709 O O . THR A 1 346 ? -10.892 -4.391 18.062 1.00 72.81 346 THR A O 1
ATOM 2712 N N . PRO A 1 347 ? -10.233 -6.119 16.780 1.00 79.75 347 PRO A N 1
ATOM 2713 C CA . PRO A 1 347 ? -11.044 -5.731 15.622 1.00 79.75 347 PRO A CA 1
ATOM 2714 C C . PRO A 1 347 ? -12.508 -5.405 15.946 1.00 79.75 347 PRO A C 1
ATOM 2716 O O . PRO A 1 347 ? -13.081 -4.473 15.389 1.00 79.75 347 PRO A O 1
ATOM 2719 N N . LEU A 1 348 ? -13.103 -6.100 16.919 1.00 67.75 348 LEU A N 1
ATOM 2720 C CA . LEU A 1 348 ? -14.473 -5.831 17.351 1.00 67.75 348 LEU A CA 1
ATOM 2721 C C . LEU A 1 348 ? -14.636 -4.490 18.088 1.00 67.75 348 LEU A C 1
ATOM 2723 O O . LEU A 1 348 ? -15.682 -3.859 17.966 1.00 67.75 348 LEU A O 1
ATOM 2727 N N . HIS A 1 349 ? -13.614 -4.017 18.808 1.00 66.50 349 HIS A N 1
ATOM 2728 C CA . HIS A 1 349 ? -13.636 -2.671 19.395 1.00 66.50 349 HIS A CA 1
ATOM 2729 C C . HIS A 1 349 ? -13.694 -1.606 18.296 1.00 66.50 349 HIS A C 1
ATOM 2731 O O . HIS A 1 349 ? -14.523 -0.699 18.363 1.00 66.50 349 HIS A O 1
ATOM 2737 N N . PHE A 1 350 ? -12.873 -1.764 17.257 1.00 74.44 350 PHE A N 1
ATOM 2738 C CA . PHE A 1 350 ? -12.854 -0.863 16.107 1.00 74.44 350 PHE A CA 1
ATOM 2739 C C . PHE A 1 350 ? -14.171 -0.903 15.314 1.00 74.44 350 PHE A C 1
ATOM 2741 O O . PHE A 1 350 ? -14.705 0.148 14.973 1.00 74.44 350 PHE A O 1
ATOM 2748 N N . ALA A 1 351 ? -14.771 -2.085 15.124 1.00 70.44 351 ALA A N 1
ATOM 2749 C CA . ALA A 1 351 ? -16.081 -2.234 14.477 1.00 70.44 351 ALA A CA 1
ATOM 2750 C C . ALA A 1 351 ? -17.228 -1.545 15.249 1.00 70.44 351 ALA A C 1
ATOM 2752 O O . ALA A 1 351 ? -18.156 -0.989 14.659 1.00 70.44 351 ALA A O 1
ATOM 2753 N N . LEU A 1 352 ? -17.178 -1.572 16.585 1.00 60.28 352 LEU A N 1
ATOM 2754 C CA . LEU A 1 352 ? -18.138 -0.855 17.428 1.00 60.28 352 LEU A CA 1
ATOM 2755 C C . LEU A 1 352 ? -17.920 0.662 17.351 1.00 60.28 352 LEU A C 1
ATOM 2757 O O . LEU A 1 352 ? -18.888 1.419 17.268 1.00 60.28 352 LEU A O 1
ATOM 2761 N N . ALA A 1 353 ? -16.661 1.108 17.328 1.00 60.47 353 ALA A N 1
ATOM 2762 C CA . ALA A 1 353 ? -16.313 2.519 17.178 1.00 60.47 353 ALA A CA 1
ATOM 2763 C C . ALA A 1 353 ? -16.757 3.088 15.818 1.00 60.47 353 ALA A C 1
ATOM 2765 O O . ALA A 1 353 ? -17.268 4.211 15.764 1.00 60.47 353 ALA A O 1
ATOM 2766 N N . SER A 1 354 ? -16.649 2.299 14.743 1.00 64.69 354 SER A N 1
ATOM 2767 C CA . SER A 1 354 ? -17.091 2.679 13.395 1.00 64.69 354 SER A CA 1
ATOM 2768 C C . SER A 1 354 ? -18.617 2.677 13.221 1.00 64.69 354 SER A C 1
ATOM 2770 O O . SER A 1 354 ? -19.127 3.166 12.214 1.00 64.69 354 SER A O 1
ATOM 2772 N N . LYS A 1 355 ? -19.373 2.201 14.227 1.00 64.19 355 LYS A N 1
ATOM 2773 C CA . LYS A 1 355 ? -20.849 2.113 14.244 1.00 64.19 355 LYS A CA 1
ATOM 2774 C C . LYS A 1 355 ? -21.428 1.261 13.110 1.00 64.19 355 LYS A C 1
ATOM 2776 O O . LYS A 1 355 ? -22.615 1.383 12.795 1.00 64.19 355 LYS A O 1
ATOM 2781 N N . ASN A 1 356 ? -20.624 0.379 12.518 1.00 64.81 356 ASN A N 1
ATOM 2782 C CA . ASN A 1 356 ? -21.070 -0.493 11.444 1.00 64.81 356 ASN A CA 1
ATOM 2783 C C . ASN A 1 356 ? -21.631 -1.810 12.012 1.00 64.81 356 ASN A C 1
ATOM 2785 O O . ASN A 1 356 ? -20.898 -2.732 12.372 1.00 64.81 356 ASN A O 1
ATOM 2789 N N . SER A 1 357 ? -22.963 -1.913 12.082 1.00 61.59 357 SER A N 1
ATOM 2790 C CA . SER A 1 357 ? -23.637 -3.102 12.619 1.00 61.59 357 SER A CA 1
ATOM 2791 C C . SER A 1 357 ? -23.425 -4.371 11.790 1.00 61.59 357 SER A C 1
ATOM 2793 O O . SER A 1 357 ? -23.523 -5.459 12.353 1.00 61.59 357 SER A O 1
ATOM 2795 N N . ALA A 1 358 ? -23.156 -4.255 10.486 1.00 72.62 358 ALA A N 1
ATOM 2796 C CA . ALA A 1 358 ? -22.923 -5.410 9.622 1.00 72.62 358 ALA A CA 1
ATOM 2797 C C . ALA A 1 358 ? -21.571 -6.065 9.936 1.00 72.62 358 ALA A C 1
ATOM 2799 O O . ALA A 1 358 ? -21.512 -7.275 10.132 1.00 72.62 358 ALA A O 1
ATOM 2800 N N . ILE A 1 359 ? -20.514 -5.265 10.114 1.00 74.19 359 ILE A N 1
ATOM 2801 C CA . ILE A 1 359 ? -19.181 -5.751 10.519 1.00 74.19 359 ILE A CA 1
ATOM 2802 C C . ILE A 1 359 ? -19.230 -6.415 11.894 1.00 74.19 359 ILE A C 1
ATOM 2804 O O . ILE A 1 359 ? -18.668 -7.491 12.089 1.00 74.19 359 ILE A O 1
ATOM 2808 N N . VAL A 1 360 ? -19.939 -5.801 12.847 1.00 65.75 360 VAL A N 1
ATOM 2809 C CA . VAL A 1 360 ? -20.146 -6.393 14.176 1.00 65.75 360 VAL A CA 1
ATOM 2810 C C . VAL A 1 360 ? -20.807 -7.768 14.054 1.00 65.75 360 VAL A C 1
ATOM 2812 O O . VAL A 1 360 ? -20.365 -8.707 14.709 1.00 65.75 360 VAL A O 1
ATOM 2815 N N . GLN A 1 361 ? -21.822 -7.909 13.197 1.00 63.59 361 GLN A N 1
ATOM 2816 C CA . GLN A 1 361 ? -22.485 -9.192 12.978 1.00 63.59 361 GLN A CA 1
ATOM 2817 C C . GLN A 1 361 ? -21.548 -10.222 12.328 1.00 63.59 361 GLN A C 1
ATOM 2819 O O . GLN A 1 361 ? -21.455 -11.336 12.833 1.00 63.59 361 GLN A O 1
ATOM 2824 N N . LEU A 1 362 ? -20.792 -9.836 11.292 1.00 73.12 362 LEU A N 1
ATOM 2825 C CA . LEU A 1 362 ? -19.815 -10.707 10.622 1.00 73.12 362 LEU A CA 1
ATOM 2826 C C . LEU A 1 362 ? -18.774 -11.272 11.602 1.00 73.12 362 LEU A C 1
ATOM 2828 O O . LEU A 1 362 ? -18.500 -12.472 11.597 1.00 73.12 362 LEU A O 1
ATOM 2832 N N . LEU A 1 363 ? -18.220 -10.427 12.478 1.00 69.88 363 LEU A N 1
ATOM 2833 C CA . LEU A 1 363 ? -17.247 -10.853 13.490 1.00 69.88 363 LEU A CA 1
ATOM 2834 C C . LEU A 1 363 ? -17.859 -11.798 14.536 1.00 69.88 363 LEU A C 1
ATOM 2836 O O . LEU A 1 363 ? -17.193 -12.738 14.976 1.00 69.88 363 LEU A O 1
ATOM 2840 N N . LEU A 1 364 ? -19.107 -11.553 14.949 1.00 62.31 364 LEU A N 1
ATOM 2841 C CA . LEU A 1 364 ? -19.810 -12.399 15.918 1.00 62.31 364 LEU A CA 1
ATOM 2842 C C . LEU A 1 364 ? -20.127 -13.777 15.329 1.00 62.31 364 LEU A C 1
ATOM 2844 O O . LEU A 1 364 ? -19.822 -14.783 15.970 1.00 62.31 364 LEU A O 1
ATOM 2848 N N . ASP A 1 365 ? -20.647 -13.828 14.103 1.00 65.06 365 ASP A N 1
ATOM 2849 C CA . ASP A 1 365 ? -21.004 -15.075 13.416 1.00 65.06 365 ASP A CA 1
ATOM 2850 C C . ASP A 1 365 ? -19.771 -15.972 13.195 1.00 65.06 365 ASP A C 1
ATOM 2852 O O . ASP A 1 365 ? -19.843 -17.195 13.321 1.00 65.06 365 ASP A O 1
ATOM 2856 N N . HIS A 1 366 ? -18.604 -15.374 12.937 1.00 63.56 366 HIS A N 1
ATOM 2857 C CA . HIS A 1 366 ? -17.360 -16.115 12.711 1.00 63.56 366 HIS A CA 1
ATOM 2858 C C . HIS A 1 366 ? -16.708 -16.663 14.003 1.00 63.56 366 HIS A C 1
ATOM 2860 O O . HIS A 1 366 ? -15.852 -17.549 13.954 1.00 63.56 366 HIS A O 1
ATOM 2866 N N . SER A 1 367 ? -17.114 -16.176 15.183 1.00 53.31 367 SER A N 1
ATOM 2867 C CA . SER A 1 367 ? -16.532 -16.568 16.480 1.00 53.31 367 SER A CA 1
ATOM 2868 C C . SER A 1 367 ? -16.976 -17.949 16.994 1.00 53.31 367 SER A C 1
ATOM 2870 O O . SER A 1 367 ? -16.308 -18.534 17.850 1.00 53.31 367 SER A O 1
ATOM 2872 N N . GLU A 1 368 ? -18.052 -18.520 16.444 1.00 44.25 368 GLU A N 1
ATOM 2873 C CA . GLU A 1 368 ? -18.630 -19.796 16.893 1.00 44.25 368 GLU A CA 1
ATOM 2874 C C . GLU A 1 368 ? -17.830 -21.043 16.435 1.00 44.25 368 GLU A C 1
ATOM 2876 O O . GLU A 1 368 ? -18.018 -22.134 16.977 1.00 44.25 368 GLU A O 1
ATOM 2881 N N . GLY A 1 369 ? -16.896 -20.901 15.479 1.00 38.50 369 GLY A N 1
ATOM 2882 C CA . GLY A 1 369 ? -16.170 -22.018 14.845 1.00 38.50 369 GLY A CA 1
ATOM 2883 C C . GLY A 1 369 ? -14.772 -22.364 15.395 1.00 38.50 369 GLY A C 1
ATOM 2884 O O . GLY A 1 369 ? -14.286 -23.468 15.145 1.00 38.50 369 GLY A O 1
ATOM 2885 N N . HIS A 1 370 ? -14.112 -21.477 16.158 1.00 37.72 370 HIS A N 1
ATOM 2886 C CA . HIS A 1 370 ? -12.673 -21.580 16.475 1.00 37.72 370 HIS A CA 1
ATOM 2887 C C . HIS A 1 370 ? -12.334 -21.424 17.981 1.00 37.72 370 HIS A C 1
ATOM 2889 O O . HIS A 1 370 ? -11.821 -20.395 18.395 1.00 37.72 370 HIS A O 1
ATOM 2895 N N . GLY A 1 371 ? -12.547 -22.475 18.794 1.00 35.59 371 GLY A N 1
ATOM 2896 C CA . GLY A 1 371 ? -11.819 -22.746 20.061 1.00 35.59 371 GLY A CA 1
ATOM 2897 C C . GLY A 1 371 ? -12.014 -21.798 21.274 1.00 35.59 371 GLY A C 1
ATOM 2898 O O . GLY A 1 371 ? -11.842 -20.591 21.203 1.00 35.59 371 GLY A O 1
ATOM 2899 N N . LYS A 1 372 ? -12.312 -22.371 22.453 1.00 31.67 372 LYS A N 1
ATOM 2900 C CA . LYS A 1 372 ? -12.637 -21.661 23.716 1.00 31.67 372 LYS A CA 1
ATOM 2901 C C . LYS A 1 372 ? -11.608 -20.582 24.143 1.00 31.67 372 LYS A C 1
ATOM 2903 O O . LYS A 1 372 ? -10.422 -20.903 24.221 1.00 31.67 372 LYS A O 1
ATOM 2908 N N . PRO A 1 373 ? -12.039 -19.375 24.577 1.00 33.41 373 PRO A N 1
ATOM 2909 C CA . PRO A 1 373 ? -11.133 -18.344 25.086 1.00 33.41 373 PRO A CA 1
ATOM 2910 C C . PRO A 1 373 ? -10.693 -18.628 26.529 1.00 33.41 373 PRO A C 1
ATOM 2912 O O . PRO A 1 373 ? -11.539 -18.825 27.412 1.00 33.41 373 PRO A O 1
ATOM 2915 N N . GLY A 1 374 ? -9.377 -18.575 26.757 1.00 33.19 374 GLY A N 1
ATOM 2916 C CA . GLY A 1 374 ? -8.719 -18.653 28.065 1.00 33.19 374 GLY A CA 1
ATOM 2917 C C . GLY A 1 374 ? -9.213 -17.620 29.088 1.00 33.19 374 GLY A C 1
ATOM 2918 O O . GLY A 1 374 ? -10.057 -16.769 28.800 1.00 33.19 374 GLY A O 1
ATOM 2919 N N . GLU A 1 375 ? -8.739 -17.775 30.322 1.00 33.09 375 GLU A N 1
ATOM 2920 C CA . GLU A 1 375 ? -9.094 -17.003 31.521 1.00 33.09 375 GLU A CA 1
ATOM 2921 C C . GLU A 1 375 ? -9.009 -15.483 31.289 1.00 33.09 375 GLU A C 1
ATOM 2923 O O . GLU A 1 375 ? -8.003 -14.984 30.792 1.00 33.09 375 GLU A O 1
ATOM 2928 N N . LEU A 1 376 ? -10.074 -14.739 31.624 1.00 30.81 376 LEU A N 1
ATOM 2929 C CA . LEU A 1 376 ? -10.167 -13.293 31.378 1.00 30.81 376 LEU A CA 1
ATOM 2930 C C . LEU A 1 376 ? -10.654 -12.545 32.623 1.00 30.81 376 LEU A C 1
ATOM 2932 O O . LEU A 1 376 ? -11.609 -12.957 33.280 1.00 30.81 376 LEU A O 1
ATOM 2936 N N . SER A 1 377 ? -9.953 -11.448 32.911 1.00 31.80 377 SER A N 1
ATOM 2937 C CA . SER A 1 377 ? -10.126 -10.526 34.037 1.00 31.80 377 SER A CA 1
ATOM 2938 C C . SER A 1 377 ? -11.131 -9.408 33.714 1.00 31.80 377 SER A C 1
ATOM 2940 O O . SER A 1 377 ? -11.265 -8.993 32.566 1.00 31.80 377 SER A O 1
ATOM 2942 N N . TYR A 1 378 ? -11.807 -8.901 34.747 1.00 33.19 378 TYR A N 1
ATOM 2943 C CA . TYR A 1 378 ? -13.013 -8.052 34.729 1.00 33.19 378 TYR A CA 1
ATOM 2944 C C . TYR A 1 378 ? -12.846 -6.609 34.208 1.00 33.19 378 TYR A C 1
ATOM 2946 O O . TYR A 1 378 ? -13.810 -5.850 34.210 1.00 33.19 378 TYR A O 1
ATOM 2954 N N . SER A 1 379 ? -11.656 -6.231 33.738 1.00 35.38 379 SER A N 1
ATOM 2955 C CA . SER A 1 379 ? -11.390 -4.961 33.042 1.00 35.38 379 SER A CA 1
ATOM 2956 C C . SER A 1 379 ? -11.394 -5.106 31.513 1.00 35.38 379 SER A C 1
ATOM 2958 O O . SER A 1 379 ? -11.076 -4.157 30.804 1.00 35.38 379 SER A O 1
ATOM 2960 N N . ASP A 1 380 ? -11.690 -6.307 31.007 1.00 37.28 380 ASP A N 1
ATOM 2961 C CA . ASP A 1 380 ? -11.630 -6.663 29.592 1.00 37.28 380 ASP A CA 1
ATOM 2962 C C . ASP A 1 380 ? -13.053 -6.732 28.994 1.00 37.28 380 ASP A C 1
ATOM 2964 O O . ASP A 1 380 ? -13.850 -7.591 29.396 1.00 37.28 380 ASP A O 1
ATOM 2968 N N . PRO A 1 381 ? -13.392 -5.892 27.999 1.00 38.28 381 PRO A N 1
ATOM 2969 C CA . PRO A 1 381 ? -14.592 -6.042 27.170 1.00 38.28 381 PRO A CA 1
ATOM 2970 C C . PRO A 1 381 ? -14.730 -7.439 26.526 1.00 38.28 381 PRO A C 1
ATOM 2972 O O . PRO A 1 381 ? -15.821 -7.835 26.126 1.00 38.28 381 PRO A O 1
ATOM 2975 N N . GLY A 1 382 ? -13.677 -8.262 26.5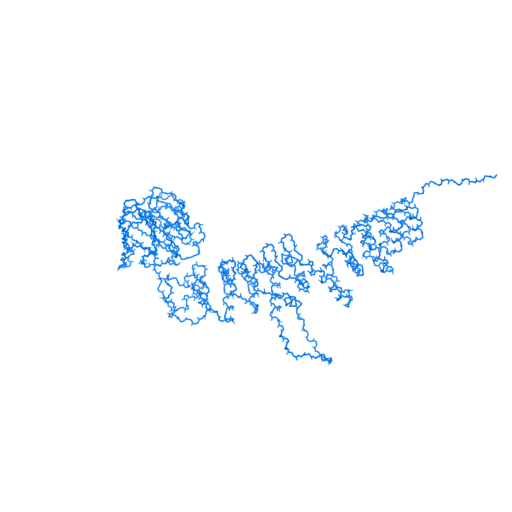14 1.00 37.94 382 GLY A N 1
ATOM 2976 C CA . GLY A 1 382 ? -13.733 -9.697 26.225 1.00 37.94 382 GLY A CA 1
ATOM 2977 C C . GLY A 1 382 ? -14.677 -10.508 27.132 1.00 37.94 382 GLY A C 1
ATOM 2978 O O . GLY A 1 382 ? -15.221 -11.523 26.696 1.00 37.94 382 GLY A O 1
ATOM 2979 N N . ALA A 1 383 ? -14.949 -10.060 28.364 1.00 38.62 383 ALA A N 1
ATOM 2980 C CA . ALA A 1 383 ? -15.974 -10.654 29.230 1.00 38.62 383 ALA A CA 1
ATOM 2981 C C . ALA A 1 383 ? -17.401 -10.271 28.786 1.00 38.62 383 ALA A C 1
ATOM 2983 O O . ALA A 1 383 ? -18.297 -11.116 28.791 1.00 38.62 383 ALA A O 1
ATOM 2984 N N . VAL A 1 384 ? -17.585 -9.030 28.317 1.00 42.72 384 VAL A N 1
ATOM 2985 C CA . VAL A 1 384 ? -18.826 -8.533 27.688 1.00 42.72 384 VAL A CA 1
ATOM 2986 C C . VAL A 1 384 ? -19.121 -9.341 26.415 1.00 42.72 384 VAL A C 1
ATOM 2988 O O . VAL A 1 384 ? -20.262 -9.710 26.146 1.00 42.72 384 VAL A O 1
ATOM 2991 N N . LEU A 1 385 ? -18.073 -9.731 25.689 1.00 44.22 385 LEU A N 1
ATOM 2992 C CA . LEU A 1 385 ? -18.159 -10.520 24.462 1.00 44.22 385 LEU A CA 1
ATOM 2993 C C . LEU A 1 385 ? -18.407 -12.022 24.672 1.00 44.22 385 LEU A C 1
ATOM 2995 O O . LEU A 1 385 ? -19.046 -12.637 23.822 1.00 44.22 385 LEU A O 1
ATOM 2999 N N . LYS A 1 386 ? -18.031 -12.617 25.817 1.00 36.72 386 LYS A N 1
ATOM 3000 C CA . LYS A 1 386 ? -18.440 -14.000 26.161 1.00 36.72 386 LYS A CA 1
ATOM 3001 C C . LYS A 1 386 ? -19.964 -14.147 26.303 1.00 36.72 386 LYS A C 1
ATOM 3003 O O . LYS A 1 386 ? -20.479 -15.244 26.102 1.00 36.72 386 LYS A O 1
ATOM 3008 N N . VAL A 1 387 ? -20.678 -13.053 26.589 1.00 35.56 387 VAL A N 1
ATOM 3009 C CA . VAL A 1 387 ? -22.149 -13.014 26.628 1.00 35.56 387 VAL A CA 1
ATOM 3010 C C . VAL A 1 387 ? -22.762 -12.725 25.250 1.00 35.56 387 VAL A C 1
ATOM 3012 O O . VAL A 1 387 ? -23.827 -13.254 24.934 1.00 35.56 387 VAL A O 1
ATOM 3015 N N . CYS A 1 388 ? -22.081 -11.955 24.395 1.00 38.28 388 CYS A N 1
ATOM 3016 C CA . CYS A 1 388 ? -22.510 -11.722 23.010 1.00 38.28 388 CYS A CA 1
ATOM 3017 C C . CYS A 1 388 ? -22.344 -12.962 22.105 1.00 38.28 388 CYS A C 1
ATOM 3019 O O . CYS A 1 388 ? -23.112 -13.115 21.162 1.00 38.28 388 CYS A O 1
ATOM 3021 N N . ALA A 1 389 ? -21.398 -13.859 22.415 1.00 33.91 389 ALA A N 1
ATOM 3022 C CA . ALA A 1 389 ? -21.022 -15.024 21.600 1.00 33.91 389 ALA A CA 1
ATOM 3023 C C . ALA A 1 389 ? -21.714 -16.361 21.977 1.00 33.91 389 ALA A C 1
ATOM 3025 O O . ALA A 1 389 ? -21.155 -17.433 21.770 1.00 33.91 389 ALA A O 1
ATOM 3026 N N . GLY A 1 390 ? -22.913 -16.341 22.572 1.00 34.38 390 GLY A N 1
ATOM 3027 C CA . GLY A 1 390 ? -23.773 -17.537 22.583 1.00 34.38 390 GLY A CA 1
ATOM 3028 C C . GLY A 1 390 ? -23.339 -18.735 23.449 1.00 34.38 390 GLY A C 1
ATOM 3029 O O . GLY A 1 390 ? -23.838 -19.841 23.237 1.00 34.38 390 GLY A O 1
ATOM 3030 N N . TYR A 1 391 ? -22.491 -18.566 24.470 1.00 32.56 391 TYR A N 1
ATOM 3031 C CA . TYR A 1 391 ? -22.322 -19.624 25.475 1.00 32.56 391 TYR A CA 1
ATOM 3032 C C . TYR A 1 391 ? -23.607 -19.790 26.301 1.00 32.56 391 TYR A C 1
ATOM 3034 O O . TYR A 1 391 ? -24.220 -18.816 26.733 1.00 32.56 391 TYR A O 1
ATOM 3042 N N . ASN A 1 392 ? -23.996 -21.043 26.548 1.00 34.56 392 ASN A N 1
ATOM 3043 C CA . ASN A 1 392 ? -25.135 -21.440 27.380 1.00 34.56 392 ASN A CA 1
ATOM 3044 C C . ASN A 1 392 ? -24.861 -21.149 28.874 1.00 34.56 392 ASN A C 1
ATOM 3046 O O . ASN A 1 392 ? -24.704 -22.067 29.679 1.00 34.56 392 ASN A O 1
ATOM 3050 N N . ILE A 1 393 ? -24.733 -19.869 29.229 1.00 35.19 393 ILE A N 1
ATOM 3051 C CA . ILE A 1 393 ? -24.584 -19.391 30.605 1.00 35.19 393 ILE A CA 1
ATOM 3052 C C . ILE A 1 393 ? -25.992 -19.175 31.156 1.00 35.19 393 ILE A C 1
ATOM 3054 O O . ILE A 1 393 ? -26.792 -18.422 30.594 1.00 35.19 393 ILE A O 1
ATOM 3058 N N . GLN A 1 394 ? -26.318 -19.905 32.220 1.00 35.19 394 GLN A N 1
ATOM 3059 C CA . GLN A 1 394 ? -27.672 -19.972 32.752 1.00 35.19 394 GLN A CA 1
ATOM 3060 C C . GLN A 1 394 ? -28.125 -18.591 33.271 1.00 35.19 394 GLN A C 1
ATOM 3062 O O . GLN A 1 394 ? -27.322 -17.863 33.856 1.00 35.19 394 GLN A O 1
ATOM 3067 N N . PRO A 1 395 ? -29.413 -18.222 33.112 1.00 33.69 395 PRO A N 1
ATOM 3068 C CA . PRO A 1 395 ? -29.986 -16.953 33.583 1.00 33.69 395 PRO A CA 1
ATOM 3069 C C . PRO A 1 395 ? -29.726 -16.611 35.061 1.00 33.69 395 PRO A C 1
ATOM 3071 O O . PRO A 1 395 ? -29.819 -15.450 35.446 1.00 33.69 395 PRO A O 1
ATOM 3074 N N . SER A 1 396 ? -29.385 -17.600 35.892 1.00 39.22 396 SER A N 1
ATOM 3075 C CA . SER A 1 396 ? -29.017 -17.422 37.302 1.00 39.22 396 SER A CA 1
ATOM 3076 C C . SER A 1 396 ? -27.724 -16.632 37.519 1.00 39.22 396 SER A C 1
ATOM 3078 O O . SER A 1 396 ? -27.524 -16.097 38.604 1.00 39.22 396 SER A O 1
ATOM 3080 N N . ASP A 1 397 ? -26.869 -16.532 36.499 1.00 36.56 397 ASP A N 1
ATOM 3081 C CA . ASP A 1 397 ? -25.556 -15.883 36.594 1.00 36.56 397 ASP A CA 1
ATOM 3082 C C . ASP A 1 397 ? -25.604 -14.391 36.211 1.00 36.56 397 ASP A C 1
ATOM 3084 O O . ASP A 1 397 ? -24.567 -13.749 36.087 1.00 36.56 397 ASP A O 1
ATOM 3088 N N . TRP A 1 398 ? -26.800 -13.827 36.001 1.00 43.81 398 TRP A N 1
ATOM 3089 C CA . TRP A 1 398 ? -27.012 -12.473 35.465 1.00 43.81 398 TRP A CA 1
ATOM 3090 C C . TRP A 1 398 ? -27.178 -11.395 36.550 1.00 43.81 398 TRP A C 1
ATOM 3092 O O . TRP A 1 398 ? -27.389 -10.226 36.232 1.00 43.81 398 TRP A O 1
ATOM 3102 N N . ASP A 1 399 ? -27.072 -11.770 37.826 1.00 38.53 399 ASP A N 1
ATOM 3103 C CA . ASP A 1 399 ? -27.450 -10.914 38.962 1.00 38.53 399 ASP A CA 1
ATOM 3104 C C . ASP A 1 399 ? -26.303 -10.064 39.543 1.00 38.53 399 ASP A C 1
ATOM 3106 O O . ASP A 1 399 ? -26.454 -9.427 40.586 1.00 38.53 399 ASP A O 1
ATOM 3110 N N . TRP A 1 400 ? -25.140 -10.018 38.888 1.00 39.47 400 TRP A N 1
ATOM 3111 C CA . TRP A 1 400 ? -23.957 -9.340 39.425 1.00 39.47 400 TRP A CA 1
ATOM 3112 C C . TRP A 1 400 ? -23.316 -8.391 38.408 1.00 39.47 400 TRP A C 1
ATOM 3114 O O . TRP A 1 400 ? -22.266 -8.634 37.831 1.00 39.47 400 TRP A O 1
ATOM 3124 N N . ILE A 1 401 ? -23.914 -7.215 38.255 1.00 46.69 401 ILE A N 1
ATOM 3125 C CA . ILE A 1 401 ? -23.135 -6.015 37.943 1.00 46.69 401 ILE A CA 1
ATOM 3126 C C . ILE A 1 401 ? -23.366 -5.110 39.138 1.00 46.69 401 ILE A C 1
ATOM 3128 O O . ILE A 1 401 ? -24.505 -4.711 39.385 1.00 46.69 401 ILE A O 1
ATOM 3132 N N . SER A 1 402 ? -22.307 -4.814 39.899 1.00 44.28 402 SER A N 1
ATOM 3133 C CA . SER A 1 402 ? -22.384 -3.996 41.121 1.00 44.28 402 SER A CA 1
ATOM 3134 C C . SER A 1 402 ? -23.100 -2.654 40.898 1.00 44.28 402 SER A C 1
ATOM 3136 O O . SER A 1 402 ? -23.628 -2.079 41.846 1.00 44.28 402 SER A O 1
ATOM 3138 N N . ASP A 1 403 ? -23.186 -2.221 39.631 1.00 50.88 403 ASP A N 1
ATOM 3139 C CA . ASP A 1 403 ? -23.696 -0.927 39.183 1.00 50.88 403 ASP A CA 1
ATOM 3140 C C . ASP A 1 403 ? -24.801 -1.050 38.084 1.00 50.88 403 ASP A C 1
ATOM 3142 O O . ASP A 1 403 ? -25.036 -0.113 37.326 1.00 50.88 403 ASP A O 1
ATOM 3146 N N . LYS A 1 404 ? -25.476 -2.213 37.984 1.00 53.56 404 LYS A N 1
ATOM 3147 C CA . LYS A 1 404 ? -26.792 -2.485 37.331 1.00 53.56 404 LYS A CA 1
ATOM 3148 C C . LYS A 1 404 ? -27.083 -2.092 35.859 1.00 53.56 404 LYS A C 1
ATOM 3150 O O . LYS A 1 404 ? -28.249 -2.107 35.474 1.00 53.56 404 LYS A O 1
ATOM 3155 N N . TRP A 1 405 ? -26.113 -1.806 34.989 1.00 53.91 405 TRP A N 1
ATOM 3156 C CA . TRP A 1 405 ? -26.385 -1.787 33.530 1.00 53.91 405 TRP A CA 1
ATOM 3157 C C . TRP A 1 405 ? -26.356 -3.198 32.944 1.00 53.91 405 TRP A C 1
ATOM 3159 O O . TRP A 1 405 ? -25.339 -3.866 33.082 1.00 53.91 405 TRP A O 1
ATOM 3169 N N . THR A 1 406 ? -27.403 -3.643 32.242 1.00 53.25 406 THR A N 1
ATOM 3170 C CA . THR A 1 406 ? -27.361 -4.914 31.494 1.00 53.25 406 THR A CA 1
ATOM 3171 C C . THR A 1 406 ? -26.623 -4.766 30.156 1.00 53.25 406 THR A C 1
ATOM 3173 O O . THR A 1 406 ? -26.417 -3.669 29.640 1.00 53.25 406 THR A O 1
ATOM 3176 N N . LEU A 1 407 ? -26.255 -5.878 29.517 1.00 50.78 407 LEU A N 1
ATOM 3177 C CA . LEU A 1 407 ? -25.677 -5.842 28.165 1.00 50.78 407 LEU A CA 1
ATOM 3178 C C . LEU A 1 407 ? -26.624 -5.249 27.112 1.00 50.78 407 LEU A C 1
ATOM 3180 O O . LEU A 1 407 ? -26.173 -4.582 26.184 1.00 50.78 407 LEU A O 1
ATOM 3184 N N . ALA A 1 408 ? -27.937 -5.442 27.267 1.00 54.22 408 ALA A N 1
ATOM 3185 C CA . ALA A 1 408 ? -28.926 -4.805 26.399 1.00 54.22 408 ALA A CA 1
ATOM 3186 C C . ALA A 1 408 ? -28.943 -3.277 26.575 1.00 54.22 408 ALA A C 1
ATOM 3188 O O . ALA A 1 408 ? -29.209 -2.530 25.632 1.00 54.22 408 ALA A O 1
ATOM 3189 N N . ASP A 1 409 ? -28.651 -2.816 27.787 1.00 55.16 409 ASP A N 1
ATOM 3190 C CA . ASP A 1 409 ? -28.592 -1.406 28.151 1.00 55.16 409 ASP A CA 1
ATOM 3191 C C . ASP A 1 409 ? -27.337 -0.740 27.549 1.00 55.16 409 ASP A C 1
ATOM 3193 O O . ASP A 1 409 ? -27.426 0.343 26.970 1.00 55.16 409 ASP A O 1
ATOM 3197 N N . ILE A 1 410 ? -26.199 -1.448 27.549 1.00 53.88 410 ILE A N 1
ATOM 3198 C CA . ILE A 1 410 ? -24.965 -1.058 26.844 1.00 53.88 410 ILE A CA 1
ATOM 3199 C C . ILE A 1 410 ? -25.200 -0.993 25.326 1.00 53.88 410 ILE A C 1
ATOM 3201 O O . ILE A 1 410 ? -24.925 0.031 24.702 1.00 53.88 410 ILE A O 1
ATOM 3205 N N . ALA A 1 411 ? -25.761 -2.051 24.730 1.00 51.66 411 ALA A N 1
ATOM 3206 C CA . ALA A 1 411 ? -26.032 -2.112 23.291 1.00 51.66 411 ALA A CA 1
ATOM 3207 C C . ALA A 1 411 ? -26.963 -0.980 22.819 1.00 51.66 411 ALA A C 1
ATOM 3209 O O . ALA A 1 411 ? -26.730 -0.371 21.775 1.00 51.66 411 ALA A O 1
ATOM 3210 N N . GLY A 1 412 ? -27.995 -0.661 23.608 1.00 53.84 412 GLY A N 1
ATOM 3211 C CA . GLY A 1 412 ? -28.885 0.465 23.332 1.00 53.84 412 GLY A CA 1
ATOM 3212 C C . GLY A 1 412 ? -28.164 1.813 23.375 1.00 53.84 412 GLY A C 1
ATOM 3213 O O . GLY A 1 412 ? -28.309 2.607 22.447 1.00 53.84 412 GLY A O 1
ATOM 3214 N N . LYS A 1 413 ? -27.346 2.054 24.411 1.00 51.91 413 LYS A N 1
ATOM 3215 C CA . LYS A 1 413 ? -26.607 3.317 24.581 1.00 51.91 413 LYS A CA 1
ATOM 3216 C C . LYS A 1 413 ? -25.678 3.624 23.404 1.00 51.91 413 LYS A C 1
ATOM 3218 O O . LYS A 1 413 ? -25.585 4.776 22.992 1.00 51.91 413 LYS A O 1
ATOM 3223 N N . TYR A 1 414 ? -25.021 2.608 22.850 1.00 47.97 414 TYR A N 1
ATOM 3224 C CA . TYR A 1 414 ? -24.064 2.781 21.752 1.00 47.97 414 TYR A CA 1
ATOM 3225 C C . TYR A 1 414 ? -24.693 2.703 20.352 1.00 47.97 414 TYR A C 1
ATOM 3227 O O . TYR A 1 414 ? -23.979 2.650 19.358 1.00 47.97 414 TYR A O 1
ATOM 3235 N N . GLY A 1 415 ? -26.026 2.765 20.248 1.00 45.97 415 GLY A N 1
ATOM 3236 C CA . GLY A 1 415 ? -26.708 2.887 18.958 1.00 45.97 415 GLY A CA 1
ATOM 3237 C C . GLY A 1 415 ? -26.917 1.563 18.222 1.00 45.97 415 GLY A C 1
ATOM 3238 O O . GLY A 1 415 ? -27.061 1.569 17.002 1.00 45.97 415 GLY A O 1
ATOM 3239 N N . HIS A 1 416 ? -26.994 0.438 18.943 1.00 47.94 416 HIS A N 1
ATOM 3240 C CA . HIS A 1 416 ? -27.272 -0.888 18.378 1.00 47.94 416 HIS A CA 1
ATOM 3241 C C . HIS A 1 416 ? -28.668 -1.407 18.794 1.00 47.94 416 HIS A C 1
ATOM 3243 O O . HIS A 1 416 ? -28.782 -2.350 19.586 1.00 47.94 416 HIS A O 1
ATOM 3249 N N . PRO A 1 417 ? -29.769 -0.832 18.264 1.00 50.41 417 PRO A N 1
ATOM 3250 C CA . PRO A 1 417 ? -31.138 -1.146 18.692 1.00 50.41 417 PRO A CA 1
ATOM 3251 C C . PRO A 1 417 ? -31.578 -2.577 18.347 1.00 50.41 417 PRO A C 1
ATOM 3253 O O . PRO A 1 417 ? -32.358 -3.184 19.084 1.00 50.41 417 PRO A O 1
ATOM 3256 N N . ASN A 1 418 ? -31.055 -3.148 17.259 1.00 47.53 418 ASN A N 1
ATOM 3257 C CA . ASN A 1 418 ? -31.345 -4.529 16.861 1.00 47.53 418 ASN A CA 1
ATOM 3258 C C . ASN A 1 418 ? -30.715 -5.530 17.839 1.00 47.53 418 ASN A C 1
ATOM 3260 O O . ASN A 1 418 ? -31.383 -6.463 18.285 1.00 47.53 418 ASN A O 1
ATOM 3264 N N . LEU A 1 419 ? -29.464 -5.281 18.241 1.00 48.72 419 LEU A N 1
ATOM 3265 C CA . LEU A 1 419 ? -28.752 -6.078 19.239 1.00 48.72 419 LEU A CA 1
ATOM 3266 C C . LEU A 1 419 ? -29.414 -5.952 20.614 1.00 48.72 419 LEU A C 1
ATOM 3268 O O . LEU A 1 419 ? -29.686 -6.959 21.263 1.00 48.72 419 LEU A O 1
ATOM 3272 N N . GLN A 1 420 ? -29.759 -4.730 21.026 1.00 56.78 420 GLN A N 1
ATOM 3273 C CA . GLN A 1 420 ? -30.539 -4.491 22.238 1.00 56.78 420 GLN A CA 1
ATOM 3274 C C . GLN A 1 420 ? -31.840 -5.308 22.236 1.00 56.78 420 GLN A C 1
ATOM 3276 O O . GLN A 1 420 ? -32.140 -5.996 23.211 1.00 56.78 420 GLN A O 1
ATOM 3281 N N . SER A 1 421 ? -32.605 -5.252 21.145 1.00 54.16 421 SER A N 1
ATOM 3282 C CA . SER A 1 421 ? -33.882 -5.964 21.018 1.00 54.16 421 SER A CA 1
ATOM 3283 C C . SER A 1 421 ? -33.693 -7.481 21.073 1.00 54.16 421 SER A C 1
ATOM 3285 O O . SER A 1 421 ? -34.437 -8.173 21.766 1.00 54.16 421 SER A O 1
ATOM 3287 N N . HIS A 1 422 ? -32.661 -8.002 20.406 1.00 51.66 422 HIS A N 1
ATOM 3288 C CA . HIS A 1 422 ? -32.306 -9.420 20.444 1.00 51.66 422 HIS A CA 1
ATOM 3289 C C . HIS A 1 422 ? -31.954 -9.888 21.865 1.00 51.66 422 HIS A C 1
ATOM 3291 O O . HIS A 1 422 ? -32.472 -10.905 22.331 1.00 51.66 422 HIS A O 1
ATOM 3297 N N . LEU A 1 423 ? -31.130 -9.116 22.582 1.00 51.22 423 LEU A N 1
ATOM 3298 C CA . LEU A 1 423 ? -30.718 -9.407 23.958 1.00 51.22 423 LEU A CA 1
ATOM 3299 C C . LEU A 1 423 ? -31.902 -9.372 24.935 1.00 51.22 423 LEU A C 1
ATOM 3301 O O . LEU A 1 423 ? -32.004 -10.238 25.801 1.00 51.22 423 LEU A O 1
ATOM 3305 N N . ARG A 1 424 ? -32.833 -8.419 24.776 1.00 59.31 424 ARG A N 1
ATOM 3306 C CA . ARG A 1 424 ? -34.053 -8.345 25.602 1.00 59.31 424 ARG A CA 1
ATOM 3307 C C . ARG A 1 424 ? -35.049 -9.472 25.309 1.00 59.31 424 ARG A C 1
ATOM 3309 O O . ARG A 1 424 ? -35.762 -9.888 26.214 1.00 59.31 424 ARG A O 1
ATOM 3316 N N . ASN A 1 425 ? -35.090 -9.982 24.078 1.00 54.75 425 ASN A N 1
ATOM 3317 C CA . ASN A 1 425 ? -36.007 -11.058 23.692 1.00 54.75 425 ASN A CA 1
ATOM 3318 C C . ASN A 1 425 ? -35.528 -12.453 24.134 1.00 54.75 425 ASN A C 1
ATOM 3320 O O . ASN A 1 425 ? -36.359 -13.321 24.392 1.00 54.75 425 ASN A O 1
ATOM 3324 N N . LYS A 1 426 ? -34.211 -12.683 24.251 1.00 49.47 426 LYS A N 1
ATOM 3325 C CA . LYS A 1 426 ? -33.651 -13.982 24.675 1.00 49.47 426 LYS A CA 1
ATOM 3326 C C . LYS A 1 426 ? -33.766 -14.264 26.178 1.00 49.47 426 LYS A C 1
ATOM 3328 O O . LYS A 1 426 ? -33.786 -15.428 26.561 1.00 49.47 426 LYS A O 1
ATOM 3333 N N . THR A 1 427 ? -33.846 -13.245 27.035 1.00 48.75 427 THR A N 1
ATOM 3334 C CA . THR A 1 427 ? -33.795 -13.429 28.499 1.00 48.75 427 THR A CA 1
ATOM 3335 C C . THR A 1 427 ? -35.127 -13.814 29.142 1.00 48.75 427 THR A C 1
ATOM 3337 O O . THR A 1 427 ? -35.150 -14.055 30.346 1.00 48.75 427 THR A O 1
ATOM 3340 N N . GLY A 1 428 ? -36.232 -13.891 28.386 1.00 44.09 428 GLY A N 1
ATOM 3341 C CA . GLY A 1 428 ? -37.538 -14.373 28.869 1.00 44.09 428 GLY A CA 1
ATOM 3342 C C . GLY A 1 428 ? -38.133 -13.620 30.069 1.00 44.09 428 GLY A C 1
ATOM 3343 O O . GLY A 1 428 ? -39.201 -13.987 30.548 1.00 44.09 428 GLY A O 1
ATOM 3344 N N . ASN A 1 429 ? -37.478 -12.565 30.552 1.00 41.34 429 ASN A N 1
ATOM 3345 C CA . ASN A 1 429 ? -37.790 -11.921 31.812 1.00 41.34 429 ASN A CA 1
ATOM 3346 C C . ASN A 1 429 ? -38.109 -10.453 31.578 1.00 41.34 429 ASN A C 1
ATOM 3348 O O . ASN A 1 429 ? -37.301 -9.669 31.079 1.00 41.34 429 ASN A O 1
ATOM 3352 N N . SER A 1 430 ? -39.291 -10.083 32.052 1.00 43.84 430 SER A N 1
ATOM 3353 C CA . SER A 1 430 ? -39.658 -8.744 32.477 1.00 43.84 430 SER A CA 1
ATOM 3354 C C . SER A 1 430 ? -38.732 -8.279 33.610 1.00 43.84 430 SER A C 1
ATOM 3356 O O . SER A 1 430 ? -39.184 -8.125 34.745 1.00 43.84 430 SER A O 1
ATOM 3358 N N . ILE A 1 431 ? -37.433 -8.103 33.345 1.00 42.25 431 ILE A N 1
ATOM 3359 C CA . ILE A 1 431 ? -36.537 -7.422 34.280 1.00 42.25 431 ILE A CA 1
ATOM 3360 C C . ILE A 1 431 ? -37.097 -6.000 34.380 1.00 42.25 431 ILE A C 1
ATOM 3362 O O . ILE A 1 431 ? -37.116 -5.286 33.370 1.00 42.25 431 ILE A O 1
ATOM 3366 N N . PRO A 1 432 ? -37.666 -5.599 35.532 1.00 42.50 432 PRO A N 1
ATOM 3367 C CA . PRO A 1 432 ? -38.281 -4.291 35.654 1.00 42.50 432 PRO A CA 1
ATOM 3368 C C . PRO A 1 432 ? -37.212 -3.239 35.387 1.00 42.50 432 PRO A C 1
ATOM 3370 O O . PRO A 1 432 ? -36.115 -3.337 35.937 1.00 42.50 432 PRO A O 1
ATOM 3373 N N . LYS A 1 433 ? -37.547 -2.247 34.557 1.00 47.44 433 LYS A N 1
ATOM 3374 C CA . LYS A 1 433 ? -36.688 -1.095 34.256 1.00 47.44 433 LYS A CA 1
ATOM 3375 C C . LYS A 1 433 ? -36.068 -0.585 35.563 1.00 47.44 433 LYS A C 1
ATOM 3377 O O . LYS A 1 433 ? -36.841 -0.231 36.468 1.00 47.44 433 LYS A O 1
ATOM 3382 N N . PRO A 1 434 ? -34.734 -0.581 35.720 1.00 46.72 434 PRO A N 1
ATOM 3383 C CA . PRO A 1 434 ? -34.116 -0.016 36.900 1.00 46.72 434 PRO A CA 1
ATOM 3384 C C . PRO A 1 434 ? -34.289 1.500 36.821 1.00 46.72 434 PRO A C 1
ATOM 3386 O O . PRO A 1 434 ? -33.442 2.231 36.330 1.00 46.72 434 PRO A O 1
ATOM 3389 N N . HIS A 1 435 ? -35.420 2.002 37.312 1.00 48.00 435 HIS A N 1
ATOM 3390 C CA . HIS A 1 435 ? -35.468 3.393 37.724 1.00 48.00 435 HIS A CA 1
ATOM 3391 C C . HIS A 1 435 ? -34.373 3.565 38.768 1.00 48.00 435 HIS A C 1
ATOM 3393 O O . HIS A 1 435 ? -34.326 2.750 39.695 1.00 48.00 435 HIS A O 1
ATOM 3399 N N . LEU A 1 436 ? -33.550 4.612 38.637 1.00 50.38 436 LEU A N 1
ATOM 3400 C CA . LEU A 1 436 ? -32.737 5.113 39.739 1.00 50.38 436 LEU A CA 1
ATOM 3401 C C . LEU A 1 436 ? -33.661 5.208 40.953 1.00 50.38 436 LEU A C 1
ATOM 3403 O O . LEU A 1 436 ? -34.495 6.112 41.076 1.00 50.38 436 LEU A O 1
ATOM 3407 N N . ARG A 1 437 ? -33.584 4.202 41.828 1.00 51.12 437 ARG A N 1
ATOM 3408 C CA . ARG A 1 437 ? -34.135 4.339 43.165 1.00 51.12 437 ARG A CA 1
ATOM 3409 C C . ARG A 1 437 ? -33.274 5.416 43.811 1.00 51.12 437 ARG A C 1
ATOM 3411 O O . ARG A 1 437 ? -32.122 5.569 43.410 1.00 51.12 437 ARG A O 1
ATOM 3418 N N . PRO A 1 438 ? -33.787 6.181 44.779 1.00 51.09 438 PRO A N 1
ATOM 3419 C CA . PRO A 1 438 ? -32.926 6.993 45.614 1.00 51.09 438 PRO A CA 1
ATOM 3420 C C . PRO A 1 438 ? -31.883 6.062 46.255 1.00 51.09 438 PRO A C 1
ATOM 3422 O O . PRO A 1 438 ? -32.144 5.413 47.267 1.00 51.09 438 PRO A O 1
ATOM 3425 N N . SER A 1 439 ? -30.738 5.918 45.588 1.00 56.12 439 SER A N 1
ATOM 3426 C CA . SER A 1 439 ? -29.681 4.985 45.930 1.00 56.12 439 SER A CA 1
ATOM 3427 C C . SER A 1 439 ? -28.847 5.606 47.028 1.00 56.12 439 SER A C 1
ATOM 3429 O O . SER A 1 439 ? -28.736 6.830 47.131 1.00 56.12 439 SER A O 1
ATOM 3431 N N . TRP A 1 440 ? -28.233 4.767 47.848 1.00 63.75 440 TRP A N 1
ATOM 3432 C CA . TRP A 1 440 ? -27.257 5.248 48.809 1.00 63.75 440 TRP A CA 1
ATOM 3433 C C . TRP A 1 440 ? -26.146 6.018 48.090 1.00 63.75 440 TRP A C 1
ATOM 3435 O O . TRP A 1 440 ? -25.674 5.609 47.030 1.00 63.75 440 TRP A O 1
ATOM 3445 N N . PHE A 1 441 ? -25.762 7.155 48.664 1.00 73.69 441 PHE A N 1
ATOM 3446 C CA . PHE A 1 441 ? -24.528 7.833 48.295 1.00 73.69 441 PHE A CA 1
ATOM 3447 C C . PHE A 1 441 ? -23.406 7.272 49.155 1.00 73.69 441 PHE A C 1
ATOM 3449 O O . PHE A 1 441 ? -23.599 7.040 50.354 1.00 73.69 441 PHE A O 1
ATOM 3456 N N . PHE A 1 442 ? -22.245 7.060 48.546 1.00 71.75 442 PHE A N 1
ATOM 3457 C CA . PHE A 1 442 ? -21.063 6.587 49.250 1.00 71.75 442 PHE A CA 1
ATOM 3458 C C . PHE A 1 442 ? -19.815 7.367 48.830 1.00 71.75 442 PHE A C 1
ATOM 3460 O O . PHE A 1 442 ? -19.758 7.977 47.761 1.00 71.75 442 PHE A O 1
ATOM 3467 N N . GLY A 1 443 ? -18.800 7.335 49.691 1.00 67.06 443 GLY A N 1
ATOM 3468 C CA . GLY A 1 443 ? -17.451 7.788 49.372 1.00 67.06 443 GLY A CA 1
ATOM 3469 C C . GLY A 1 443 ? -16.426 7.135 50.283 1.00 67.06 443 GLY A C 1
ATOM 3470 O O . GLY A 1 443 ? -16.746 6.693 51.386 1.00 67.06 443 GLY A O 1
ATOM 3471 N N . ASN A 1 444 ? -15.189 7.059 49.806 1.00 65.88 444 ASN A N 1
ATOM 3472 C CA . ASN A 1 444 ? -14.123 6.301 50.450 1.00 65.88 444 ASN A CA 1
ATOM 3473 C C . ASN A 1 444 ? -13.124 7.233 51.159 1.00 65.88 444 ASN A C 1
ATOM 3475 O O . ASN A 1 444 ? -11.970 7.358 50.745 1.00 65.88 444 ASN A O 1
ATOM 3479 N N . TYR A 1 445 ? -13.588 7.922 52.209 1.00 71.75 445 TYR A N 1
ATOM 3480 C CA . TYR A 1 445 ? -12.779 8.874 52.980 1.00 71.75 445 TYR A CA 1
ATOM 3481 C C . TYR A 1 445 ? -12.811 8.552 54.479 1.00 71.75 445 TYR A C 1
ATOM 3483 O O . TYR A 1 445 ? -13.869 8.317 55.064 1.00 71.75 445 TYR A O 1
ATOM 3491 N N . SER A 1 446 ? -11.643 8.573 55.120 1.00 66.19 446 SER A N 1
ATOM 3492 C CA . SER A 1 446 ? -11.495 8.346 56.560 1.00 66.19 446 SER A CA 1
ATOM 3493 C C . SER A 1 446 ? -12.057 9.509 57.385 1.00 66.19 446 SER A C 1
ATOM 3495 O O . SER A 1 446 ? -11.779 10.666 57.080 1.00 66.19 446 SER A O 1
ATOM 3497 N N . GLY A 1 447 ? -12.785 9.213 58.469 1.00 65.31 447 GLY A N 1
ATOM 3498 C CA . GLY A 1 447 ? -13.292 10.227 59.411 1.00 65.31 447 GLY A CA 1
ATOM 3499 C C . GLY A 1 447 ? -14.631 10.873 59.024 1.00 65.31 447 GLY A C 1
ATOM 3500 O O . GLY A 1 447 ? -15.027 11.875 59.628 1.00 65.31 447 GLY A O 1
ATOM 3501 N N . LEU A 1 448 ? -15.333 10.291 58.045 1.00 69.75 448 LEU A N 1
ATOM 3502 C CA . LEU A 1 448 ? -16.694 10.647 57.647 1.00 69.75 448 LEU A CA 1
ATOM 3503 C C . LEU A 1 448 ? -17.695 9.598 58.133 1.00 69.75 448 LEU A C 1
ATOM 3505 O O . LEU A 1 448 ? -17.437 8.399 58.059 1.00 69.75 448 LEU A O 1
ATOM 3509 N N . SER A 1 449 ? -18.859 10.045 58.599 1.00 68.88 449 SER A N 1
ATOM 3510 C CA . SER A 1 449 ? -19.990 9.167 58.918 1.00 68.88 449 SER A CA 1
ATOM 3511 C C . SER A 1 449 ? -21.255 9.655 58.225 1.00 68.88 449 SER A C 1
ATOM 3513 O O . SER A 1 449 ? -21.532 10.855 58.202 1.00 68.88 449 SER A O 1
ATOM 3515 N N . PHE A 1 450 ? -22.009 8.706 57.670 1.00 69.88 450 PHE A N 1
ATOM 3516 C CA . PHE A 1 450 ? -23.195 8.955 56.859 1.00 69.88 450 PHE A CA 1
ATOM 3517 C C . PHE A 1 450 ? -24.413 8.330 57.513 1.00 69.88 450 PHE A C 1
ATOM 3519 O O . PHE A 1 450 ? -24.374 7.181 57.951 1.00 69.88 450 PHE A O 1
ATOM 3526 N N . THR A 1 451 ? -25.517 9.066 57.522 1.00 67.88 451 THR A N 1
ATOM 3527 C CA . THR A 1 451 ? -26.839 8.458 57.690 1.00 67.88 451 THR A CA 1
ATOM 3528 C C . THR A 1 451 ? -27.635 8.730 56.426 1.00 67.88 451 THR A C 1
ATOM 3530 O O . THR A 1 451 ? -28.008 9.871 56.154 1.00 67.88 451 THR A O 1
ATOM 3533 N N . ASN A 1 452 ? -27.834 7.669 55.644 1.00 64.62 452 ASN A N 1
ATOM 3534 C CA . ASN A 1 452 ? -28.700 7.662 54.474 1.00 64.62 452 ASN A CA 1
ATOM 3535 C C . ASN A 1 452 ? -30.030 7.063 54.919 1.00 64.62 452 ASN A C 1
ATOM 3537 O O . ASN A 1 452 ? -30.115 5.853 55.120 1.00 64.62 452 ASN A O 1
ATOM 3541 N N . ASN A 1 453 ? -31.057 7.891 55.095 1.00 61.78 453 ASN A N 1
ATOM 3542 C CA . ASN A 1 453 ? -32.404 7.371 55.303 1.00 61.78 453 ASN A CA 1
ATOM 3543 C C . ASN A 1 453 ? -32.996 7.053 53.922 1.00 61.78 453 ASN A C 1
ATOM 3545 O O . ASN A 1 453 ? -33.276 7.994 53.175 1.00 61.78 453 ASN A O 1
ATOM 3549 N N . PRO A 1 454 ? -33.145 5.768 53.539 1.00 55.59 454 PRO A N 1
ATOM 3550 C CA . PRO A 1 454 ? -33.763 5.426 52.266 1.00 55.59 454 PRO A CA 1
ATOM 3551 C C . PRO A 1 454 ? -35.208 5.937 52.244 1.00 55.59 454 PRO A C 1
ATOM 3553 O O . PRO A 1 454 ? -35.913 5.872 53.254 1.00 55.59 454 PRO A O 1
ATOM 3556 N N . ALA A 1 455 ? -35.648 6.456 51.097 1.00 51.75 455 ALA A N 1
ATOM 3557 C CA . ALA A 1 455 ? -37.009 6.956 50.935 1.00 51.75 455 ALA A CA 1
ATOM 3558 C C . ALA A 1 455 ? -38.027 5.838 51.238 1.00 51.75 455 ALA A C 1
ATOM 3560 O O . ALA A 1 455 ? -37.968 4.756 50.656 1.00 51.75 455 ALA A O 1
ATOM 3561 N N . SER A 1 456 ? -38.970 6.095 52.148 1.00 46.25 456 SER A N 1
ATOM 3562 C CA . SER A 1 456 ? -40.005 5.134 52.568 1.00 46.25 456 SER A CA 1
ATOM 3563 C C . SER A 1 456 ? -41.213 5.072 51.622 1.00 46.25 456 SER A C 1
ATOM 3565 O O . SER A 1 456 ? -42.166 4.338 51.876 1.00 46.25 456 SER A O 1
ATOM 3567 N N . SER A 1 457 ? -41.196 5.837 50.528 1.00 47.72 457 SER A N 1
ATOM 3568 C CA . SER A 1 457 ? -42.272 5.912 49.537 1.00 47.72 457 SER A CA 1
ATOM 3569 C C . SER A 1 457 ? -41.705 6.172 48.131 1.00 47.72 457 SER A C 1
ATOM 3571 O O . SER A 1 457 ? -40.558 6.600 48.010 1.00 47.72 457 SER A O 1
ATOM 3573 N N . PRO A 1 458 ? -42.489 5.956 47.055 1.00 46.56 458 PRO A N 1
ATOM 3574 C CA . PRO A 1 458 ? -42.079 6.249 45.677 1.00 46.56 458 PRO A CA 1
ATOM 3575 C C . PRO A 1 458 ? -41.770 7.733 45.409 1.00 46.56 458 PRO A C 1
ATOM 3577 O O . PRO A 1 458 ? -41.269 8.055 44.335 1.00 46.56 458 PRO A O 1
ATOM 3580 N N . SER A 1 459 ? -42.075 8.637 46.350 1.00 46.84 459 SER A N 1
ATOM 3581 C CA . SER A 1 459 ? -41.639 10.037 46.337 1.00 46.84 459 SER A CA 1
ATOM 3582 C C . SER A 1 459 ? -40.173 10.160 46.778 1.00 46.84 459 SER A C 1
ATOM 3584 O O . SER A 1 459 ? -39.768 9.697 47.842 1.00 46.84 459 SER A O 1
ATOM 3586 N N . ARG A 1 460 ? -39.381 10.758 45.883 1.00 62.00 460 ARG A N 1
ATOM 3587 C CA . ARG A 1 460 ? -37.950 10.529 45.653 1.00 62.00 460 ARG A CA 1
ATOM 3588 C C . ARG A 1 460 ? -37.044 11.521 46.384 1.00 62.00 460 ARG A C 1
ATOM 3590 O O . ARG A 1 460 ? -36.462 12.392 45.742 1.00 62.00 460 ARG A O 1
ATOM 3597 N N . THR A 1 461 ? -36.873 11.351 47.690 1.00 65.88 461 THR A N 1
ATOM 3598 C CA . THR A 1 461 ? -35.983 12.226 48.463 1.00 65.88 461 THR A CA 1
ATOM 3599 C C . THR A 1 461 ? -35.147 11.449 49.479 1.00 65.88 461 THR A C 1
ATOM 3601 O O . THR A 1 461 ? -35.684 10.682 50.275 1.00 65.88 461 THR A O 1
ATOM 3604 N N . ILE A 1 462 ? -33.830 11.655 49.462 1.00 69.00 462 ILE A N 1
ATOM 3605 C CA . ILE A 1 462 ? -32.870 11.149 50.447 1.00 69.00 462 ILE A CA 1
ATOM 3606 C C . ILE A 1 462 ? -32.420 12.307 51.321 1.00 69.00 462 ILE A C 1
ATOM 3608 O O . ILE A 1 462 ? -31.867 13.289 50.833 1.00 69.00 462 ILE A O 1
ATOM 3612 N N . THR A 1 463 ? -32.568 12.165 52.633 1.00 70.06 463 THR A N 1
ATOM 3613 C CA . THR A 1 463 ? -31.838 13.027 53.563 1.00 70.06 463 THR A CA 1
ATOM 3614 C C . THR A 1 463 ? -30.451 12.441 53.783 1.00 70.06 463 THR A C 1
ATOM 3616 O O . THR A 1 463 ? -30.319 11.332 54.302 1.00 70.06 463 THR A O 1
ATOM 3619 N N . MET A 1 464 ? -29.429 13.200 53.403 1.00 74.25 464 MET A N 1
ATOM 3620 C CA . MET A 1 464 ? -28.031 12.876 53.639 1.00 74.25 464 MET A CA 1
ATOM 3621 C C . MET A 1 464 ? -27.525 13.721 54.809 1.00 74.25 464 MET A C 1
ATOM 3623 O O . MET A 1 464 ? -27.421 14.948 54.705 1.00 74.25 464 MET A O 1
ATOM 3627 N N . ASN A 1 465 ? -27.192 13.068 55.926 1.00 74.69 465 ASN A N 1
ATOM 3628 C CA . ASN A 1 465 ? -26.448 13.720 57.005 1.00 74.69 465 ASN A CA 1
ATOM 3629 C C . ASN A 1 465 ? -25.010 13.217 57.003 1.00 74.69 465 ASN A C 1
ATOM 3631 O O . ASN A 1 465 ? -24.781 12.010 57.114 1.00 74.69 465 ASN A O 1
ATOM 3635 N N . VAL A 1 466 ? -24.064 14.153 56.939 1.00 74.31 466 VAL A N 1
ATOM 3636 C CA . VAL A 1 466 ? -22.630 13.868 56.971 1.00 74.31 466 VAL A CA 1
ATOM 3637 C C . VAL A 1 466 ? -22.019 14.507 58.214 1.00 74.31 466 VAL A C 1
ATOM 3639 O O . VAL A 1 466 ? -22.155 15.713 58.449 1.00 74.31 466 VAL A O 1
ATOM 3642 N N . THR A 1 467 ? -21.361 13.684 59.027 1.00 72.88 467 THR A N 1
ATOM 3643 C CA . THR A 1 467 ? -20.666 14.088 60.256 1.00 72.88 467 THR A CA 1
ATOM 3644 C C . THR A 1 467 ? -19.159 13.909 60.111 1.00 72.88 467 THR A C 1
ATOM 3646 O O . THR A 1 467 ? -18.699 12.835 59.723 1.00 72.88 467 THR A O 1
ATOM 3649 N N . PHE A 1 468 ? -18.405 14.954 60.470 1.00 72.44 468 PHE A N 1
ATOM 3650 C CA . PHE A 1 468 ? -16.944 15.025 60.342 1.00 72.44 468 PHE A CA 1
ATOM 3651 C C . PHE A 1 468 ? -16.270 14.839 61.702 1.00 72.44 468 PHE A C 1
ATOM 3653 O O . PHE A 1 468 ? -16.551 15.595 62.635 1.00 72.44 468 PHE A O 1
ATOM 3660 N N . SER A 1 469 ? -15.347 13.884 61.815 1.00 63.72 469 SER A N 1
ATOM 3661 C CA . SER A 1 469 ? -14.483 13.733 62.991 1.00 63.72 469 SER A CA 1
ATOM 3662 C C . SER A 1 469 ? -13.036 14.071 62.628 1.00 63.72 469 SER A C 1
ATOM 3664 O O . SER A 1 469 ? -12.356 13.252 62.015 1.00 63.72 469 SER A O 1
ATOM 3666 N N . GLY A 1 470 ? -12.566 15.268 62.995 1.00 61.44 470 GLY A N 1
ATOM 3667 C CA . GLY A 1 470 ? -11.186 15.716 62.752 1.00 61.44 470 GLY A CA 1
ATOM 3668 C C . GLY A 1 470 ? -11.080 17.097 62.097 1.00 61.44 470 GLY A C 1
ATOM 3669 O O . GLY A 1 470 ? -12.081 17.793 61.908 1.00 61.44 470 GLY A O 1
ATOM 3670 N N . SER A 1 471 ? -9.848 17.505 61.785 1.00 60.38 471 SER A N 1
ATOM 3671 C CA . SER A 1 471 ? -9.558 18.668 60.940 1.00 60.38 471 SER A CA 1
ATOM 3672 C C . SER A 1 471 ? -9.266 18.178 59.526 1.00 60.38 471 SER A C 1
ATOM 3674 O O . SER A 1 471 ? -8.375 17.351 59.348 1.00 60.38 471 SER A O 1
ATOM 3676 N N . PHE A 1 472 ? -10.012 18.679 58.545 1.00 63.78 472 PHE A N 1
ATOM 3677 C CA . PHE A 1 472 ? -9.849 18.367 57.127 1.00 63.78 472 PHE A CA 1
ATOM 3678 C C . PHE A 1 472 ? -9.563 19.678 56.393 1.00 63.78 472 PHE A C 1
ATOM 3680 O O . PHE A 1 472 ? -10.189 20.690 56.704 1.00 63.78 472 PHE A O 1
ATOM 3687 N N . SER A 1 473 ? -8.611 19.678 55.463 1.00 58.06 473 SER A N 1
ATOM 3688 C CA . SER A 1 473 ? -8.245 20.854 54.657 1.00 58.06 473 SER A CA 1
ATOM 3689 C C . SER A 1 473 ? -8.444 20.609 53.158 1.00 58.06 473 SER A C 1
ATOM 3691 O O . SER A 1 473 ? -7.703 21.146 52.337 1.00 58.06 473 SER A O 1
ATOM 3693 N N . GLU A 1 474 ? -9.400 19.754 52.791 1.00 69.31 474 GLU A N 1
ATOM 3694 C CA . GLU A 1 474 ? -9.500 19.166 51.451 1.00 69.31 474 GLU A CA 1
ATOM 3695 C C . GLU A 1 474 ? -10.948 19.147 50.932 1.00 69.31 474 GLU A C 1
ATOM 3697 O O . GLU A 1 474 ? -11.906 19.277 51.699 1.00 69.31 474 GLU A O 1
ATOM 3702 N N . HIS A 1 475 ? -11.094 19.019 49.609 1.00 77.94 475 HIS A N 1
ATOM 3703 C CA . HIS A 1 475 ? -12.380 18.789 48.947 1.00 77.94 475 HIS A CA 1
ATOM 3704 C C . HIS A 1 475 ? -12.661 17.288 48.893 1.00 77.94 475 HIS A C 1
ATOM 3706 O O . HIS A 1 475 ? -11.755 16.479 48.728 1.00 77.94 475 HIS A O 1
ATOM 3712 N N . PHE A 1 476 ? -13.919 16.906 48.985 1.00 76.19 476 PHE A N 1
ATOM 3713 C CA . PHE A 1 476 ? -14.358 15.515 48.884 1.00 76.19 476 PHE A CA 1
ATOM 3714 C C . PHE A 1 476 ? -15.708 15.483 48.189 1.00 76.19 476 PHE A C 1
ATOM 3716 O O . PHE A 1 476 ? -16.482 16.440 48.263 1.00 76.19 476 PHE A O 1
ATOM 3723 N N . TYR A 1 477 ? -16.017 14.374 47.531 1.00 80.38 477 TYR A N 1
ATOM 3724 C CA . TYR A 1 477 ? -17.358 14.169 47.020 1.00 80.38 477 TYR A CA 1
ATOM 3725 C C . TYR A 1 477 ? -17.792 12.716 47.071 1.00 80.38 477 TYR A C 1
ATOM 3727 O O . TYR A 1 477 ? -16.993 11.787 47.072 1.00 80.38 477 TYR A O 1
ATOM 3735 N N . PHE A 1 478 ? -19.100 12.545 47.154 1.00 80.00 478 PHE A N 1
ATOM 3736 C CA . PHE A 1 478 ? -19.798 11.275 47.192 1.00 80.00 478 PHE A CA 1
ATOM 3737 C C . PHE A 1 478 ? -20.536 11.111 45.886 1.00 80.00 478 PHE A C 1
ATOM 3739 O O . PHE A 1 478 ? -21.070 12.086 45.355 1.00 80.00 478 PHE A O 1
ATOM 3746 N N . ARG A 1 479 ? -20.633 9.883 45.400 1.00 83.56 479 ARG A N 1
ATOM 3747 C CA . ARG A 1 479 ? -21.489 9.581 44.258 1.00 83.56 479 ARG A CA 1
ATOM 3748 C C . ARG A 1 479 ? -22.614 8.651 44.655 1.00 83.56 479 ARG A C 1
ATOM 3750 O O . ARG A 1 479 ? -22.528 7.936 45.658 1.00 83.56 479 ARG A O 1
ATOM 3757 N N . ALA A 1 480 ? -23.665 8.674 43.852 1.00 79.56 480 ALA A N 1
ATOM 3758 C CA . ALA A 1 480 ? -24.689 7.657 43.874 1.00 79.56 480 ALA A CA 1
ATOM 3759 C C . ALA A 1 480 ? -24.042 6.288 43.650 1.00 79.56 480 ALA A C 1
ATOM 3761 O O . ALA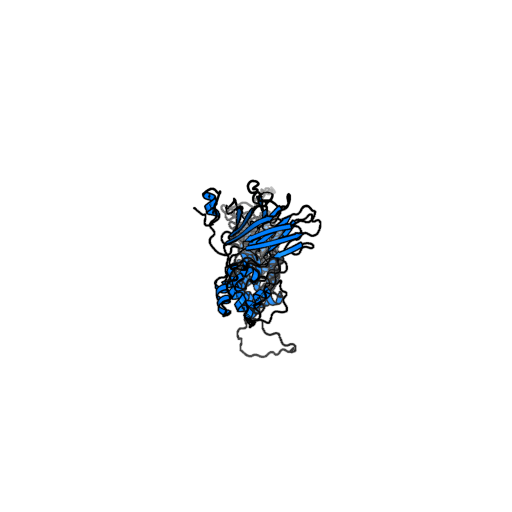 A 1 480 ? -23.074 6.148 42.894 1.00 79.56 480 ALA A O 1
ATOM 3762 N N . GLN A 1 481 ? -24.587 5.272 44.313 1.00 74.44 481 GLN A N 1
ATOM 3763 C CA . GLN A 1 481 ? -24.119 3.910 44.125 1.00 74.44 481 GLN A CA 1
ATOM 3764 C C . GLN A 1 481 ? -24.362 3.400 42.705 1.00 74.44 481 GLN A C 1
ATOM 3766 O O . GLN A 1 481 ? -23.543 2.661 42.169 1.00 74.44 481 GLN A O 1
ATOM 3771 N N . GLU A 1 482 ? -25.463 3.831 42.100 1.00 73.50 482 GLU A N 1
ATOM 3772 C CA . GLU A 1 482 ? -25.900 3.395 40.781 1.00 73.50 482 GLU A CA 1
ATOM 3773 C C . GLU A 1 482 ? -25.663 4.502 39.744 1.00 73.50 482 GLU A C 1
ATOM 3775 O O . GLU A 1 482 ? -25.801 5.693 40.041 1.00 73.50 482 GLU A O 1
ATOM 3780 N N . ALA A 1 483 ? -25.296 4.100 38.525 1.00 75.75 483 ALA A N 1
ATOM 3781 C CA . ALA A 1 483 ? -25.150 5.008 37.393 1.00 75.75 483 ALA A CA 1
ATOM 3782 C C . ALA A 1 483 ? -26.519 5.473 36.876 1.00 75.75 483 ALA A C 1
ATOM 3784 O O . ALA A 1 483 ? -27.542 4.823 37.104 1.00 75.75 483 ALA A O 1
ATOM 3785 N N . ILE A 1 484 ? -26.530 6.565 36.110 1.00 75.62 484 ILE A N 1
ATOM 3786 C CA . ILE A 1 484 ? -27.712 6.994 35.356 1.00 75.62 484 ILE A CA 1
ATOM 3787 C C . ILE A 1 484 ? -28.138 5.861 34.406 1.00 75.62 484 ILE A C 1
ATOM 3789 O O . ILE A 1 484 ? -27.285 5.337 33.679 1.00 75.62 484 ILE A O 1
ATOM 3793 N N . PRO A 1 485 ? -29.420 5.445 34.407 1.00 69.94 485 PRO A N 1
ATOM 3794 C CA . PRO A 1 485 ? -29.928 4.443 33.485 1.00 69.94 485 PRO A CA 1
ATOM 3795 C C . PRO A 1 485 ? -29.716 4.903 32.040 1.00 69.94 485 PRO A C 1
ATOM 3797 O O . PRO A 1 485 ? -29.967 6.067 31.731 1.00 69.94 485 PRO A O 1
ATOM 3800 N N . PRO A 1 486 ? -29.278 4.031 31.126 1.00 61.22 486 PRO A N 1
ATOM 3801 C CA . PRO A 1 486 ? -28.995 4.446 29.756 1.00 61.22 486 PRO A CA 1
ATOM 3802 C C . PRO A 1 486 ? -30.261 4.773 28.955 1.00 61.22 486 PRO A C 1
ATOM 3804 O O . PRO A 1 486 ? -30.169 5.441 27.929 1.00 61.22 486 PRO A O 1
ATOM 3807 N N . GLU A 1 487 ? -31.440 4.343 29.409 1.00 62.38 487 GLU A N 1
ATOM 3808 C CA . GLU A 1 487 ? -32.730 4.790 28.878 1.00 62.38 487 GLU A CA 1
ATOM 3809 C C . GLU A 1 487 ? -33.142 6.209 29.312 1.00 62.38 487 GLU A C 1
ATOM 3811 O O . GLU A 1 487 ? -33.999 6.806 28.652 1.00 62.38 487 GLU A O 1
ATOM 3816 N N . ASP A 1 488 ? -32.558 6.761 30.384 1.00 69.19 488 ASP A N 1
ATOM 3817 C CA . ASP A 1 488 ? -32.806 8.140 30.816 1.00 69.19 488 ASP A CA 1
ATOM 3818 C C . ASP A 1 488 ? -32.011 9.088 29.920 1.00 69.19 488 ASP A C 1
ATOM 3820 O O . ASP A 1 488 ? -30.907 9.517 30.233 1.00 69.19 488 ASP A O 1
ATOM 3824 N N . LEU A 1 489 ? -32.601 9.416 28.770 1.00 68.88 489 LEU A N 1
ATOM 3825 C CA . LEU A 1 489 ? -32.028 10.350 27.797 1.00 68.88 489 LEU A CA 1
ATOM 3826 C C . LEU A 1 489 ? -31.985 11.801 28.301 1.00 68.88 489 LEU A C 1
ATOM 3828 O O . LEU A 1 489 ? -31.339 12.640 27.678 1.00 68.88 489 LEU A O 1
ATOM 3832 N N . ASP A 1 490 ? -32.690 12.083 29.392 1.00 75.00 490 ASP A N 1
ATOM 3833 C CA . ASP A 1 490 ? -32.736 13.371 30.072 1.00 75.00 490 ASP A CA 1
ATOM 3834 C C . ASP A 1 490 ? -32.828 13.109 31.581 1.00 75.00 490 ASP A C 1
ATOM 3836 O O . ASP A 1 490 ? -33.848 12.617 32.077 1.00 75.00 490 ASP A O 1
ATOM 3840 N N . PHE A 1 491 ? -31.730 13.351 32.297 1.00 80.06 491 PHE A N 1
ATOM 3841 C CA . PHE A 1 491 ? -31.602 13.036 33.716 1.00 80.06 491 PHE A CA 1
ATOM 3842 C C . PHE A 1 491 ? -31.376 14.301 34.536 1.00 80.06 491 PHE A C 1
ATOM 3844 O O . PHE A 1 491 ? -30.505 15.099 34.211 1.00 80.06 491 PHE A O 1
ATOM 3851 N N . TYR A 1 492 ? -32.092 14.444 35.655 1.00 83.19 492 TYR A N 1
ATOM 3852 C CA . TYR A 1 492 ? -31.940 15.576 36.566 1.00 83.19 492 TYR A CA 1
ATOM 3853 C C . TYR A 1 492 ? -32.077 15.167 38.026 1.00 83.19 492 TYR A C 1
ATOM 3855 O O . TYR A 1 492 ? -33.007 14.449 38.410 1.00 83.19 492 TYR A O 1
ATOM 3863 N N . PHE A 1 493 ? -31.239 15.767 38.865 1.00 84.38 493 PHE A N 1
ATOM 3864 C CA . PHE A 1 493 ? -31.372 15.707 40.311 1.00 84.38 493 PHE A CA 1
ATOM 3865 C C . PHE A 1 493 ? -31.081 17.053 40.969 1.00 84.38 493 PHE A C 1
ATOM 3867 O O . PHE A 1 493 ? -30.395 17.913 40.415 1.00 84.38 493 PHE A O 1
ATOM 3874 N N . GLU A 1 494 ? -31.623 17.229 42.168 1.00 87.25 494 GLU A N 1
ATOM 3875 C CA . GLU A 1 494 ? -31.459 18.453 42.944 1.00 87.25 494 GLU A CA 1
ATOM 3876 C C . GLU A 1 494 ? -31.121 18.158 44.396 1.00 87.25 494 GLU A C 1
ATOM 3878 O O . GLU A 1 494 ? -31.390 17.078 44.923 1.00 87.25 494 GLU A O 1
ATOM 3883 N N . VAL A 1 495 ? -30.506 19.139 45.042 1.00 88.44 495 VAL A N 1
ATOM 3884 C CA . VAL A 1 495 ? -30.070 19.079 46.422 1.00 88.44 495 VAL A CA 1
ATOM 3885 C C . VAL A 1 495 ? -30.423 20.373 47.127 1.00 88.44 495 VAL A C 1
ATOM 3887 O O . VAL A 1 495 ? -29.942 21.450 46.777 1.00 88.44 495 VAL A O 1
ATOM 3890 N N . LYS A 1 496 ? -31.229 20.252 48.176 1.00 88.44 496 LYS A N 1
ATOM 3891 C CA . LYS A 1 496 ? -31.522 21.334 49.106 1.00 88.44 496 LYS A CA 1
ATOM 3892 C C . LYS A 1 496 ? -30.499 21.348 50.234 1.00 88.44 496 LYS A C 1
ATOM 3894 O O . LYS A 1 496 ? -30.351 20.374 50.976 1.00 88.44 496 LYS A O 1
ATOM 3899 N N . ILE A 1 497 ? -29.812 22.475 50.395 1.00 88.25 497 ILE A N 1
ATOM 3900 C CA . ILE A 1 497 ? -28.789 22.668 51.425 1.00 88.25 497 ILE A CA 1
ATOM 3901 C C . ILE A 1 497 ? -29.484 23.021 52.746 1.00 88.25 497 ILE A C 1
ATOM 3903 O O . ILE A 1 497 ? -29.843 24.171 52.987 1.00 88.25 497 ILE A O 1
ATOM 3907 N N . ILE A 1 498 ? -29.680 22.046 53.638 1.00 84.94 498 ILE A N 1
ATOM 3908 C CA . ILE A 1 498 ? -30.363 22.272 54.927 1.00 84.94 498 ILE A CA 1
ATOM 3909 C C . ILE A 1 498 ? -29.426 22.942 55.935 1.00 84.94 498 ILE A C 1
ATOM 3911 O O . ILE A 1 498 ? -29.825 23.865 56.651 1.00 84.94 498 ILE A O 1
ATOM 3915 N N . ARG A 1 499 ? -28.175 22.477 56.012 1.00 79.75 499 ARG A N 1
ATOM 3916 C CA . ARG A 1 499 ? -27.177 22.974 56.964 1.00 79.75 499 ARG A CA 1
ATOM 3917 C C . ARG A 1 499 ? -25.784 22.952 56.354 1.00 79.75 499 ARG A C 1
ATOM 3919 O O . ARG A 1 499 ? -25.258 21.874 56.101 1.00 79.75 499 ARG A O 1
ATOM 3926 N N . LEU A 1 500 ? -25.171 24.126 56.233 1.00 75.75 500 LEU A N 1
ATOM 3927 C CA . LEU A 1 500 ? -23.801 24.333 55.760 1.00 75.75 500 LEU A CA 1
ATOM 3928 C C . LEU A 1 500 ? -23.114 25.330 56.705 1.00 75.75 500 LEU A C 1
ATOM 3930 O O . LEU A 1 500 ? -23.711 26.344 57.064 1.00 75.75 500 LEU A O 1
ATOM 3934 N N . ARG A 1 501 ? -21.896 25.040 57.183 1.00 71.44 501 ARG A N 1
ATOM 3935 C CA . ARG A 1 501 ? -21.158 26.005 58.018 1.00 71.44 501 ARG A CA 1
ATOM 3936 C C . ARG A 1 501 ? -20.681 27.188 57.173 1.00 71.44 501 ARG A C 1
ATOM 3938 O O . ARG A 1 501 ? -20.448 27.060 55.976 1.00 71.44 501 ARG A O 1
ATOM 3945 N N . LYS A 1 502 ? -20.518 28.341 57.827 1.00 61.09 502 LYS A N 1
ATOM 3946 C CA . LYS A 1 502 ? -19.951 29.551 57.223 1.00 61.09 502 LYS A CA 1
ATOM 3947 C C . LYS A 1 502 ? -18.541 29.235 56.694 1.00 61.09 502 LYS A C 1
ATOM 3949 O O . LYS A 1 502 ? -17.731 28.744 57.473 1.00 61.09 502 LYS A O 1
ATOM 3954 N N . ASN A 1 503 ? -18.285 29.544 55.419 1.00 62.91 503 ASN A N 1
ATOM 3955 C CA . ASN A 1 503 ? -17.053 29.276 54.648 1.00 62.91 503 ASN A CA 1
ATOM 3956 C C . ASN A 1 503 ? -16.893 27.859 54.060 1.00 62.91 503 ASN A C 1
ATOM 3958 O O . ASN A 1 503 ? -15.816 27.539 53.559 1.00 62.91 503 ASN A O 1
ATOM 3962 N N . ASN A 1 504 ? -17.940 27.032 54.066 1.00 74.25 504 ASN A N 1
ATOM 3963 C CA . ASN A 1 504 ? -17.911 25.744 53.373 1.00 74.25 504 ASN A CA 1
ATOM 3964 C C . ASN A 1 504 ? -18.474 25.888 51.956 1.00 74.25 504 ASN A C 1
ATOM 3966 O O . ASN A 1 504 ? -19.472 26.577 51.754 1.00 74.25 504 ASN A O 1
ATOM 3970 N N . VAL A 1 505 ? -17.857 25.192 51.003 1.00 82.75 505 VAL A N 1
ATOM 3971 C CA . VAL A 1 505 ? -18.328 25.105 49.614 1.00 82.75 505 VAL A CA 1
ATOM 3972 C C . VAL A 1 505 ? -19.160 23.838 49.469 1.00 82.75 505 VAL A C 1
ATOM 3974 O O . VAL A 1 505 ? -18.750 22.787 49.964 1.00 82.75 505 VAL A O 1
ATOM 3977 N N . PHE A 1 506 ? -20.318 23.928 48.820 1.00 87.75 506 PHE A N 1
ATOM 3978 C CA . PHE A 1 506 ? -21.112 22.785 48.381 1.00 87.75 506 PHE A CA 1
ATOM 3979 C C . PHE A 1 506 ? -21.013 22.671 46.858 1.00 87.75 506 PHE A C 1
ATOM 3981 O O . PHE A 1 506 ? -20.999 23.670 46.149 1.00 87.75 506 PHE A O 1
ATOM 3988 N N . THR A 1 507 ? -20.925 21.455 46.341 1.00 89.75 507 THR A N 1
ATOM 3989 C CA . THR A 1 507 ? -20.757 21.199 44.907 1.00 89.75 507 THR A CA 1
ATOM 3990 C C . THR A 1 507 ? -21.670 20.056 44.485 1.00 89.75 507 THR A C 1
ATOM 3992 O O . THR A 1 507 ? -21.940 19.142 45.265 1.00 89.75 507 THR A O 1
ATOM 3995 N N . LEU A 1 508 ? -22.170 20.115 43.260 1.00 90.81 508 LEU A N 1
ATOM 3996 C CA . LEU A 1 508 ? -23.155 19.185 42.718 1.00 90.81 508 LEU A CA 1
ATOM 3997 C C . LEU A 1 508 ? -22.790 18.863 41.275 1.00 90.81 508 LEU A C 1
ATOM 3999 O O . LEU A 1 508 ? -22.460 19.780 40.538 1.00 90.81 508 LEU A O 1
ATOM 4003 N N . GLY A 1 509 ? -22.878 17.613 40.833 1.00 89.94 509 GLY A N 1
ATOM 4004 C CA . GLY A 1 509 ? -22.622 17.324 39.427 1.00 89.94 509 GLY A CA 1
ATOM 4005 C C . GLY A 1 509 ? -22.608 15.851 39.075 1.00 89.94 509 GLY A C 1
ATOM 4006 O O . GLY A 1 509 ? -23.396 15.064 39.601 1.00 89.94 509 GLY A O 1
ATOM 4007 N N . PHE A 1 510 ? -21.713 15.495 38.161 1.00 86.06 510 PHE A N 1
ATOM 4008 C CA . PHE A 1 510 ? -21.588 14.148 37.630 1.00 86.06 510 PHE A CA 1
ATOM 4009 C C . PHE A 1 510 ? -20.126 13.701 37.581 1.00 86.06 510 PHE A C 1
ATOM 4011 O O . PHE A 1 510 ? -19.226 14.508 37.341 1.00 86.06 510 PHE A O 1
ATOM 4018 N N . CYS A 1 511 ? -19.883 12.409 37.785 1.00 82.25 511 CYS A N 1
ATOM 4019 C CA . CYS A 1 511 ? -18.551 11.811 37.690 1.00 82.25 511 CYS A CA 1
ATOM 4020 C C . CYS A 1 511 ? -18.580 10.432 37.018 1.00 82.25 511 CYS A C 1
ATOM 4022 O O . CYS A 1 511 ? -19.641 9.809 36.903 1.00 82.25 511 CYS A O 1
ATOM 4024 N N . GLY A 1 512 ? -17.406 9.955 36.603 1.00 77.00 512 GLY A N 1
ATOM 4025 C CA . GLY A 1 512 ? -17.176 8.556 36.242 1.00 77.00 512 GLY A CA 1
ATOM 4026 C C . GLY A 1 512 ? -17.264 7.598 37.440 1.00 77.00 512 GLY A C 1
ATOM 4027 O O . GLY A 1 512 ? -17.683 7.966 38.540 1.00 77.00 512 GLY A O 1
ATOM 4028 N N . GLU A 1 513 ? -16.888 6.338 37.216 1.00 74.19 513 GLU A N 1
ATOM 4029 C CA . GLU A 1 513 ? -16.943 5.278 38.237 1.00 74.19 513 GLU A CA 1
ATOM 4030 C C . GLU A 1 513 ? -15.973 5.524 39.402 1.00 74.19 513 GLU A C 1
ATOM 4032 O O . GLU A 1 513 ? -16.318 5.283 40.569 1.00 74.19 513 GLU A O 1
ATOM 4037 N N . GLU A 1 514 ? -14.793 6.049 39.074 1.00 70.81 514 GLU A N 1
ATOM 4038 C CA . GLU A 1 514 ? -13.732 6.380 40.016 1.00 70.81 514 GLU A CA 1
ATOM 4039 C C . GLU A 1 514 ? -14.073 7.635 40.825 1.00 70.81 514 GLU A C 1
ATOM 4041 O O . GLU A 1 514 ? -14.528 8.641 40.284 1.00 70.81 514 GLU A O 1
ATOM 4046 N N . ILE A 1 515 ? -13.822 7.585 42.138 1.00 69.12 515 ILE A N 1
ATOM 4047 C CA . ILE A 1 515 ? -13.944 8.739 43.038 1.00 69.12 515 ILE A CA 1
ATOM 4048 C C . ILE A 1 515 ? -12.524 9.234 43.361 1.00 69.12 515 ILE A C 1
ATOM 4050 O O . ILE A 1 515 ? -11.834 8.629 44.190 1.00 69.12 515 ILE A O 1
ATOM 4054 N N . PRO A 1 516 ? -12.063 10.337 42.752 1.00 67.62 516 PRO A N 1
ATOM 4055 C CA . PRO A 1 516 ? -10.790 10.961 43.052 1.00 67.62 516 PRO A CA 1
ATOM 4056 C C . PRO A 1 516 ? -10.727 11.392 44.515 1.00 67.62 516 PRO A C 1
ATOM 4058 O O . PRO A 1 516 ? -11.668 11.945 45.099 1.00 67.62 516 PRO A O 1
ATOM 4061 N N . LYS A 1 517 ? -9.561 11.179 45.118 1.00 68.56 517 LYS A N 1
ATOM 4062 C CA . LYS A 1 517 ? -9.291 11.670 46.465 1.00 68.56 517 LYS A CA 1
ATOM 4063 C C . LYS A 1 517 ? -8.946 13.158 46.389 1.00 68.56 517 LYS A C 1
ATOM 4065 O O . LYS A 1 517 ? -8.128 13.563 45.566 1.00 68.56 517 LYS A O 1
ATOM 4070 N N . TYR A 1 518 ? -9.546 13.952 47.273 1.00 73.88 518 TYR A N 1
ATOM 4071 C CA . TYR A 1 518 ? -9.154 15.342 47.544 1.00 73.88 518 TYR A CA 1
ATOM 4072 C C . TYR A 1 518 ? -9.521 16.388 46.471 1.00 73.88 518 TYR A C 1
ATOM 4074 O O . TYR A 1 518 ? -8.944 17.477 46.449 1.00 73.88 518 TYR A O 1
ATOM 4082 N N . ARG A 1 519 ? -10.485 16.092 45.587 1.00 81.00 519 ARG A N 1
ATOM 4083 C CA . ARG A 1 519 ? -10.959 17.007 44.528 1.00 81.00 519 ARG A CA 1
ATOM 4084 C C . ARG A 1 519 ? -12.457 17.280 44.632 1.00 81.00 519 ARG A C 1
ATOM 4086 O O . ARG A 1 519 ? -13.183 16.507 45.245 1.00 81.00 519 ARG A O 1
ATOM 4093 N N . ALA A 1 520 ? -12.901 18.389 44.044 1.00 84.12 520 ALA A N 1
ATOM 4094 C CA . ALA A 1 520 ? -14.314 18.712 43.866 1.00 84.12 520 ALA A CA 1
ATOM 4095 C C . ALA A 1 520 ? -14.832 18.177 42.511 1.00 84.12 520 ALA A C 1
ATOM 4097 O O . ALA A 1 520 ? -14.035 18.029 41.579 1.00 84.12 520 ALA A O 1
ATOM 4098 N N . PRO A 1 521 ? -16.144 17.915 42.364 1.00 88.12 521 PRO A N 1
ATOM 4099 C CA . PRO A 1 521 ? -16.766 17.656 41.067 1.00 88.12 521 PRO A CA 1
ATOM 4100 C C . PRO A 1 521 ? -16.422 18.757 40.055 1.00 88.12 521 PRO A C 1
ATOM 4102 O O . PRO A 1 521 ? -16.490 19.937 40.387 1.00 88.12 521 PRO A O 1
ATOM 4105 N N . GLY A 1 522 ? -16.035 18.390 38.835 1.00 84.12 522 GLY A N 1
ATOM 4106 C CA . GLY A 1 522 ? -15.598 19.325 37.791 1.00 84.12 522 GLY A CA 1
ATOM 4107 C C . GLY A 1 522 ? -14.099 19.644 37.792 1.00 84.12 522 GLY A C 1
ATOM 4108 O O . GLY A 1 522 ? -13.617 20.298 36.876 1.00 84.12 522 GLY A O 1
ATOM 4109 N N . TRP A 1 523 ? -13.338 19.200 38.798 1.00 85.50 523 TRP A N 1
ATOM 4110 C CA . TRP A 1 523 ? -11.880 19.405 38.865 1.00 85.50 523 TRP A CA 1
ATOM 4111 C C . TRP A 1 523 ? -11.074 18.142 38.549 1.00 85.50 523 TRP A C 1
ATOM 4113 O O . TRP A 1 523 ? -9.842 18.164 38.530 1.00 85.50 523 TRP A O 1
ATOM 4123 N N . ASP A 1 524 ? -11.749 17.013 38.377 1.00 80.12 524 ASP A N 1
ATOM 4124 C CA . ASP A 1 524 ? -11.143 15.783 37.887 1.00 80.12 524 ASP A CA 1
ATOM 4125 C C . ASP A 1 524 ? -11.438 15.605 36.397 1.00 80.12 524 ASP A C 1
ATOM 4127 O O . ASP A 1 524 ? -12.584 15.884 36.022 1.00 80.12 524 ASP A O 1
ATOM 4131 N N . PRO A 1 525 ? -10.478 15.094 35.590 1.00 73.50 525 PRO A N 1
ATOM 4132 C CA . PRO A 1 525 ? -10.659 14.837 34.164 1.00 73.50 525 PRO A CA 1
ATOM 4133 C C . PRO A 1 525 ? -11.929 14.067 33.839 1.00 73.50 525 PRO A C 1
ATOM 4135 O O . PRO A 1 525 ? -12.446 14.250 32.754 1.00 73.50 525 PRO A O 1
ATOM 4138 N N . SER A 1 526 ? -12.436 13.257 34.776 1.00 74.50 526 SER A N 1
ATOM 4139 C CA . SER A 1 526 ? -13.651 12.457 34.646 1.00 74.50 526 SER A CA 1
ATOM 4140 C C . SER A 1 526 ? -14.875 13.025 35.394 1.00 74.50 526 SER A C 1
ATOM 4142 O O . SER A 1 526 ? -15.762 12.279 35.826 1.00 74.50 526 SER A O 1
ATOM 4144 N N . SER A 1 527 ? -14.971 14.350 35.562 1.00 83.50 527 SER A N 1
ATOM 4145 C CA . SER A 1 527 ? -16.081 14.973 36.295 1.00 83.50 527 SER A CA 1
ATOM 4146 C C . SER A 1 527 ? -16.534 16.331 35.755 1.00 83.50 527 SER A C 1
ATOM 4148 O O . SER A 1 527 ? -15.756 17.087 35.176 1.00 83.50 527 SER A O 1
ATOM 4150 N N . TRP A 1 528 ? -17.798 16.651 36.033 1.00 87.75 528 TRP A N 1
ATOM 4151 C CA . TRP A 1 528 ? -18.444 17.937 35.774 1.00 87.75 528 TRP A CA 1
ATOM 4152 C C . TRP A 1 528 ? -19.168 18.411 37.040 1.00 87.75 528 TRP A C 1
ATOM 4154 O O . TRP A 1 528 ? -19.740 17.583 37.754 1.00 87.75 528 TRP A O 1
ATOM 4164 N N . GLY A 1 529 ? -19.162 19.710 37.347 1.00 89.38 529 GLY A N 1
ATOM 4165 C CA . GLY A 1 529 ? -19.750 20.198 38.597 1.00 89.38 529 GLY A CA 1
ATOM 4166 C C . GLY A 1 529 ? -20.172 21.664 38.626 1.00 89.38 529 GLY A C 1
ATOM 4167 O O . GLY A 1 529 ? -19.507 22.532 38.073 1.00 89.38 529 GLY A O 1
ATOM 4168 N N . TYR A 1 530 ? -21.258 21.923 39.352 1.00 90.44 530 TYR A N 1
ATOM 4169 C CA . TYR A 1 530 ? -21.777 23.221 39.763 1.00 90.44 530 TYR A CA 1
ATOM 4170 C C . TYR A 1 530 ? -21.350 23.530 41.204 1.00 90.44 530 TYR A C 1
ATOM 4172 O O . TYR A 1 530 ? -21.647 22.763 42.127 1.00 90.44 530 TYR A O 1
ATOM 4180 N N . HIS A 1 531 ? -20.645 24.645 41.397 1.00 90.94 531 HIS A N 1
ATOM 4181 C CA . HIS A 1 531 ? -20.072 25.054 42.681 1.00 90.94 531 HIS A CA 1
ATOM 4182 C C . HIS A 1 531 ? -20.894 26.172 43.326 1.00 90.94 531 HIS A C 1
ATOM 4184 O O . HIS A 1 531 ? -21.404 27.072 42.659 1.00 90.94 531 HIS A O 1
ATOM 4190 N N . SER A 1 532 ? -21.093 26.084 44.643 1.00 89.50 532 SER A N 1
ATOM 4191 C CA . SER A 1 532 ? -21.989 26.991 45.361 1.00 89.50 532 SER A CA 1
ATOM 4192 C C . SER A 1 532 ? -21.360 28.343 45.682 1.00 89.50 532 SER A C 1
ATOM 4194 O O . SER A 1 532 ? -22.101 29.286 45.917 1.00 89.50 532 SER A O 1
ATOM 4196 N N . ASP A 1 533 ? -20.037 28.435 45.787 1.00 86.31 533 ASP A N 1
ATOM 4197 C CA . ASP A 1 533 ? -19.308 29.600 46.302 1.00 86.31 533 ASP A CA 1
ATOM 4198 C C . ASP A 1 533 ? -19.041 30.676 45.253 1.00 86.31 533 ASP A C 1
ATOM 4200 O O . ASP A 1 533 ? -19.079 31.859 45.582 1.00 86.31 533 ASP A O 1
ATOM 4204 N N . ASP A 1 534 ? -18.826 30.278 44.007 1.00 86.38 534 ASP A N 1
ATOM 4205 C CA . ASP A 1 534 ? -18.639 31.176 42.866 1.00 86.38 534 ASP A CA 1
ATOM 4206 C C . ASP A 1 534 ? -19.788 31.103 41.854 1.00 86.38 534 ASP A C 1
ATOM 4208 O O . ASP A 1 534 ? -19.847 31.899 40.918 1.00 86.38 534 ASP A O 1
ATOM 4212 N N . GLY A 1 535 ? -20.716 30.165 42.055 1.00 86.00 535 GLY A N 1
ATOM 4213 C CA . GLY A 1 535 ? -21.778 29.894 41.107 1.00 86.00 535 GLY A CA 1
ATOM 4214 C C . GLY A 1 535 ? -21.251 29.348 39.779 1.00 86.00 535 GLY A C 1
ATOM 4215 O O . GLY A 1 535 ? -21.977 29.399 38.799 1.00 86.00 535 GLY A O 1
ATOM 4216 N N . GLY A 1 536 ? -20.014 28.864 39.698 1.00 86.88 536 GLY A N 1
ATOM 4217 C CA . GLY A 1 536 ? -19.375 28.432 38.462 1.00 86.88 536 GLY A CA 1
ATOM 4218 C C . GLY A 1 536 ? -19.732 27.006 38.046 1.00 86.88 536 GLY A C 1
ATOM 4219 O O . GLY A 1 536 ? -20.145 26.173 38.861 1.00 86.88 536 GLY A O 1
ATOM 4220 N N . LEU A 1 537 ? -19.558 26.726 36.753 1.00 86.75 537 LEU A N 1
ATOM 4221 C CA . LEU A 1 537 ? -19.564 25.375 36.185 1.00 86.75 537 LEU A CA 1
ATOM 4222 C C . LEU A 1 537 ? -18.143 24.961 35.823 1.00 86.75 537 LEU A C 1
ATOM 4224 O O . LEU A 1 537 ? -17.432 25.737 35.197 1.00 86.75 537 LEU A O 1
ATOM 4228 N N . PHE A 1 538 ? -17.757 23.736 36.159 1.00 86.88 538 PHE A N 1
ATOM 4229 C CA . PHE A 1 538 ? -16.400 23.218 35.989 1.00 86.88 538 PHE A CA 1
ATOM 4230 C C . PHE A 1 538 ? -16.407 21.861 35.285 1.00 86.88 538 PHE A C 1
ATOM 4232 O O . PHE A 1 538 ? -17.275 21.030 35.559 1.00 86.88 538 PHE A O 1
ATOM 4239 N N . GLU A 1 539 ? -15.413 21.616 34.430 1.00 85.19 539 GLU A N 1
ATOM 4240 C CA . GLU A 1 539 ? -15.224 20.348 33.718 1.00 85.19 539 GLU A CA 1
ATOM 4241 C C . GLU A 1 539 ? -13.737 19.979 33.648 1.00 85.19 539 GLU A C 1
ATOM 4243 O O . GLU A 1 539 ? -12.942 20.704 33.062 1.00 85.19 539 GLU A O 1
ATOM 4248 N N . GLY A 1 540 ? -13.355 18.819 34.186 1.00 76.25 540 GLY A N 1
ATOM 4249 C CA . GLY A 1 540 ? -12.089 18.160 33.852 1.00 76.25 540 GLY A CA 1
ATOM 4250 C C . GLY A 1 540 ? -10.791 18.723 34.456 1.00 76.25 540 GLY A C 1
ATOM 4251 O O . GLY A 1 540 ? -9.920 17.959 34.870 1.00 76.25 540 GLY A O 1
ATOM 4252 N N . ASP A 1 541 ? -10.618 20.041 34.492 1.00 74.31 541 ASP A N 1
ATOM 4253 C CA . ASP A 1 541 ? -9.313 20.680 34.720 1.00 74.31 541 ASP A CA 1
ATOM 4254 C C . ASP A 1 541 ? -9.326 21.774 35.799 1.00 74.31 541 ASP A C 1
ATOM 4256 O O . ASP A 1 541 ? -8.303 22.409 36.072 1.00 74.31 541 ASP A O 1
ATOM 4260 N N . GLY A 1 542 ? -10.479 21.972 36.443 1.00 71.44 542 GLY A N 1
ATOM 4261 C CA . GLY A 1 542 ? -10.669 22.978 37.482 1.00 71.44 542 GLY A CA 1
ATOM 4262 C C . GLY A 1 542 ? -10.774 24.412 36.967 1.00 71.44 542 GLY A C 1
ATOM 4263 O O . GLY A 1 542 ? -10.824 25.333 37.783 1.00 71.44 542 GLY A O 1
ATOM 4264 N N . ARG A 1 543 ? -10.839 24.626 35.648 1.00 79.50 543 ARG A N 1
ATOM 4265 C CA . ARG A 1 543 ? -11.192 25.919 35.056 1.00 79.50 543 ARG A CA 1
ATOM 4266 C C . ARG A 1 543 ? -12.703 26.016 34.901 1.00 79.50 543 ARG A C 1
ATOM 4268 O O . ARG A 1 543 ? -13.378 25.038 34.580 1.00 79.50 543 ARG A O 1
ATOM 4275 N N . ALA A 1 544 ? -13.234 27.208 35.154 1.00 79.44 544 ALA A N 1
ATOM 4276 C CA . ALA A 1 544 ? -14.653 27.456 34.982 1.00 79.44 544 ALA A CA 1
ATOM 4277 C C . ALA A 1 544 ? -14.996 27.445 33.484 1.00 79.44 544 ALA A C 1
ATOM 4279 O O . ALA A 1 544 ? -14.452 28.227 32.706 1.00 79.44 544 ALA A O 1
ATOM 4280 N N . VAL A 1 545 ? -15.908 26.558 33.094 1.00 77.88 545 VAL A N 1
ATOM 4281 C CA . VAL A 1 545 ? -16.578 26.559 31.786 1.00 77.88 545 VAL A CA 1
ATOM 4282 C C . VAL A 1 545 ? -17.563 27.725 31.716 1.00 77.88 545 VAL A C 1
ATOM 4284 O O . VAL A 1 545 ? -17.698 28.371 30.681 1.00 77.88 545 VAL A O 1
ATOM 4287 N N . VAL A 1 546 ? -18.222 28.028 32.839 1.00 80.75 546 VAL A N 1
ATOM 4288 C CA . VAL A 1 546 ? -19.080 29.206 33.005 1.00 80.75 546 VAL A CA 1
ATOM 4289 C C . VAL A 1 546 ? -18.753 29.875 34.327 1.00 80.75 546 VAL A C 1
ATOM 4291 O O . VAL A 1 546 ? -18.818 29.236 35.377 1.00 80.75 546 VAL A O 1
ATOM 4294 N N . GLU A 1 547 ? -18.446 31.167 34.276 1.00 82.94 547 GLU A N 1
ATOM 4295 C CA . GLU A 1 547 ? -18.300 32.020 35.455 1.00 82.94 547 GLU A CA 1
ATOM 4296 C C . GLU A 1 547 ? -19.628 32.728 35.744 1.00 82.94 547 GLU A C 1
ATOM 4298 O O . GLU A 1 547 ? -20.147 33.454 34.895 1.00 82.94 547 GLU A O 1
ATOM 4303 N N . ASP A 1 548 ? -20.195 32.537 36.940 1.00 81.12 548 ASP A N 1
ATOM 4304 C CA . ASP A 1 548 ? -21.513 33.091 37.265 1.00 81.12 548 ASP A CA 1
ATOM 4305 C C . ASP A 1 548 ? -21.677 33.443 38.751 1.00 81.12 548 ASP A C 1
ATOM 4307 O O . ASP A 1 548 ? -22.499 32.898 39.495 1.00 81.12 548 ASP A O 1
ATOM 4311 N N . ALA A 1 549 ? -20.932 34.472 39.157 1.00 82.19 549 ALA A N 1
ATOM 4312 C CA . ALA A 1 549 ? -20.941 35.017 40.514 1.00 82.19 549 ALA A CA 1
ATOM 4313 C C . ALA A 1 549 ? -22.306 35.580 40.970 1.00 82.19 549 ALA A C 1
ATOM 4315 O O . ALA A 1 549 ? -22.458 35.973 42.128 1.00 82.19 549 ALA A O 1
ATOM 4316 N N . LYS A 1 550 ? -23.317 35.650 40.090 1.00 82.19 550 LYS A N 1
ATOM 4317 C CA . LYS A 1 550 ? -24.678 36.081 40.454 1.00 82.19 550 LYS A CA 1
ATOM 4318 C C . LYS A 1 550 ? -25.477 34.951 41.106 1.00 82.19 550 LYS A C 1
ATOM 4320 O O . LYS A 1 550 ? -26.385 35.224 41.892 1.00 82.19 550 LYS A O 1
ATOM 4325 N N . HIS A 1 551 ? -25.128 33.696 40.827 1.00 83.56 551 HIS A N 1
ATOM 4326 C CA . HIS A 1 551 ? -25.885 32.520 41.259 1.00 83.56 551 HIS A CA 1
ATOM 4327 C C . HIS A 1 551 ? -25.140 31.660 42.294 1.00 83.56 551 HIS A C 1
ATOM 4329 O O . HIS A 1 551 ? -25.255 30.433 42.301 1.00 83.56 551 HIS A O 1
ATOM 4335 N N . ILE A 1 552 ? -24.438 32.324 43.219 1.00 87.69 552 ILE A N 1
ATOM 4336 C CA . ILE A 1 552 ? -23.862 31.735 44.440 1.00 87.69 552 ILE A CA 1
ATOM 4337 C C . ILE A 1 552 ? -24.991 31.172 45.314 1.00 87.69 552 ILE A C 1
ATOM 4339 O O . ILE A 1 552 ? -25.980 31.863 45.580 1.00 87.69 552 ILE A O 1
ATOM 4343 N N . CYS A 1 553 ? -24.832 29.935 45.778 1.00 86.31 553 CYS A N 1
ATOM 4344 C CA . CYS A 1 553 ? -25.805 29.205 46.587 1.00 86.31 553 CYS A CA 1
ATOM 4345 C C . CYS A 1 553 ? -25.333 29.036 48.035 1.00 86.31 553 CYS A C 1
ATOM 4347 O O . CYS A 1 553 ? -24.147 28.868 48.315 1.00 86.31 553 CYS A O 1
ATOM 4349 N N . GLY A 1 554 ? -26.277 29.050 48.974 1.00 85.88 554 GLY A N 1
ATOM 4350 C CA . GLY A 1 554 ? -25.996 28.889 50.397 1.00 85.88 554 GLY A CA 1
ATOM 4351 C C . GLY A 1 554 ? -27.026 28.036 51.127 1.00 85.88 554 GLY A C 1
ATOM 4352 O O . GLY A 1 554 ? -27.868 27.365 50.535 1.00 85.88 554 GLY A O 1
ATOM 4353 N N . GLN A 1 555 ? -26.960 28.057 52.459 1.00 88.25 555 GLN A N 1
ATOM 4354 C CA . GLN A 1 555 ? -27.938 27.362 53.291 1.00 88.25 555 GLN A CA 1
ATOM 4355 C C . GLN A 1 555 ? -29.364 27.851 52.978 1.00 88.25 555 GLN A C 1
ATOM 4357 O O . GLN A 1 555 ? -29.643 29.045 53.048 1.00 88.25 555 GLN A O 1
ATOM 4362 N N . GLY A 1 556 ? -30.265 26.915 52.684 1.00 88.00 556 GLY A N 1
ATOM 4363 C CA . GLY A 1 556 ? -31.653 27.161 52.293 1.00 88.00 556 GLY A CA 1
ATOM 4364 C C . GLY A 1 556 ? -31.907 27.066 50.786 1.00 88.00 556 GLY A C 1
ATOM 4365 O O . GLY A 1 556 ? -33.042 26.781 50.404 1.00 88.00 556 GLY A O 1
ATOM 4366 N N . ASP A 1 557 ? -30.877 27.234 49.950 1.00 91.31 557 ASP A N 1
ATOM 4367 C CA . ASP A 1 557 ? -31.001 27.105 48.496 1.00 91.31 557 ASP A CA 1
ATOM 4368 C C . ASP A 1 557 ? -31.129 25.637 48.058 1.00 91.31 557 ASP A C 1
ATOM 4370 O O . ASP A 1 557 ? -30.620 24.711 48.701 1.00 91.31 557 ASP A O 1
ATOM 4374 N N . THR A 1 558 ? -31.801 25.438 46.925 1.00 90.75 558 THR A N 1
ATOM 4375 C CA . THR A 1 558 ? -31.862 24.173 46.186 1.00 90.75 558 THR A CA 1
ATOM 4376 C C . THR A 1 558 ? -31.041 24.299 44.910 1.00 90.75 558 THR A C 1
ATOM 4378 O O . THR A 1 558 ? -31.395 25.073 44.021 1.00 90.75 558 THR A O 1
ATOM 4381 N N . MET A 1 559 ? -29.946 23.549 44.827 1.00 91.81 559 MET A N 1
ATOM 4382 C CA . MET A 1 559 ? -29.094 23.444 43.640 1.00 91.81 559 MET A CA 1
ATOM 4383 C C . MET A 1 559 ? -29.529 22.234 42.821 1.00 91.81 559 MET A C 1
ATOM 4385 O O . MET A 1 559 ? -29.742 21.172 43.391 1.00 91.81 559 MET A O 1
ATOM 4389 N N . GLY A 1 560 ? -29.634 22.358 41.503 1.00 89.44 560 GLY A N 1
ATOM 4390 C CA . GLY A 1 560 ? -29.965 21.232 40.628 1.00 89.44 560 GLY A CA 1
ATOM 4391 C C . GLY A 1 560 ? -29.040 21.138 39.431 1.00 89.44 560 GLY A C 1
ATOM 4392 O O . GLY A 1 560 ? -28.509 22.151 38.976 1.00 89.44 560 GLY A O 1
ATOM 4393 N N . CYS A 1 561 ? -28.841 19.918 38.947 1.00 88.25 561 CYS A N 1
ATOM 4394 C CA . CYS A 1 561 ? -28.019 19.593 37.788 1.00 88.25 561 CYS A CA 1
ATOM 4395 C C . CYS A 1 561 ? -28.706 18.510 36.958 1.00 88.25 561 CYS A C 1
ATOM 4397 O O . CYS A 1 561 ? -29.307 17.579 37.501 1.00 88.25 561 CYS A O 1
ATOM 4399 N N . GLY A 1 562 ? -28.591 18.624 35.643 1.00 83.69 562 GLY A N 1
ATOM 4400 C CA . GLY A 1 562 ? -29.096 17.647 34.701 1.00 83.69 562 GLY A CA 1
ATOM 4401 C C . GLY A 1 562 ? -28.206 17.484 33.480 1.00 83.69 562 GLY A C 1
ATOM 4402 O O . GLY A 1 562 ? -27.295 18.275 33.249 1.00 83.69 562 GLY A O 1
ATOM 4403 N N . VAL A 1 563 ? -28.458 16.414 32.738 1.00 79.62 563 VAL A N 1
ATOM 4404 C CA . VAL A 1 563 ? -27.773 16.045 31.500 1.00 79.62 563 VAL A CA 1
ATOM 4405 C C . VAL A 1 563 ? -28.795 15.553 30.490 1.00 79.62 563 VAL A C 1
ATOM 4407 O O . VAL A 1 563 ? -29.584 14.653 30.779 1.00 79.62 563 VAL A O 1
ATOM 4410 N N . ASN A 1 564 ? -28.729 16.111 29.287 1.00 76.31 564 ASN A N 1
ATOM 4411 C CA . ASN A 1 564 ? -29.462 15.642 28.130 1.00 76.31 564 ASN A CA 1
ATOM 4412 C C . ASN A 1 564 ? -28.515 14.837 27.236 1.00 76.31 564 ASN A C 1
ATOM 4414 O O . ASN A 1 564 ? -27.652 15.383 26.555 1.00 76.31 564 ASN A O 1
ATOM 4418 N N . PHE A 1 565 ? -28.687 13.518 27.202 1.00 70.75 565 PHE A N 1
ATOM 4419 C CA . PHE A 1 565 ? -27.838 12.631 26.405 1.00 70.75 565 PHE A CA 1
ATOM 4420 C C . PHE A 1 565 ? -28.127 12.699 24.900 1.00 70.75 565 PHE A C 1
ATOM 4422 O O . PHE A 1 565 ? -27.329 12.190 24.116 1.00 70.75 565 PHE A O 1
ATOM 4429 N N . LYS A 1 566 ? -29.242 13.313 24.470 1.00 66.81 566 LYS A N 1
ATOM 4430 C CA . LYS A 1 566 ? -29.518 13.527 23.038 1.00 66.81 566 LYS A CA 1
ATOM 4431 C C . LYS A 1 566 ? -28.687 14.671 22.476 1.00 66.81 566 LYS A C 1
ATOM 4433 O O . LYS A 1 566 ? -28.191 14.552 21.360 1.00 66.81 566 LYS A O 1
ATOM 4438 N N . THR A 1 567 ? -28.572 15.767 23.223 1.00 67.88 567 THR A N 1
ATOM 4439 C CA . THR A 1 567 ? -27.777 16.934 22.810 1.00 67.88 567 THR A CA 1
ATOM 4440 C C . THR A 1 567 ? -26.332 16.836 23.289 1.00 67.88 567 THR A C 1
ATOM 4442 O O . THR A 1 567 ? -25.437 17.380 22.651 1.00 67.88 567 THR A O 1
ATOM 4445 N N . GLY A 1 568 ? -26.087 16.065 24.352 1.00 69.38 568 GLY A N 1
ATOM 4446 C CA . GLY A 1 568 ? -24.799 16.007 25.031 1.00 69.38 568 GLY A CA 1
ATOM 4447 C C . GLY A 1 568 ? -24.564 17.211 25.938 1.00 69.38 568 GLY A C 1
ATOM 4448 O O . GLY A 1 568 ? -23.424 17.456 26.297 1.00 69.38 568 GLY A O 1
ATOM 4449 N N . GLU A 1 569 ? -25.611 17.956 26.295 1.00 74.38 569 GLU A N 1
ATOM 4450 C CA . GLU A 1 569 ? -25.507 19.182 27.085 1.00 74.38 569 GLU A CA 1
ATOM 4451 C C . GLU A 1 569 ? -25.923 18.923 28.534 1.00 74.38 569 GLU A C 1
ATOM 4453 O O . GLU A 1 569 ? -26.878 18.194 28.822 1.00 74.38 569 GLU A O 1
ATOM 4458 N N . GLY A 1 570 ? -25.209 19.543 29.466 1.00 79.19 570 GLY A N 1
ATOM 4459 C CA . GLY A 1 570 ? -25.565 19.579 30.877 1.00 79.19 570 GLY A CA 1
ATOM 4460 C C . GLY A 1 570 ? -26.176 20.920 31.234 1.00 79.19 570 GLY A C 1
ATOM 4461 O O . GLY A 1 570 ? -25.887 21.942 30.619 1.00 79.19 570 GLY A O 1
ATOM 4462 N N . TYR A 1 571 ? -27.037 20.917 32.238 1.00 81.44 571 TYR A N 1
ATOM 4463 C CA . TYR A 1 571 ? -27.750 22.106 32.668 1.00 81.44 571 TYR A CA 1
ATOM 4464 C C . TYR A 1 571 ? -27.887 22.165 34.177 1.00 81.44 571 TYR A C 1
ATOM 4466 O O . TYR A 1 571 ? -27.778 21.158 34.877 1.00 81.44 571 TYR A O 1
ATOM 4474 N N . ARG A 1 572 ? -28.121 23.365 34.703 1.00 86.94 572 ARG A N 1
ATOM 4475 C CA . ARG A 1 572 ? -28.240 23.590 36.145 1.00 86.94 572 ARG A CA 1
ATOM 4476 C C . ARG A 1 572 ? -29.376 24.528 36.496 1.00 86.94 572 ARG A C 1
ATOM 4478 O O . ARG A 1 572 ? -29.812 25.365 35.710 1.00 86.94 572 ARG A O 1
ATOM 4485 N N . THR A 1 573 ? -29.839 24.391 37.727 1.00 88.00 573 THR A N 1
ATOM 4486 C CA . THR A 1 573 ? -30.943 25.181 38.259 1.00 88.00 573 THR A CA 1
ATOM 4487 C C . THR A 1 573 ? -30.635 25.664 39.665 1.00 88.00 573 THR A C 1
ATOM 4489 O O . THR A 1 573 ? -29.976 24.959 40.433 1.00 88.00 573 THR A O 1
ATOM 4492 N N . ARG A 1 574 ? -31.231 26.788 40.049 1.00 90.38 574 ARG A N 1
ATOM 4493 C CA . ARG A 1 574 ? -31.296 27.244 41.436 1.00 90.38 574 ARG A CA 1
ATOM 4494 C C . ARG A 1 574 ? -32.742 27.526 41.812 1.00 90.38 574 ARG A C 1
ATOM 4496 O O . ARG A 1 574 ? -33.419 28.279 41.123 1.00 90.38 574 ARG A O 1
ATOM 4503 N N . ASN A 1 575 ? -33.217 26.944 42.910 1.00 90.12 575 ASN A N 1
ATOM 4504 C CA . ASN A 1 575 ? -34.570 27.159 43.441 1.00 90.12 575 ASN A CA 1
ATOM 4505 C C . ASN A 1 575 ? -35.680 26.982 42.377 1.00 90.12 575 ASN A C 1
ATOM 4507 O O . ASN A 1 575 ? -36.650 27.738 42.345 1.00 90.12 575 ASN A O 1
ATOM 4511 N N . GLY A 1 576 ? -35.516 25.994 41.488 1.00 84.19 576 GLY A N 1
ATOM 4512 C CA . GLY A 1 576 ? -36.452 25.701 40.393 1.00 84.19 576 GLY A CA 1
ATOM 4513 C C . GLY A 1 576 ? -36.329 26.603 39.154 1.00 84.19 576 GLY A C 1
ATOM 4514 O O . GLY A 1 576 ? -37.116 26.451 38.218 1.00 84.19 576 GLY A O 1
ATOM 4515 N N . VAL A 1 577 ? -35.359 27.522 39.127 1.00 85.69 577 VAL A N 1
ATOM 4516 C CA . VAL A 1 577 ? -35.051 28.379 37.975 1.00 85.69 577 VAL A CA 1
ATOM 4517 C C . VAL A 1 577 ? -33.864 27.806 37.205 1.00 85.69 577 VAL A C 1
ATOM 4519 O O . VAL A 1 577 ? -32.802 27.586 37.785 1.00 85.69 577 VAL A O 1
ATOM 4522 N N . LEU A 1 578 ? -34.045 27.562 35.909 1.00 84.56 578 LEU A N 1
ATOM 4523 C CA . LEU A 1 578 ? -33.006 27.182 34.956 1.00 84.56 578 LEU A CA 1
ATOM 4524 C C . LEU A 1 578 ? -32.048 28.353 34.728 1.00 84.56 578 LEU A C 1
ATOM 4526 O O . LEU A 1 578 ? -32.486 29.447 34.363 1.00 84.56 578 LEU A O 1
ATOM 4530 N N . LEU A 1 579 ? -30.760 28.094 34.938 1.00 83.69 579 LEU A N 1
ATOM 4531 C CA . LEU A 1 579 ? -29.685 29.075 34.810 1.00 83.69 579 LEU A CA 1
ATOM 4532 C C . LEU A 1 579 ? -28.944 28.922 33.481 1.00 83.69 579 LEU A C 1
ATOM 4534 O O . LEU A 1 579 ? -29.077 27.897 32.803 1.00 83.69 579 LEU A O 1
ATOM 4538 N N . ASP A 1 580 ? -28.121 29.922 33.154 1.00 71.50 580 ASP A N 1
ATOM 4539 C CA . ASP A 1 580 ? -27.218 29.839 32.007 1.00 71.50 580 ASP A CA 1
ATOM 4540 C C . ASP A 1 580 ? -26.247 28.679 32.225 1.00 71.50 580 ASP A C 1
ATOM 4542 O O . ASP A 1 580 ? -25.543 28.575 33.244 1.00 71.50 580 ASP A O 1
ATOM 4546 N N . SER A 1 581 ? -26.350 27.729 31.312 1.00 67.06 581 SER A N 1
ATOM 4547 C CA . SER A 1 581 ? -25.754 26.412 31.398 1.00 67.06 581 SER A CA 1
ATOM 4548 C C . SER A 1 581 ? -24.794 26.312 30.229 1.00 67.06 581 SER A C 1
ATOM 4550 O O . SER A 1 581 ? -25.221 26.367 29.081 1.00 67.06 581 SER A O 1
ATOM 4552 N N . GLY A 1 582 ? -23.498 26.249 30.527 1.00 60.34 582 GLY A N 1
ATOM 4553 C CA . GLY A 1 582 ? -22.483 26.056 29.496 1.00 60.34 582 GLY A CA 1
ATOM 4554 C C . GLY A 1 582 ? -22.555 24.645 28.943 1.00 60.34 582 GLY A C 1
ATOM 4555 O O . GLY A 1 582 ? -23.097 23.759 29.606 1.00 60.34 582 GLY A O 1
ATOM 4556 N N . ASP A 1 583 ? -21.975 24.447 27.760 1.00 60.12 583 ASP A N 1
ATOM 4557 C CA . ASP A 1 583 ? -21.768 23.127 27.171 1.00 60.12 583 ASP A CA 1
ATOM 4558 C C . ASP A 1 583 ? -21.085 22.241 28.225 1.00 60.12 583 ASP A C 1
ATOM 4560 O O . ASP A 1 583 ? -19.893 22.374 28.495 1.00 60.12 583 ASP A O 1
ATOM 4564 N N . ALA A 1 584 ? -21.841 21.384 28.911 1.00 61.12 584 ALA A N 1
ATOM 4565 C CA . ALA A 1 584 ? -21.218 20.329 29.690 1.00 61.12 584 ALA A CA 1
ATOM 4566 C C . ALA A 1 584 ? -20.656 19.310 28.709 1.00 61.12 584 ALA A C 1
ATOM 4568 O O . ALA A 1 584 ? -21.220 19.106 27.636 1.00 61.12 584 ALA A O 1
ATOM 4569 N N . PHE A 1 585 ? -19.598 18.620 29.117 1.00 65.12 585 PHE A N 1
ATOM 4570 C CA . PHE A 1 585 ? -19.066 17.500 28.353 1.00 65.12 585 PHE A CA 1
ATOM 4571 C C . PHE A 1 585 ? -18.416 17.924 27.027 1.00 65.12 585 PHE A C 1
ATOM 4573 O O . PHE A 1 585 ? -18.479 17.208 26.024 1.00 65.12 585 PHE A O 1
ATOM 4580 N N . THR A 1 586 ? -17.745 19.082 27.039 1.00 58.47 586 THR A N 1
ATOM 4581 C CA . THR A 1 586 ? -16.890 19.552 25.934 1.00 58.47 586 THR A CA 1
ATOM 4582 C C . THR A 1 586 ? -15.769 18.563 25.612 1.00 58.47 586 THR A C 1
ATOM 4584 O O . THR A 1 586 ? -15.295 18.486 24.476 1.00 58.47 586 THR A O 1
ATOM 4587 N N . SER A 1 587 ? -15.363 17.764 26.598 1.00 56.69 587 SER A N 1
ATOM 4588 C CA . SER A 1 587 ? -14.335 16.742 26.469 1.00 56.69 587 SER A CA 1
ATOM 4589 C C . SER A 1 587 ? -14.929 15.358 26.139 1.00 56.69 587 SER A C 1
ATOM 4591 O O . SER A 1 587 ? -15.874 14.869 26.756 1.00 56.69 587 SER A O 1
ATOM 4593 N N . GLY A 1 588 ? -14.372 14.696 25.115 1.00 49.47 588 GLY A N 1
ATOM 4594 C CA . GLY A 1 588 ? -14.962 13.503 24.482 1.00 49.47 588 GLY A CA 1
ATOM 4595 C C . GLY A 1 588 ? -15.101 12.247 25.358 1.00 49.47 588 GLY A C 1
ATOM 4596 O O . GLY A 1 588 ? -15.790 11.310 24.954 1.00 49.47 588 GLY A O 1
ATOM 4597 N N . TRP A 1 589 ? -14.507 12.219 26.554 1.00 52.62 589 TRP A N 1
ATOM 4598 C CA . TRP A 1 589 ? -14.522 11.056 27.454 1.00 52.62 589 TRP A CA 1
ATOM 4599 C C . TRP A 1 589 ? -15.915 10.753 28.037 1.00 52.62 589 TRP A C 1
ATOM 4601 O O . TRP A 1 589 ? -16.188 9.632 28.452 1.00 52.62 589 TRP A O 1
ATOM 4611 N N . LEU A 1 590 ? -16.849 11.706 28.009 1.00 51.56 590 LEU A N 1
ATOM 4612 C CA . LEU A 1 590 ? -18.222 11.500 28.495 1.00 51.56 590 LEU A CA 1
ATOM 4613 C C . LEU A 1 590 ? -19.158 10.821 27.498 1.00 51.56 590 LEU A C 1
ATOM 4615 O O . LEU A 1 590 ? -20.246 10.376 27.872 1.00 51.56 590 LEU A O 1
ATOM 4619 N N . LYS A 1 591 ? -18.729 10.673 26.241 1.00 49.94 591 LYS A N 1
ATOM 4620 C CA . LYS A 1 591 ? -19.427 9.837 25.252 1.00 49.94 591 LYS A CA 1
ATOM 4621 C C . LYS A 1 591 ? -19.130 8.342 25.438 1.00 49.94 591 LYS A C 1
ATOM 4623 O O . LYS A 1 591 ? -19.745 7.520 24.764 1.00 49.94 591 LYS A O 1
ATOM 4628 N N . ILE A 1 592 ? -18.236 7.987 26.366 1.00 47.88 592 ILE A N 1
ATOM 4629 C CA . ILE A 1 592 ? -17.696 6.637 26.553 1.00 47.88 592 ILE A CA 1
ATOM 4630 C C . ILE A 1 592 ? -17.684 6.245 28.046 1.00 47.88 592 ILE A C 1
ATOM 4632 O O . ILE A 1 592 ? -16.640 6.165 28.676 1.00 47.88 592 ILE A O 1
ATOM 4636 N N . GLY A 1 593 ? -18.851 6.003 28.664 1.00 58.22 593 GLY A N 1
ATOM 4637 C CA . GLY A 1 593 ? -18.876 5.474 30.042 1.00 58.22 593 GLY A CA 1
ATOM 4638 C C . GLY A 1 593 ? -20.197 5.552 30.815 1.00 58.22 593 GLY A C 1
ATOM 4639 O O . GLY A 1 593 ? -21.218 6.046 30.317 1.00 58.22 593 GLY A O 1
ATOM 4640 N N . LYS A 1 594 ? -20.171 5.035 32.054 1.00 73.00 594 LYS A N 1
ATOM 4641 C CA . LYS A 1 594 ? -21.225 5.195 33.073 1.00 73.00 594 LYS A CA 1
ATOM 4642 C C . LYS A 1 594 ? -21.061 6.548 33.770 1.00 73.00 594 LYS A C 1
ATOM 4644 O O . LYS A 1 594 ? -19.955 6.897 34.170 1.00 73.00 594 LYS A O 1
ATOM 4649 N N . LEU A 1 595 ? -22.161 7.284 33.924 1.00 78.56 595 LEU A N 1
ATOM 4650 C CA . LEU A 1 595 ? -22.183 8.592 34.579 1.00 78.56 595 LEU A CA 1
ATOM 4651 C C . LEU A 1 595 ? -22.957 8.489 35.893 1.00 78.56 595 LEU A C 1
ATOM 4653 O O . LEU A 1 595 ? -24.055 7.934 35.910 1.00 78.56 595 LEU A O 1
ATOM 4657 N N . TYR A 1 596 ? -22.401 9.020 36.977 1.00 83.38 596 TYR A N 1
ATOM 4658 C CA . TYR A 1 596 ? -22.970 8.916 38.319 1.00 83.38 596 TYR A CA 1
ATOM 4659 C C . TYR A 1 596 ? -23.288 10.308 38.871 1.00 83.38 596 TYR A C 1
ATOM 4661 O O . TYR A 1 596 ? -22.415 11.178 38.838 1.00 83.38 596 TYR A O 1
ATOM 4669 N N . PRO A 1 597 ? -24.497 10.538 39.421 1.00 86.75 597 PRO A N 1
ATOM 4670 C CA . PRO A 1 597 ? -24.791 11.744 40.186 1.00 86.75 597 PRO A CA 1
ATOM 4671 C C . PRO A 1 597 ? -23.843 11.854 41.378 1.00 86.75 597 PRO A C 1
ATOM 4673 O O . PRO A 1 597 ? -23.691 10.893 42.136 1.00 86.75 597 PRO A O 1
ATOM 4676 N N . CYS A 1 598 ? -23.222 13.012 41.573 1.00 87.44 598 CYS A N 1
ATOM 4677 C CA . CYS A 1 598 ? -22.299 13.234 42.674 1.00 87.44 598 CYS A CA 1
ATOM 4678 C C . CYS A 1 598 ? -22.543 14.562 43.395 1.00 87.44 598 CYS A C 1
ATOM 4680 O O . CYS A 1 598 ? -23.056 15.534 42.842 1.00 87.44 598 CYS A O 1
ATOM 4682 N N . VAL A 1 599 ? -22.205 14.572 44.681 1.00 87.31 599 VAL A N 1
ATOM 4683 C CA . VAL A 1 599 ? -22.329 15.710 45.591 1.00 87.31 599 VAL A CA 1
ATOM 4684 C C . VAL A 1 599 ? -21.021 15.857 46.344 1.00 87.31 599 VAL A C 1
ATOM 4686 O O . VAL A 1 599 ? -20.543 14.911 46.964 1.00 87.31 599 VAL A O 1
ATOM 4689 N N . GLY A 1 600 ? -20.424 17.035 46.293 1.00 84.81 600 GLY A N 1
ATOM 4690 C CA . GLY A 1 600 ? -19.166 17.326 46.957 1.00 84.81 600 GLY A CA 1
ATOM 4691 C C . GLY A 1 600 ? -19.257 18.506 47.891 1.00 84.81 600 GLY A C 1
ATOM 4692 O O . GLY A 1 600 ? -20.224 19.264 47.893 1.00 84.81 600 GLY A O 1
ATOM 4693 N N . PHE A 1 601 ? -18.228 18.669 48.700 1.00 80.88 601 PHE A N 1
ATOM 4694 C CA . PHE A 1 601 ? -18.144 19.765 49.642 1.00 80.88 601 PHE A CA 1
ATOM 4695 C C . PHE A 1 601 ? -16.684 20.043 50.008 1.00 80.88 601 PHE A C 1
ATOM 4697 O O . PHE A 1 601 ? -15.778 19.269 49.693 1.00 80.88 601 PHE A O 1
ATOM 4704 N N . ARG A 1 602 ? -16.456 21.173 50.674 1.00 79.00 602 ARG A N 1
ATOM 4705 C CA . ARG A 1 602 ? -15.158 21.583 51.219 1.00 79.00 602 ARG A CA 1
ATOM 4706 C C . ARG A 1 602 ? -15.331 22.039 52.663 1.00 79.00 602 ARG A C 1
ATOM 4708 O O . ARG A 1 602 ? -16.264 22.788 52.956 1.00 79.00 602 ARG A O 1
ATOM 4715 N N . ASP A 1 603 ? -14.424 21.623 53.542 1.00 70.75 603 ASP A N 1
ATOM 4716 C CA . ASP A 1 603 ? -14.322 22.117 54.921 1.00 70.75 603 ASP A CA 1
ATOM 4717 C C . ASP A 1 603 ? -12.935 22.744 55.147 1.00 70.75 603 ASP A C 1
ATOM 4719 O O . ASP A 1 603 ? -11.930 22.233 54.655 1.00 70.75 603 ASP A O 1
ATOM 4723 N N . SER A 1 604 ? -12.881 23.871 55.858 1.00 63.31 604 SER A N 1
ATOM 4724 C CA . SER A 1 604 ? -11.643 24.597 56.179 1.00 63.31 604 SER A CA 1
ATOM 4725 C C . SER A 1 604 ? -11.092 24.289 57.582 1.00 63.31 604 SER A C 1
ATOM 4727 O O . SER A 1 604 ? -10.134 24.930 58.010 1.00 63.31 604 SER A O 1
ATOM 4729 N N . GLY A 1 605 ? -11.691 23.339 58.311 1.00 58.03 605 GLY A N 1
ATOM 4730 C CA . GLY A 1 605 ? -11.183 22.813 59.585 1.00 58.03 605 GLY A CA 1
ATOM 4731 C C . GLY A 1 605 ? -12.106 23.037 60.795 1.00 58.03 605 GLY A C 1
ATOM 4732 O O . GLY A 1 605 ? -12.915 23.963 60.829 1.00 58.03 605 GLY A O 1
ATOM 4733 N N . ASN A 1 606 ? -11.926 22.184 61.818 1.00 59.00 606 ASN A N 1
ATOM 4734 C CA . ASN A 1 606 ? -12.702 22.030 63.068 1.00 59.00 606 ASN A CA 1
ATOM 4735 C C . ASN A 1 606 ? -14.073 21.331 62.969 1.00 59.00 606 ASN A C 1
ATOM 4737 O O . ASN A 1 606 ? -15.049 21.882 63.475 1.00 59.00 606 ASN A O 1
ATOM 4741 N N . GLY A 1 607 ? -14.152 20.118 62.401 1.00 61.53 607 GLY A N 1
ATOM 4742 C CA . GLY A 1 607 ? -15.262 19.155 62.562 1.00 61.53 607 GLY A CA 1
ATOM 4743 C C . GLY A 1 607 ? -16.699 19.720 62.569 1.00 61.53 607 GLY A C 1
ATOM 4744 O O . GLY A 1 607 ? -17.163 20.301 63.554 1.00 61.53 607 GLY A O 1
ATOM 4745 N N . GLY A 1 608 ? -17.455 19.519 61.486 1.00 68.12 608 GLY A N 1
ATOM 4746 C CA . GLY A 1 608 ? -18.825 20.029 61.318 1.00 68.12 608 GLY A CA 1
ATOM 4747 C C . GLY A 1 608 ? -19.938 18.981 61.151 1.00 68.12 608 GLY A C 1
ATOM 4748 O O . GLY A 1 608 ? -19.749 17.779 61.334 1.00 68.12 608 GLY A O 1
ATOM 4749 N N . LYS A 1 609 ? -21.122 19.477 60.767 1.00 71.06 609 LYS A N 1
ATOM 4750 C CA . LYS A 1 609 ? -22.253 18.680 60.267 1.00 71.06 609 LYS A CA 1
ATOM 4751 C C . LYS A 1 609 ? -22.778 19.318 58.983 1.00 71.06 609 LYS A C 1
ATOM 4753 O O . LYS A 1 609 ? -23.126 20.500 59.020 1.00 71.06 609 LYS A O 1
ATOM 4758 N N . LEU A 1 610 ? -22.851 18.542 57.907 1.00 75.19 610 LEU A N 1
ATOM 4759 C CA . LEU A 1 610 ? -23.561 18.885 56.675 1.00 75.19 610 LEU A CA 1
ATOM 4760 C C . LEU A 1 610 ? -24.889 18.129 56.677 1.00 75.19 610 LEU A C 1
ATOM 4762 O O . LEU A 1 610 ? -24.923 16.929 56.952 1.00 75.19 610 LEU A O 1
ATOM 4766 N N . GLN A 1 611 ? -25.974 18.836 56.380 1.00 78.81 611 GLN A N 1
ATOM 4767 C CA . GLN A 1 611 ? -27.273 18.217 56.145 1.00 78.81 611 GLN A CA 1
ATOM 4768 C C . GLN A 1 611 ? -27.794 18.701 54.803 1.00 78.81 611 GLN A C 1
ATOM 4770 O O . GLN A 1 611 ? -27.889 19.909 54.573 1.00 78.81 611 GLN A O 1
ATOM 4775 N N . ALA A 1 612 ? -28.117 17.755 53.934 1.00 81.44 612 ALA A N 1
ATOM 4776 C CA . ALA A 1 612 ? -28.646 18.019 52.613 1.00 81.44 612 ALA A CA 1
ATOM 4777 C C . ALA A 1 612 ? -29.793 17.057 52.311 1.00 81.44 612 ALA A C 1
ATOM 4779 O O . ALA A 1 612 ? -29.832 15.929 52.803 1.00 81.44 612 ALA A O 1
ATOM 4780 N N . GLU A 1 613 ? -30.733 17.520 51.506 1.00 82.06 613 GLU A N 1
ATOM 4781 C CA . GLU A 1 613 ? -31.858 16.730 51.036 1.00 82.06 613 GLU A CA 1
ATOM 4782 C C . GLU A 1 613 ? -31.735 16.591 49.520 1.00 82.06 613 GLU A C 1
ATOM 4784 O O . GLU A 1 613 ? -31.831 17.575 48.796 1.00 82.06 613 GLU A O 1
ATOM 4789 N N . ILE A 1 614 ? -31.440 15.377 49.061 1.00 80.56 614 ILE A N 1
ATOM 4790 C CA . ILE A 1 614 ? -31.193 15.038 47.662 1.00 80.56 614 ILE A CA 1
ATOM 4791 C C . ILE A 1 614 ? -32.482 14.478 47.075 1.00 80.56 614 ILE A C 1
ATOM 4793 O O . ILE A 1 614 ? -32.952 13.426 47.512 1.00 80.56 614 ILE A O 1
ATOM 4797 N N . ALA A 1 615 ? -33.032 15.135 46.063 1.00 76.75 615 ALA A N 1
ATOM 4798 C CA . ALA A 1 615 ? -34.191 14.648 45.338 1.00 76.75 615 ALA A CA 1
ATOM 4799 C C . ALA A 1 615 ? -33.769 14.066 43.977 1.00 76.75 615 ALA A C 1
ATOM 4801 O O . ALA A 1 615 ? -33.400 14.790 43.048 1.00 76.75 615 ALA A O 1
ATOM 4802 N N . LEU A 1 616 ? -33.828 12.732 43.859 1.00 70.62 616 LEU A N 1
ATOM 4803 C CA . LEU A 1 616 ? -33.577 12.003 42.606 1.00 70.62 616 LEU A CA 1
ATOM 4804 C C . LEU A 1 616 ? -34.877 11.846 41.839 1.00 70.62 616 LEU A C 1
ATOM 4806 O O . LEU A 1 616 ? -35.535 10.806 41.844 1.00 70.62 616 LEU A O 1
ATOM 4810 N N . LEU A 1 617 ? -35.282 12.924 41.207 1.00 64.06 617 LEU A N 1
ATOM 4811 C CA . LEU A 1 617 ? -36.553 13.017 40.531 1.00 64.06 617 LEU A CA 1
ATOM 4812 C C . LEU A 1 617 ? -36.420 12.348 39.136 1.00 64.06 617 LEU A C 1
ATOM 4814 O O . LEU A 1 617 ? -36.183 13.007 38.142 1.00 64.06 617 LEU A O 1
ATOM 4818 N N . GLY A 1 618 ? -36.497 11.014 39.069 1.00 55.47 618 GLY A N 1
ATOM 4819 C CA . GLY A 1 618 ? -36.372 10.227 37.819 1.00 55.47 618 GLY A CA 1
ATOM 4820 C C . GLY A 1 618 ? -37.364 10.571 36.678 1.00 55.47 618 GLY A C 1
ATOM 4821 O O . GLY A 1 618 ? -38.144 11.515 36.811 1.00 55.47 618 GLY A O 1
ATOM 4822 N N . PRO A 1 619 ? -37.427 9.769 35.597 1.00 50.25 619 PRO A N 1
ATOM 4823 C CA . PRO A 1 619 ? -37.865 10.208 34.268 1.00 50.25 619 PRO A CA 1
ATOM 4824 C C . PRO A 1 619 ? -39.246 10.856 34.234 1.00 50.25 619 PRO A C 1
ATOM 4826 O O . PRO A 1 619 ? -40.231 10.280 34.702 1.00 50.25 619 PRO A O 1
ATOM 4829 N N . GLY A 1 620 ? -39.308 12.043 33.640 1.00 51.53 620 GLY A N 1
ATOM 4830 C CA . GLY A 1 620 ? -40.524 12.819 33.435 1.00 51.53 620 GLY A CA 1
ATOM 4831 C C . GLY A 1 620 ? -40.160 14.237 33.020 1.00 51.53 620 GLY A C 1
ATOM 4832 O O . GLY A 1 620 ? -39.284 14.849 33.625 1.00 51.53 620 GLY A O 1
ATOM 4833 N N . THR A 1 621 ? -40.809 14.750 31.976 1.00 51.75 621 THR A N 1
ATOM 4834 C CA . THR A 1 621 ? -40.594 16.101 31.450 1.00 51.75 621 THR A CA 1
ATOM 4835 C C . THR A 1 621 ? -40.823 17.126 32.552 1.00 51.75 621 THR A C 1
ATOM 4837 O O . THR A 1 621 ? -41.953 17.368 32.979 1.00 51.75 621 THR A O 1
ATOM 4840 N N . ARG A 1 622 ? -39.730 17.700 33.044 1.00 64.00 622 ARG A N 1
ATOM 4841 C CA . ARG A 1 622 ? -39.753 18.703 34.099 1.00 64.00 622 ARG A CA 1
ATOM 4842 C C . ARG A 1 622 ? -39.939 20.081 33.510 1.00 64.00 622 ARG A C 1
ATOM 4844 O O . ARG A 1 622 ? -39.266 20.434 32.548 1.00 64.00 622 ARG A O 1
ATOM 4851 N N . LEU A 1 623 ? -40.848 20.832 34.118 1.00 67.19 623 LEU A N 1
ATOM 4852 C CA . LEU A 1 623 ? -41.059 22.235 33.817 1.00 67.19 623 LEU A CA 1
ATOM 4853 C C . LEU A 1 623 ? -40.193 23.068 34.759 1.00 67.19 623 LEU A C 1
ATOM 4855 O O . LEU A 1 623 ? -40.338 22.974 35.977 1.00 67.19 623 LEU A O 1
ATOM 4859 N N . PHE A 1 624 ? -39.285 23.858 34.196 1.00 74.44 624 PHE A N 1
ATOM 4860 C CA . PHE A 1 624 ? -38.494 24.826 34.955 1.00 74.44 624 PHE A CA 1
ATOM 4861 C C . PHE A 1 624 ? -38.956 26.244 34.636 1.00 74.44 624 PHE A C 1
ATOM 4863 O O . PHE A 1 624 ? -39.373 26.533 33.512 1.00 74.44 624 PHE A O 1
ATOM 4870 N N . LYS A 1 625 ? -38.832 27.152 35.608 1.00 76.38 625 LYS A N 1
ATOM 4871 C CA . LYS A 1 625 ? -38.862 28.594 35.325 1.00 76.38 625 LYS A CA 1
ATOM 4872 C C . LYS A 1 625 ? -37.529 28.975 34.687 1.00 76.38 625 LYS A C 1
ATOM 4874 O O . LYS A 1 625 ? -36.525 28.335 34.976 1.00 76.38 625 LYS A O 1
ATOM 4879 N N . SER A 1 626 ? -37.484 29.975 33.815 1.00 70.94 626 SER A N 1
ATOM 4880 C CA . SER A 1 626 ? -36.236 30.351 33.141 1.00 70.94 626 SER A CA 1
ATOM 4881 C C . SER A 1 626 ? -36.067 31.861 33.072 1.00 70.94 626 SER A C 1
ATOM 4883 O O . SER A 1 626 ? -36.916 32.557 32.510 1.00 70.94 626 SER A O 1
ATOM 4885 N N . ASP A 1 627 ? -34.924 32.330 33.569 1.00 68.00 627 ASP A N 1
ATOM 4886 C CA . ASP A 1 627 ? -34.480 33.722 33.443 1.00 68.00 627 ASP A CA 1
ATOM 4887 C C . ASP A 1 627 ? -33.694 33.962 32.137 1.00 68.00 627 ASP A C 1
ATOM 4889 O O . ASP A 1 627 ? -33.240 35.075 31.874 1.00 68.00 627 ASP A O 1
ATOM 4893 N N . LEU A 1 628 ? -33.563 32.935 31.284 1.00 66.56 628 LEU A N 1
ATOM 4894 C CA . LEU A 1 628 ? -32.823 33.011 30.024 1.00 66.56 628 LEU A CA 1
ATOM 4895 C C . LEU A 1 628 ? -33.608 33.757 28.934 1.00 66.56 628 LEU A C 1
ATOM 4897 O O . LEU A 1 628 ? -34.840 33.613 28.853 1.00 66.56 628 LEU A O 1
ATOM 4901 N N . PRO A 1 629 ? -32.925 34.509 28.050 1.00 62.00 629 PRO A N 1
ATOM 4902 C CA . PRO A 1 629 ? -33.538 35.091 26.863 1.00 62.00 629 PRO A CA 1
ATOM 4903 C C . PRO A 1 629 ? -34.066 34.008 25.900 1.00 62.00 629 PRO A C 1
ATOM 4905 O O . PRO A 1 629 ? -33.620 32.862 25.872 1.00 62.00 629 PRO A O 1
ATOM 4908 N N . GLN A 1 630 ? -35.091 34.357 25.114 1.00 59.12 630 GLN A N 1
ATOM 4909 C CA . GLN A 1 630 ? -35.927 33.404 24.364 1.00 59.12 630 GLN A CA 1
ATOM 4910 C C . GLN A 1 630 ? -35.164 32.536 23.341 1.00 59.12 630 GLN A C 1
ATOM 4912 O O . GLN A 1 630 ? -35.588 31.423 23.042 1.00 59.12 630 GLN A O 1
ATOM 4917 N N . ASN A 1 631 ? -34.039 33.027 22.826 1.00 56.16 631 ASN A N 1
ATOM 4918 C CA . ASN A 1 631 ? -33.122 32.321 21.927 1.00 56.16 631 ASN A CA 1
ATOM 4919 C C . ASN A 1 631 ? -32.309 31.216 22.630 1.00 56.16 631 ASN A C 1
ATOM 4921 O O . ASN A 1 631 ? -32.029 30.192 22.014 1.00 56.16 631 ASN A O 1
ATOM 4925 N N . GLU A 1 632 ? -31.968 31.386 23.907 1.00 57.16 632 GLU A N 1
ATOM 4926 C CA . GLU A 1 632 ? -31.238 30.388 24.707 1.00 57.16 632 GLU A CA 1
ATOM 4927 C C . GLU A 1 632 ? -32.173 29.331 25.299 1.00 57.16 632 GLU A C 1
ATOM 4929 O O . GLU A 1 632 ? -31.802 28.167 25.429 1.00 57.16 632 GLU A O 1
ATOM 4934 N N . ARG A 1 633 ? -33.444 29.687 25.529 1.00 58.38 633 ARG A N 1
ATOM 4935 C CA . ARG A 1 633 ? -34.500 28.730 25.905 1.00 58.38 633 ARG A CA 1
ATOM 4936 C C . ARG A 1 633 ? -34.668 27.591 24.895 1.00 58.38 633 ARG A C 1
ATOM 4938 O O . ARG A 1 633 ? -35.009 26.480 25.284 1.00 58.38 633 ARG A O 1
ATOM 4945 N N . ALA A 1 634 ? -34.450 27.873 23.608 1.00 53.44 634 ALA A N 1
ATOM 4946 C CA . ALA A 1 634 ? -34.578 26.891 22.534 1.00 53.44 634 ALA A CA 1
ATOM 4947 C C . ALA A 1 634 ? -33.415 25.885 22.491 1.00 53.44 634 ALA A C 1
ATOM 4949 O O . ALA A 1 634 ? -33.630 24.765 22.035 1.00 53.44 634 ALA A O 1
ATOM 4950 N N . ARG A 1 635 ? -32.219 26.263 22.976 1.00 54.78 635 ARG A N 1
ATOM 4951 C CA . ARG A 1 635 ? -31.030 25.392 22.999 1.00 54.78 635 ARG A CA 1
ATOM 4952 C C . ARG A 1 635 ? -31.211 24.215 23.951 1.00 54.78 635 ARG A C 1
ATOM 4954 O O . ARG A 1 635 ? -31.039 23.077 23.550 1.00 54.78 635 ARG A O 1
ATOM 4961 N N . ASN A 1 636 ? -31.697 24.481 25.162 1.00 51.88 636 ASN A N 1
ATOM 4962 C CA . ASN A 1 636 ? -31.749 23.461 26.209 1.00 51.88 636 ASN A CA 1
ATOM 4963 C C . ASN A 1 636 ? -32.829 22.380 26.001 1.00 51.88 636 ASN A C 1
ATOM 4965 O O . ASN A 1 636 ? -32.874 21.434 26.775 1.00 51.88 636 ASN A O 1
ATOM 4969 N N . HIS A 1 637 ? -33.722 22.492 25.003 1.00 53.53 637 HIS A N 1
ATOM 4970 C CA . HIS A 1 637 ? -34.814 21.533 24.728 1.00 53.53 637 HIS A CA 1
ATOM 4971 C C . HIS A 1 637 ? -35.678 21.118 25.949 1.00 53.53 637 HIS A C 1
ATOM 4973 O O . HIS A 1 637 ? -36.432 20.146 25.881 1.00 53.53 637 HIS A O 1
ATOM 4979 N N . LEU A 1 638 ? -35.615 21.869 27.051 1.00 56.72 638 LEU A N 1
ATOM 4980 C CA . LEU A 1 638 ? -36.365 21.620 28.276 1.00 56.72 638 LEU A CA 1
ATOM 4981 C C . LEU A 1 638 ? -37.779 22.192 28.147 1.00 56.72 638 LEU A C 1
ATOM 4983 O O . LEU A 1 638 ? -37.996 23.253 27.556 1.00 56.72 638 LEU A O 1
ATOM 4987 N N . MET A 1 639 ? -38.758 21.505 28.734 1.00 51.31 639 MET A N 1
ATOM 4988 C CA . MET A 1 639 ? -40.096 22.070 28.886 1.00 51.31 639 MET A CA 1
ATOM 4989 C C . MET A 1 639 ? -39.984 23.241 29.881 1.00 51.31 639 MET A C 1
ATOM 4991 O O . MET A 1 639 ? -39.566 23.053 31.017 1.00 51.31 639 MET A O 1
ATOM 4995 N N . ILE A 1 640 ? -40.313 24.465 29.469 1.00 55.31 640 ILE A N 1
ATOM 4996 C CA . ILE A 1 640 ? -40.294 25.653 30.342 1.00 55.31 640 ILE A CA 1
ATOM 4997 C C 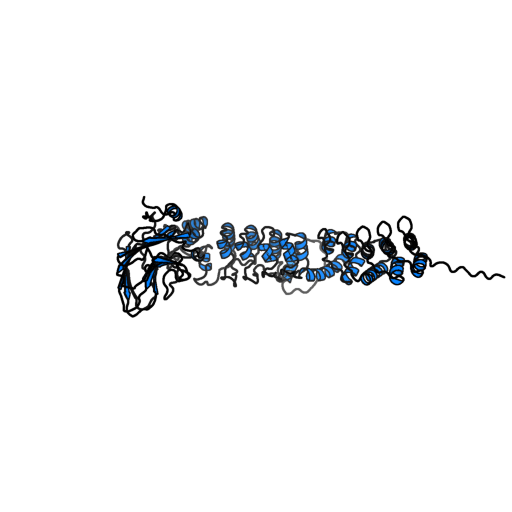. ILE A 1 640 ? -41.734 25.969 30.743 1.00 55.31 640 ILE A C 1
ATOM 4999 O O . ILE A 1 640 ? -42.625 25.998 29.890 1.00 55.31 640 ILE A O 1
ATOM 5003 N N . GLU A 1 641 ? -41.968 26.179 32.039 1.00 48.25 641 GLU A N 1
ATOM 5004 C CA . GLU A 1 641 ? -43.274 26.600 32.553 1.00 48.25 641 GLU A CA 1
ATOM 5005 C C . GLU A 1 641 ? -43.592 28.001 31.998 1.00 48.25 641 GLU A C 1
ATOM 5007 O O . GLU A 1 641 ? -42.770 28.913 32.115 1.00 48.25 641 GLU A O 1
ATOM 5012 N N . LYS A 1 642 ? -44.731 28.137 31.306 1.00 40.69 642 LYS A N 1
ATOM 5013 C CA . LYS A 1 642 ? -45.141 29.385 30.641 1.00 40.69 642 LYS A CA 1
ATOM 5014 C C . LYS A 1 642 ? -45.479 30.498 31.621 1.00 40.69 642 LYS A C 1
ATOM 5016 O O . LYS A 1 642 ? -46.193 30.208 32.606 1.00 40.69 642 LYS A O 1
#

Radius of gyration: 42.04 Å; chains: 1; bounding box: 107×80×131 Å

pLDDT: mean 72.39, std 18.75, range [25.92, 97.5]